Protein AF-A0A537LRK8-F1 (afdb_monomer)

Mean predicted aligned error: 17.46 Å

InterPro domains:
  IPR000194 ATPase, F1/V1/A1 complex, alpha/beta subunit, nucleotide-binding domain [PF00006] (335-432)
  IPR003586 Hint domain C-terminal [SM00305] (295-342)
  IPR004042 Intein DOD homing endonuclease, central region [PS50819] (35-168)
  IPR004860 Homing endonuclease, LAGLIDADG domain [PF14528] (125-201)
  IPR006142 Intein [PR00379] (32-44)
  IPR006142 Intein [PR00379] (127-139)
  IPR006142 Intein [PR00379] (155-170)
  IPR006142 Intein [PR00379] (312-329)
  IPR020003 ATPase, alpha/beta subunit, nucleotide-binding domain, active site [PS00152] (423-432)
  IPR022879 V-type ATP synthase regulatory subunit B/beta [NF003235] (334-539)
  IPR022879 V-type ATP synthase regulatory subunit B/beta [PTHR43389] (335-539)
  IPR027417 P-loop containing nucleoside triphosphate hydrolase [SSF52540] (336-437)
  IPR027434 Homing endonuclease [G3DSA:3.10.28.10] (115-218)
  IPR027434 Homing endonuclease [SSF55608] (117-214)
  IPR030934 Intein C-terminal splicing region [PS50818] (314-337)
  IPR030934 Intein C-terminal splicing region [TIGR01443] (314-337)
  IPR036844 Hint domain superfamily [SSF51294] (287-337)
  IPR055190 ATP synthase A/B type, C-terminal domain [PF22919] (438-536)

Radius of gyration: 32.35 Å; Cα contacts (8 Å, |Δi|>4): 744; chains: 1; bounding box: 83×75×74 Å

Foldseek 3Di:
DDPVVVLVVDQFFDQPPPDTHGPDPQQDLLLLLLLLLQCLAQWDFDDDPVVLFGKIKGKAQDPLLVVSNVVSCCRRPPPFDWDWDADPVRIIMTMTTTPVSSVVSVCCCSNHQRPNLVVDDLLSLLSNNQSNCQGQKDDDLVQQKIKRKDLDPSNLLSSCVSCVVLVFRWDWDWDADPNGIMIITMTGWLVNLLSNCVRRNYPHPVVNVSSVVSHPDDTDQDPFQWADLVLLCLLVVLCVVQVHDCVLQHDNVVNVCSNVSVDIDGLVSSVSSLVSSCVRRNDDPSSVVSVVRSPDSDTDDDDPDDDDDDDPDDDDADQDPPPRWDQDSVRDTDDPFVVQLSVCVVVVHDADDPSTRPCVLVVVLVVQVVFADDPPDPDGHDDDDDDDDVVLDCPPPVNVSCCVRDQWDWDADPVLVVVVAPPRTDVQRTDHNCVVVQDDDPRFYNFVVLLVVLLNVLLVLLVVLVVVCVPPNPVPDDPVNVLSVVLNVCCRVPQRRPDPDDDGSVRNSLVSLLSVLSDDPVSSVSGDPVVCVVRHPPPVVVVVDDPPDDDD

Organism: NCBI:txid2569760

Nearest PDB structures (foldseek):
  9b8p-assembly1_E  TM=9.905E-01  e=1.011E-18  Rattus norvegicus
  3a5c-assembly1_F  TM=9.754E-01  e=2.342E-19  Thermus thermophilus HB8
  9cop-assembly1_B  TM=9.828E-01  e=3.616E-18  Saccharomyces cerevisiae
  6wm2-assembly1_F  TM=9.792E-01  e=2.173E-17  Homo sapiens
  7fde-assembly1_D  TM=9.746E-01  e=4.207E-17  Saccharomyces cerevisiae S288C

Structure (mmCIF, N/CA/C/O backbone):
data_AF-A0A537LRK8-F1
#
_entry.id   AF-A0A537LRK8-F1
#
loop_
_atom_site.group_PDB
_atom_site.id
_atom_site.type_symbol
_atom_site.label_atom_id
_atom_site.label_alt_id
_atom_site.label_comp_id
_atom_site.label_asym_id
_atom_site.label_entity_id
_atom_site.label_seq_id
_atom_site.pdbx_PDB_ins_code
_atom_site.Cartn_x
_atom_site.Cartn_y
_atom_site.Cartn_z
_atom_site.occupancy
_atom_site.B_iso_or_equiv
_atom_site.auth_seq_id
_atom_site.auth_comp_id
_atom_site.auth_asym_id
_atom_site.auth_atom_id
_atom_site.pdbx_PDB_model_num
ATOM 1 N N . MET A 1 1 ? -6.178 4.902 -16.473 1.00 37.84 1 MET A N 1
ATOM 2 C CA . MET A 1 1 ? -6.770 5.549 -17.659 1.00 37.84 1 MET A CA 1
ATOM 3 C C . MET A 1 1 ? -6.777 4.562 -18.809 1.00 37.84 1 MET A C 1
ATOM 5 O O . MET A 1 1 ? -5.732 3.993 -19.107 1.00 37.84 1 MET A O 1
ATOM 9 N N . SER A 1 2 ? -7.936 4.319 -19.412 1.00 31.09 2 SER A N 1
ATOM 10 C CA . SER A 1 2 ? -8.078 3.467 -20.598 1.00 31.09 2 SER A CA 1
ATOM 11 C C . SER A 1 2 ? -7.601 4.193 -21.865 1.00 31.09 2 SER A C 1
ATOM 13 O O . SER A 1 2 ? -7.578 5.424 -21.917 1.00 31.09 2 SER A O 1
ATOM 15 N N . ALA A 1 3 ? -7.264 3.450 -22.925 1.00 36.50 3 ALA A N 1
ATOM 16 C CA . ALA A 1 3 ? -6.953 4.033 -24.237 1.00 36.50 3 ALA A CA 1
ATOM 17 C C . ALA A 1 3 ? -8.101 4.924 -24.771 1.00 36.50 3 ALA A C 1
ATOM 19 O O . ALA A 1 3 ? -7.851 5.926 -25.439 1.00 36.50 3 ALA A O 1
ATOM 20 N N . ALA A 1 4 ? -9.349 4.622 -24.390 1.00 34.19 4 ALA A N 1
ATOM 21 C CA . ALA A 1 4 ? -10.536 5.411 -24.722 1.00 34.19 4 ALA A CA 1
ATOM 22 C C . ALA A 1 4 ? -10.649 6.737 -23.938 1.00 34.19 4 ALA A C 1
ATOM 24 O O . ALA A 1 4 ? -11.331 7.659 -24.384 1.00 34.19 4 ALA A O 1
ATOM 25 N N . GLU A 1 5 ? -9.996 6.856 -22.779 1.00 36.12 5 GLU A N 1
ATOM 26 C CA . GLU A 1 5 ? -9.911 8.108 -22.009 1.00 36.12 5 GLU A CA 1
ATOM 27 C C . GLU A 1 5 ? -8.762 8.992 -22.505 1.00 36.12 5 GLU A C 1
ATOM 29 O O . GLU A 1 5 ? -8.922 10.205 -22.605 1.00 36.12 5 GLU A O 1
ATOM 34 N N . VAL A 1 6 ? -7.634 8.391 -22.905 1.00 39.00 6 VAL A N 1
ATOM 35 C CA . VAL A 1 6 ? -6.517 9.105 -23.554 1.00 39.00 6 VAL A CA 1
ATOM 36 C C . VAL A 1 6 ? -6.944 9.667 -24.917 1.00 39.00 6 VAL A C 1
ATOM 38 O O . VAL A 1 6 ? -6.658 10.824 -25.220 1.00 39.00 6 VAL A O 1
ATOM 41 N N . SER A 1 7 ? -7.704 8.893 -25.700 1.00 35.38 7 SER A N 1
ATOM 42 C CA . SER A 1 7 ? -8.266 9.327 -26.989 1.00 35.38 7 SER A CA 1
ATOM 43 C C . SER A 1 7 ? -9.289 10.470 -26.845 1.00 35.38 7 SER A C 1
ATOM 45 O O . SER A 1 7 ? -9.402 11.306 -27.738 1.00 35.38 7 SER A O 1
ATOM 47 N N . ARG A 1 8 ? -9.973 10.584 -25.694 1.00 34.53 8 ARG A N 1
ATOM 48 C CA . ARG A 1 8 ? -10.855 11.727 -25.383 1.00 34.53 8 ARG A CA 1
ATOM 49 C C . ARG A 1 8 ? -10.104 12.999 -24.969 1.00 34.53 8 ARG A C 1
ATOM 51 O O . ARG A 1 8 ? -10.646 14.085 -25.142 1.00 34.53 8 ARG A O 1
ATOM 58 N N . LEU A 1 9 ? -8.885 12.883 -24.438 1.00 36.81 9 LEU A N 1
ATOM 59 C CA . LEU A 1 9 ? -8.103 14.016 -23.921 1.00 36.81 9 LEU A CA 1
ATOM 60 C C . LEU A 1 9 ? -7.188 14.678 -24.963 1.00 36.81 9 LEU A C 1
ATOM 62 O O . LEU A 1 9 ? -6.842 15.846 -24.802 1.00 36.81 9 LEU A O 1
ATOM 66 N N . VAL A 1 10 ? -6.817 13.985 -26.043 1.00 41.78 10 VAL A N 1
ATOM 67 C CA . VAL A 1 10 ? -6.006 14.560 -27.129 1.00 41.78 10 VAL A CA 1
ATOM 68 C C . VAL A 1 10 ? -6.636 14.199 -28.473 1.00 41.78 10 VAL A C 1
ATOM 70 O O . VAL A 1 10 ? -6.330 13.171 -29.059 1.00 41.78 10 VAL A O 1
ATOM 73 N N . ALA A 1 11 ? -7.524 15.059 -28.981 1.00 37.19 11 ALA A N 1
ATOM 74 C CA . ALA A 1 11 ? -8.218 14.823 -30.251 1.00 37.19 11 ALA A CA 1
ATOM 75 C C . ALA A 1 11 ? -7.286 14.882 -31.480 1.00 37.19 11 ALA A C 1
ATOM 77 O O . ALA A 1 11 ? -7.616 14.318 -32.521 1.00 37.19 11 ALA A O 1
ATOM 78 N N . SER A 1 12 ? -6.125 15.549 -31.387 1.00 45.66 12 SER A N 1
ATOM 79 C CA . SER A 1 12 ? -5.149 15.623 -32.484 1.00 45.66 12 SER A CA 1
ATOM 80 C C . SER A 1 12 ? -3.743 16.058 -32.050 1.00 45.66 12 SER A C 1
ATOM 82 O O . SER A 1 12 ? -3.612 16.855 -31.123 1.00 45.66 12 SER A O 1
ATOM 84 N N . VAL A 1 13 ? -2.709 15.634 -32.784 1.00 46.59 13 VAL A N 1
ATOM 85 C CA . VAL A 1 13 ? -1.326 16.140 -32.710 1.00 46.59 13 VAL A CA 1
ATOM 86 C C . VAL A 1 13 ? -1.099 17.186 -33.811 1.00 46.59 13 VAL A C 1
ATOM 88 O O . VAL A 1 13 ? -1.385 16.950 -34.979 1.00 46.59 13 VAL A O 1
ATOM 91 N N . SER A 1 14 ? -0.600 18.370 -33.453 1.00 41.50 14 SER A N 1
ATOM 92 C CA . SER A 1 14 ? -0.160 19.405 -34.400 1.00 41.50 14 SER A CA 1
ATOM 93 C C . SER A 1 14 ? 1.144 19.004 -35.106 1.00 41.50 14 SER A C 1
ATOM 95 O O . SER A 1 14 ? 2.148 18.745 -34.440 1.00 41.50 14 SER A O 1
ATOM 97 N N . CYS A 1 15 ? 1.144 19.010 -36.444 1.00 44.38 15 CYS A N 1
ATOM 98 C CA . CYS A 1 15 ? 2.296 18.696 -37.300 1.00 44.38 15 CYS A CA 1
ATOM 99 C C . CYS A 1 15 ? 2.840 19.947 -38.010 1.00 44.38 15 CYS A C 1
ATOM 101 O O . CYS A 1 15 ? 3.001 19.989 -39.232 1.00 44.38 15 CYS A O 1
ATOM 103 N N . GLY A 1 16 ? 3.103 21.007 -37.240 1.00 47.47 16 GLY A N 1
ATOM 104 C CA . GLY A 1 16 ? 3.623 22.267 -37.777 1.00 47.47 16 GLY A CA 1
ATOM 105 C C . GLY A 1 16 ? 2.679 22.914 -38.803 1.00 47.47 16 GLY A C 1
ATOM 106 O O . GLY A 1 16 ? 1.459 22.836 -38.677 1.00 47.47 16 GLY A O 1
ATOM 107 N N . LYS A 1 17 ? 3.233 23.560 -39.841 1.00 34.78 17 LYS A N 1
ATOM 108 C CA . LYS A 1 17 ? 2.472 24.356 -40.833 1.00 34.78 17 LYS A CA 1
ATOM 109 C C . LYS A 1 17 ? 1.500 23.550 -41.724 1.00 34.78 17 LYS A C 1
ATOM 111 O O . LYS A 1 17 ? 0.846 24.155 -42.566 1.00 34.78 17 LYS A O 1
ATOM 116 N N . ARG A 1 18 ? 1.410 22.218 -41.591 1.00 36.84 18 ARG A N 1
ATOM 117 C CA . ARG A 1 18 ? 0.655 21.335 -42.509 1.00 36.84 18 ARG A CA 1
ATOM 118 C C . ARG A 1 18 ? -0.577 20.631 -41.908 1.00 36.84 18 ARG A C 1
ATOM 120 O O . ARG A 1 18 ? -1.148 19.777 -42.572 1.00 36.84 18 ARG A O 1
ATOM 127 N N . GLY A 1 19 ? -1.046 21.028 -40.722 1.00 47.22 19 GLY A N 1
ATOM 128 C CA . GLY A 1 19 ? -2.352 20.603 -40.185 1.00 47.22 19 GLY A CA 1
ATOM 129 C C . GLY A 1 19 ? -2.300 19.713 -38.934 1.00 47.22 19 GLY A C 1
ATOM 130 O O . GLY A 1 19 ? -1.230 19.415 -38.400 1.00 47.22 19 GLY A O 1
ATOM 131 N N . ARG A 1 20 ? -3.492 19.353 -38.430 1.00 41.72 20 ARG A N 1
ATOM 132 C CA . ARG A 1 20 ? -3.735 18.550 -37.214 1.00 41.72 20 ARG A CA 1
ATOM 133 C C . ARG A 1 20 ? -3.977 17.078 -37.582 1.00 41.72 20 ARG A C 1
ATOM 135 O O . ARG A 1 20 ? -4.833 16.802 -38.415 1.00 41.72 20 ARG A O 1
ATOM 142 N N . LEU A 1 21 ? -3.267 16.154 -36.936 1.00 47.28 21 LEU A N 1
ATOM 143 C CA . LEU A 1 21 ? -3.388 14.700 -37.108 1.00 47.28 21 LEU A CA 1
ATOM 144 C C . LEU A 1 21 ? -4.314 14.124 -36.020 1.00 47.28 21 LEU A C 1
ATOM 146 O O . LEU A 1 21 ? -3.938 14.196 -34.851 1.00 47.28 21 LEU A O 1
ATOM 150 N N . PRO A 1 22 ? -5.514 13.605 -36.336 1.00 45.78 22 PRO A N 1
ATOM 151 C CA . PRO A 1 22 ? -6.446 13.105 -35.325 1.00 45.78 22 PRO A CA 1
ATOM 152 C C . PRO A 1 22 ? -5.940 11.818 -34.652 1.00 45.78 22 PRO A C 1
ATOM 154 O O . PRO A 1 22 ? -5.521 10.885 -35.335 1.00 45.78 22 PRO A O 1
ATOM 157 N N . ILE A 1 23 ? -6.016 11.738 -33.318 1.00 51.88 23 ILE A N 1
ATOM 158 C CA . ILE A 1 23 ? -5.728 10.499 -32.569 1.00 51.88 23 ILE A CA 1
ATOM 159 C C . ILE A 1 23 ? -6.992 9.624 -32.592 1.00 51.88 23 ILE A C 1
ATOM 161 O O . ILE A 1 23 ? -7.806 9.641 -31.669 1.00 51.88 23 ILE A O 1
ATOM 165 N N . GLY A 1 24 ? -7.200 8.921 -33.708 1.00 47.03 24 GLY A N 1
ATOM 166 C CA . GLY A 1 24 ? -8.329 8.007 -33.914 1.00 47.03 24 GLY A CA 1
ATOM 167 C C . GLY A 1 24 ? -8.083 6.579 -33.407 1.00 47.03 24 GLY A C 1
ATOM 168 O O . GLY A 1 24 ? -7.026 6.259 -32.867 1.00 47.03 24 GLY A O 1
ATOM 169 N N . ALA A 1 25 ? -9.051 5.689 -33.659 1.00 40.94 25 ALA A N 1
ATOM 170 C CA . ALA A 1 25 ? -9.081 4.278 -33.238 1.00 40.94 25 ALA A CA 1
ATOM 171 C C . ALA A 1 25 ? -7.945 3.372 -33.786 1.00 40.94 25 ALA A C 1
ATOM 173 O O . ALA A 1 25 ? -7.924 2.182 -33.489 1.00 40.94 25 ALA A O 1
ATOM 174 N N . GLY A 1 26 ? -7.002 3.921 -34.562 1.00 50.88 26 GLY A N 1
ATOM 175 C CA . GLY A 1 26 ? -5.811 3.237 -35.087 1.00 50.88 26 GLY A CA 1
ATOM 176 C C . GLY A 1 26 ? -4.482 3.701 -34.474 1.00 50.88 26 GLY A C 1
ATOM 177 O O . GLY A 1 26 ? -3.428 3.345 -34.989 1.00 50.88 26 GLY A O 1
ATOM 178 N N . PHE A 1 27 ? -4.504 4.521 -33.417 1.00 69.62 27 PHE A N 1
ATOM 179 C CA . PHE A 1 27 ? -3.285 5.010 -32.769 1.00 69.62 27 PHE A CA 1
ATOM 180 C C . PHE A 1 27 ? -2.604 3.910 -31.942 1.00 69.62 27 PHE A C 1
ATOM 182 O O . PHE A 1 27 ? -3.103 3.501 -30.891 1.00 69.62 27 PHE A O 1
ATOM 189 N N . ASP A 1 28 ? -1.450 3.439 -32.415 1.00 83.12 28 ASP A N 1
ATOM 190 C CA . ASP A 1 28 ? -0.699 2.364 -31.768 1.00 83.12 28 ASP A CA 1
ATOM 191 C C . ASP A 1 28 ? 0.141 2.898 -30.596 1.00 83.12 28 ASP A C 1
ATOM 193 O O . ASP A 1 28 ? 1.284 3.347 -30.738 1.00 83.12 28 ASP A O 1
ATOM 197 N N . LEU A 1 29 ? -0.460 2.848 -29.405 1.00 83.69 29 LEU A N 1
ATOM 198 C CA . LEU A 1 29 ? 0.180 3.265 -28.161 1.00 83.69 29 LEU A CA 1
ATOM 199 C C . LEU A 1 29 ? 1.418 2.425 -27.822 1.00 83.69 29 LEU A C 1
ATOM 201 O O . LEU A 1 29 ? 2.339 2.946 -27.202 1.00 83.69 29 LEU A O 1
ATOM 205 N N . GLU A 1 30 ? 1.491 1.153 -28.216 1.00 89.31 30 GLU A N 1
ATOM 206 C CA . GLU A 1 30 ? 2.676 0.335 -27.940 1.00 89.31 30 GLU A CA 1
ATOM 207 C C . GLU A 1 30 ? 3.865 0.794 -28.770 1.00 89.31 30 GLU A C 1
ATOM 209 O O . GLU A 1 30 ? 4.960 0.954 -28.232 1.00 89.31 30 GLU A O 1
ATOM 214 N N . LYS A 1 31 ? 3.653 1.069 -30.059 1.00 91.56 31 LYS A N 1
ATOM 215 C CA . LYS A 1 31 ? 4.700 1.638 -30.914 1.00 91.56 31 LYS A CA 1
ATOM 216 C C . LYS A 1 31 ? 5.144 3.011 -30.410 1.00 91.56 31 LYS A C 1
ATOM 218 O O . LYS A 1 31 ? 6.345 3.273 -30.370 1.00 91.56 31 LYS A O 1
ATOM 223 N N . LEU A 1 32 ? 4.215 3.852 -29.943 1.00 90.81 32 LEU A N 1
ATOM 224 C CA . LEU A 1 32 ? 4.566 5.126 -29.311 1.00 90.81 32 LEU A CA 1
ATOM 225 C C . LEU A 1 32 ? 5.420 4.929 -28.049 1.00 90.81 32 LEU A C 1
ATOM 227 O O . LEU A 1 32 ? 6.416 5.623 -27.861 1.00 90.81 32 LEU A O 1
ATOM 231 N N . LEU A 1 33 ? 5.044 3.998 -27.171 1.00 92.88 33 LEU A N 1
ATOM 232 C CA . LEU A 1 33 ? 5.806 3.742 -25.950 1.00 92.88 33 LEU A CA 1
ATOM 233 C C . LEU A 1 33 ? 7.174 3.126 -26.260 1.00 92.88 33 LEU A C 1
ATOM 235 O O . LEU A 1 33 ? 8.143 3.472 -25.593 1.00 92.88 33 LEU A O 1
ATOM 239 N N . CYS A 1 34 ? 7.285 2.298 -27.300 1.00 93.94 34 CYS A N 1
ATOM 240 C CA . CYS A 1 34 ? 8.565 1.806 -27.806 1.00 93.94 34 CYS A CA 1
ATOM 241 C C . CYS A 1 34 ? 9.454 2.960 -28.308 1.00 93.94 34 CYS A C 1
ATOM 243 O O . CYS A 1 34 ? 10.623 3.050 -27.933 1.00 93.94 34 CYS A O 1
ATOM 245 N N . LEU A 1 35 ? 8.881 3.905 -29.066 1.00 93.25 35 LEU A N 1
ATOM 246 C CA . LEU A 1 35 ? 9.563 5.126 -29.513 1.00 93.25 35 LEU A CA 1
ATOM 247 C C . LEU A 1 35 ? 10.076 5.953 -28.323 1.00 93.25 35 LEU A C 1
ATOM 249 O O . LEU A 1 35 ? 11.225 6.393 -28.315 1.00 93.25 35 LEU A O 1
ATOM 253 N N . PHE A 1 36 ? 9.248 6.138 -27.292 1.00 93.00 36 PHE A N 1
ATOM 254 C CA . PHE A 1 36 ? 9.661 6.821 -26.066 1.00 93.00 36 PHE A CA 1
ATOM 255 C C . PHE A 1 36 ? 10.661 6.018 -25.229 1.00 93.00 36 PHE A C 1
ATOM 257 O O . PHE A 1 36 ? 11.467 6.624 -24.531 1.00 93.00 36 PHE A O 1
ATOM 264 N N . GLY A 1 37 ? 10.658 4.688 -25.321 1.00 92.69 37 GLY A N 1
ATOM 265 C CA . GLY A 1 37 ? 11.691 3.826 -24.749 1.00 92.69 37 GLY A CA 1
ATOM 266 C C . GLY A 1 37 ? 13.064 4.118 -25.350 1.00 92.69 37 GLY A C 1
ATOM 267 O O . GLY A 1 37 ? 14.004 4.372 -24.602 1.00 92.69 37 GLY A O 1
ATOM 268 N N . LEU A 1 38 ? 13.150 4.178 -26.685 1.00 92.62 38 LEU A N 1
ATOM 269 C CA . LEU A 1 38 ? 14.371 4.564 -27.408 1.00 92.62 38 LEU A CA 1
ATOM 270 C C . LEU A 1 38 ? 14.803 5.999 -27.068 1.00 92.62 38 LEU A C 1
ATOM 272 O O . LEU A 1 38 ? 15.971 6.264 -26.809 1.00 92.62 38 LEU A O 1
ATOM 276 N N . ALA A 1 39 ? 13.862 6.947 -27.026 1.00 90.38 39 ALA A N 1
ATOM 277 C CA . ALA A 1 39 ? 14.178 8.325 -26.648 1.00 90.38 39 ALA A CA 1
ATOM 278 C C . ALA A 1 39 ? 14.579 8.467 -25.163 1.00 90.38 39 ALA A C 1
ATOM 280 O O . ALA A 1 39 ? 15.294 9.397 -24.801 1.00 90.38 39 ALA A O 1
ATOM 281 N N . GLY A 1 40 ? 14.112 7.570 -24.293 1.00 87.44 40 GLY A N 1
ATOM 282 C CA . GLY A 1 40 ? 14.418 7.568 -22.863 1.00 87.44 40 GLY A CA 1
ATOM 283 C C . GLY A 1 40 ? 15.799 7.010 -22.514 1.00 87.44 40 GLY A C 1
ATOM 284 O O . GLY A 1 40 ? 16.285 7.286 -21.415 1.00 87.44 40 GLY A O 1
ATOM 285 N N . SER A 1 41 ? 16.430 6.249 -23.414 1.00 88.25 41 SER A N 1
ATOM 286 C CA . SER A 1 41 ? 17.795 5.737 -23.246 1.00 88.25 41 SER A CA 1
ATOM 287 C C . SER A 1 41 ? 18.839 6.762 -23.710 1.00 88.25 41 SER A C 1
ATOM 289 O O . SER A 1 41 ? 19.438 7.437 -22.875 1.00 88.25 41 SER A O 1
ATOM 291 N N . ASP A 1 42 ? 18.944 6.971 -25.028 1.00 83.69 42 ASP A N 1
ATOM 292 C CA . ASP A 1 42 ? 19.961 7.799 -25.705 1.00 83.69 42 ASP A CA 1
ATOM 293 C C . ASP A 1 42 ? 19.348 9.016 -26.424 1.00 83.69 42 ASP A C 1
ATOM 295 O O . ASP A 1 42 ? 19.849 9.513 -27.442 1.00 83.69 42 ASP A O 1
ATOM 299 N N . GLY A 1 43 ? 18.195 9.474 -25.946 1.00 84.25 43 GLY A N 1
ATOM 300 C CA . GLY A 1 43 ? 17.473 10.592 -26.535 1.00 84.25 43 GLY A CA 1
ATOM 301 C C . GLY A 1 43 ? 17.430 11.842 -25.669 1.00 84.25 43 GLY A C 1
ATOM 302 O O . GLY A 1 43 ? 17.891 11.901 -24.530 1.00 84.25 43 GLY A O 1
ATOM 303 N N . THR A 1 44 ? 16.870 12.900 -26.246 1.00 86.12 44 THR A N 1
ATOM 304 C CA . THR A 1 44 ? 16.653 14.187 -25.585 1.00 86.12 44 THR A CA 1
ATOM 305 C C . THR A 1 44 ? 15.261 14.698 -25.918 1.00 86.12 44 THR A C 1
ATOM 307 O O . THR A 1 44 ? 14.842 14.690 -27.075 1.00 86.12 44 THR A O 1
ATOM 310 N N . VAL A 1 45 ? 14.548 15.171 -24.899 1.00 88.38 45 VAL A N 1
ATOM 311 C CA . VAL A 1 45 ? 13.273 15.878 -25.046 1.00 88.38 45 VAL A CA 1
ATOM 312 C C . VAL A 1 45 ? 13.542 17.350 -24.764 1.00 88.38 45 VAL A C 1
ATOM 314 O O . VAL A 1 45 ? 13.911 17.703 -23.647 1.00 88.38 45 VAL A O 1
ATOM 317 N N . TYR A 1 46 ? 13.387 18.201 -25.775 1.00 88.75 46 TYR A N 1
ATOM 318 C CA . TYR A 1 46 ? 13.700 19.625 -25.692 1.00 88.75 46 TYR A CA 1
ATOM 319 C C . TYR A 1 46 ? 12.452 20.481 -25.898 1.00 88.75 46 TYR A C 1
ATOM 321 O O . TYR A 1 46 ? 11.656 20.245 -26.810 1.00 88.75 46 TYR A O 1
ATOM 329 N N . GLU A 1 47 ? 12.318 21.505 -25.062 1.00 88.19 47 GLU A N 1
ATOM 330 C CA . GLU A 1 47 ? 11.229 22.474 -25.087 1.00 88.19 47 GLU A CA 1
ATOM 331 C C . GLU A 1 47 ? 11.773 23.869 -24.786 1.00 88.19 47 GLU A C 1
ATOM 333 O O . GLU A 1 47 ? 12.350 24.087 -23.722 1.00 88.19 47 GLU A O 1
ATOM 338 N N . ASN A 1 48 ? 11.556 24.811 -25.702 1.00 87.06 48 ASN A N 1
ATOM 339 C CA . ASN A 1 48 ? 11.832 26.227 -25.500 1.00 87.06 48 ASN A CA 1
ATOM 340 C C . ASN A 1 48 ? 10.666 27.064 -26.043 1.00 87.06 48 ASN A C 1
ATOM 342 O O . ASN A 1 48 ? 10.430 27.104 -27.254 1.00 87.06 48 ASN A O 1
ATOM 346 N N . HIS A 1 49 ? 9.947 27.732 -25.135 1.00 83.19 49 HIS A N 1
ATOM 347 C CA . HIS A 1 49 ? 8.779 28.545 -25.477 1.00 83.19 49 HIS A CA 1
ATOM 348 C C . HIS A 1 49 ? 9.127 29.886 -26.122 1.00 83.19 49 HIS A C 1
ATOM 350 O O . HIS A 1 49 ? 8.360 30.350 -26.958 1.00 83.19 49 HIS A O 1
ATOM 356 N N . GLU A 1 50 ? 10.274 30.477 -25.790 1.00 81.38 50 GLU A N 1
ATOM 357 C CA . GLU A 1 50 ? 10.702 31.770 -26.335 1.00 81.38 50 GLU A CA 1
ATOM 358 C C . GLU A 1 50 ? 11.145 31.641 -27.795 1.00 81.38 50 GLU A C 1
ATOM 360 O O . GLU A 1 50 ? 10.840 32.486 -28.630 1.00 81.38 50 GLU A O 1
ATOM 365 N N . GLN A 1 51 ? 11.836 30.546 -28.119 1.00 84.12 51 GLN A N 1
ATOM 366 C CA . GLN A 1 51 ? 12.335 30.277 -29.471 1.00 84.12 51 GLN A CA 1
ATOM 367 C C . GLN A 1 51 ? 11.362 29.438 -30.316 1.00 84.12 51 GLN A C 1
ATOM 369 O O . GLN A 1 51 ? 11.643 29.161 -31.481 1.00 84.12 51 GLN A O 1
ATOM 374 N N . HIS A 1 52 ? 10.232 29.009 -29.742 1.00 82.19 52 HIS A N 1
ATOM 375 C CA . HIS A 1 52 ? 9.271 28.082 -30.354 1.00 82.19 52 HIS A CA 1
ATOM 376 C C . HIS A 1 52 ? 9.911 26.783 -30.885 1.00 82.19 52 HIS A C 1
ATOM 378 O O . HIS A 1 52 ? 9.520 26.250 -31.929 1.00 82.19 52 HIS A O 1
ATOM 384 N N . VAL A 1 53 ? 10.901 26.255 -30.160 1.00 85.94 53 VAL A N 1
ATOM 385 C CA . VAL A 1 53 ? 11.635 25.041 -30.538 1.00 85.94 53 VAL A CA 1
ATOM 386 C C . VAL A 1 53 ? 11.219 23.884 -29.635 1.00 85.94 53 VAL A C 1
ATOM 388 O O . VAL A 1 53 ? 11.489 23.890 -28.436 1.00 85.94 53 VAL A O 1
ATOM 391 N N . TYR A 1 54 ? 10.608 22.859 -30.231 1.00 89.75 54 TYR A N 1
ATOM 392 C CA . TYR A 1 54 ? 10.121 21.672 -29.525 1.00 89.75 54 TYR A CA 1
ATOM 393 C C . TYR A 1 54 ? 10.498 20.426 -30.302 1.00 89.75 54 TYR A C 1
ATOM 395 O O . TYR A 1 54 ? 10.096 20.282 -31.461 1.00 89.75 54 TYR A O 1
ATOM 403 N N . TYR A 1 55 ? 11.260 19.527 -29.686 1.00 9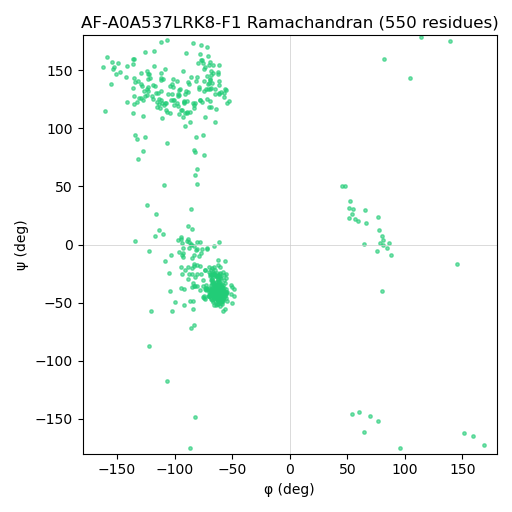1.19 55 TYR A N 1
ATOM 404 C CA . TYR A 1 55 ? 11.611 18.282 -30.345 1.00 91.19 55 TYR A CA 1
ATOM 405 C C . TYR A 1 55 ? 11.881 17.114 -29.406 1.00 91.19 55 TYR A C 1
ATOM 407 O O . TYR A 1 55 ? 12.338 17.276 -28.276 1.00 91.19 55 TYR A O 1
ATOM 415 N N . VAL A 1 56 ? 11.642 15.920 -29.938 1.00 91.81 56 VAL A N 1
ATOM 416 C CA . VAL A 1 56 ? 12.155 14.661 -29.401 1.00 91.81 56 VAL A CA 1
ATOM 417 C C . VAL A 1 56 ? 13.277 14.210 -30.322 1.00 91.81 56 VAL A C 1
ATOM 419 O O . VAL A 1 56 ? 13.116 14.192 -31.543 1.00 91.81 56 VAL A O 1
ATOM 422 N N . MET A 1 57 ? 14.425 13.890 -29.745 1.00 92.62 57 MET A N 1
ATOM 423 C CA . MET A 1 57 ? 15.610 13.449 -30.464 1.00 92.62 57 MET A CA 1
ATOM 424 C C . MET A 1 57 ? 16.055 12.092 -29.942 1.00 92.62 57 MET A C 1
ATOM 426 O O . MET A 1 57 ? 15.998 11.853 -28.741 1.00 92.62 57 MET A O 1
ATOM 430 N N . PHE A 1 58 ? 16.527 11.237 -30.838 1.00 93.94 58 PHE A N 1
ATOM 431 C CA . PHE A 1 58 ? 17.222 9.997 -30.523 1.00 93.94 58 PHE A CA 1
ATOM 432 C C . PHE A 1 58 ? 18.584 10.017 -31.207 1.00 93.94 58 PHE A C 1
ATOM 434 O O . PHE A 1 58 ? 18.683 10.399 -32.376 1.00 93.94 58 PHE A O 1
ATOM 441 N N . SER A 1 59 ? 19.631 9.649 -30.476 1.00 91.25 59 SER A N 1
ATOM 442 C CA . SER A 1 59 ? 20.996 9.647 -30.989 1.00 91.25 59 SER A CA 1
ATOM 443 C C . SER A 1 59 ? 21.622 8.271 -30.834 1.00 91.25 59 SER A C 1
ATOM 445 O O . SER A 1 59 ? 21.568 7.686 -29.762 1.00 91.25 59 SER A O 1
ATOM 447 N N . ASN A 1 60 ? 22.180 7.724 -31.912 1.00 91.56 60 ASN A N 1
ATOM 448 C CA . ASN A 1 60 ? 22.863 6.436 -31.856 1.00 91.56 60 ASN A CA 1
ATOM 449 C C . ASN A 1 60 ? 23.846 6.278 -33.028 1.00 91.56 60 ASN A C 1
ATOM 451 O O . ASN A 1 60 ? 23.768 6.986 -34.038 1.00 91.56 60 ASN A O 1
ATOM 455 N N . THR A 1 61 ? 24.796 5.356 -32.894 1.00 90.94 61 THR A N 1
ATOM 456 C CA . THR A 1 61 ? 25.740 4.989 -33.958 1.00 90.94 61 THR A CA 1
ATOM 457 C C . THR A 1 61 ? 25.264 3.783 -34.765 1.00 90.94 61 THR A C 1
ATOM 459 O O . THR A 1 61 ? 25.716 3.603 -35.894 1.00 90.94 61 THR A O 1
ATOM 462 N N . GLU A 1 62 ? 24.343 2.976 -34.232 1.00 90.19 62 GLU A N 1
ATOM 463 C CA . GLU A 1 62 ? 23.894 1.743 -34.869 1.00 90.19 62 GLU A CA 1
ATOM 464 C C . GLU A 1 62 ? 22.792 1.984 -35.924 1.00 90.19 62 GLU A C 1
ATOM 466 O O . GLU A 1 62 ? 21.693 2.436 -35.582 1.00 90.19 62 GLU A O 1
ATOM 471 N N . PRO A 1 63 ? 23.014 1.615 -37.205 1.00 89.31 63 PRO A N 1
ATOM 472 C CA . PRO A 1 63 ? 22.031 1.825 -38.272 1.00 89.31 63 PRO A CA 1
ATOM 473 C C . PRO A 1 63 ? 20.685 1.132 -38.039 1.00 89.31 63 PRO A C 1
ATOM 475 O O . PRO A 1 63 ? 19.649 1.676 -38.416 1.00 89.31 63 PRO A O 1
ATOM 478 N N . ALA A 1 64 ? 20.683 -0.045 -37.406 1.00 89.38 64 ALA A N 1
ATOM 479 C CA . ALA A 1 64 ? 19.461 -0.797 -37.130 1.00 89.38 64 ALA A CA 1
ATOM 480 C C . ALA A 1 64 ? 18.523 -0.046 -36.169 1.00 89.38 64 ALA A C 1
ATOM 482 O O . ALA A 1 64 ? 17.313 -0.026 -36.388 1.00 89.38 64 ALA A O 1
ATOM 483 N N . LEU A 1 65 ? 19.073 0.619 -35.146 1.00 91.81 65 LEU A N 1
ATOM 484 C CA . LEU A 1 65 ? 18.295 1.404 -34.183 1.00 91.81 65 LEU A CA 1
ATOM 485 C C . LEU A 1 65 ? 17.777 2.708 -34.785 1.00 91.81 65 LEU A C 1
ATOM 487 O O . LEU A 1 65 ? 16.635 3.092 -34.537 1.00 91.81 65 LEU A O 1
ATOM 491 N N . LEU A 1 66 ? 18.586 3.361 -35.621 1.00 92.94 66 LEU A N 1
ATOM 492 C CA . LEU A 1 66 ? 18.174 4.558 -36.356 1.00 92.94 66 LEU A CA 1
ATOM 493 C C . LEU A 1 66 ? 17.009 4.245 -37.310 1.00 92.94 66 LEU A C 1
ATOM 495 O O . LEU A 1 66 ? 16.006 4.958 -37.313 1.00 92.94 66 LEU A O 1
ATOM 499 N N . ALA A 1 67 ? 17.104 3.140 -38.055 1.00 91.56 67 ALA A N 1
ATOM 500 C CA . ALA A 1 67 ? 16.033 2.674 -38.933 1.00 91.56 67 ALA A CA 1
ATOM 501 C C . ALA A 1 67 ? 14.773 2.272 -38.148 1.00 91.56 67 ALA A C 1
ATOM 503 O O . ALA A 1 67 ? 13.662 2.588 -38.569 1.00 91.56 67 ALA A O 1
ATOM 504 N N . ALA A 1 68 ? 14.926 1.617 -36.990 1.00 92.06 68 ALA A N 1
ATOM 505 C CA . ALA A 1 68 ? 13.803 1.270 -36.121 1.00 92.06 68 ALA A CA 1
ATOM 506 C C . ALA A 1 68 ? 13.080 2.518 -35.590 1.00 92.06 68 ALA A C 1
ATOM 508 O O . ALA A 1 68 ? 11.850 2.549 -35.576 1.00 92.06 68 ALA A O 1
ATOM 509 N N . PHE A 1 69 ? 13.824 3.558 -35.202 1.00 93.38 69 PHE A N 1
ATOM 510 C CA . PHE A 1 69 ? 13.249 4.835 -34.786 1.00 93.38 69 PHE A CA 1
ATOM 511 C C . PHE A 1 69 ? 12.465 5.490 -35.931 1.00 93.38 69 PHE A C 1
ATOM 513 O O . PHE A 1 69 ? 11.299 5.827 -35.749 1.00 93.38 69 PHE A O 1
ATOM 520 N N . GLU A 1 70 ? 13.057 5.621 -37.124 1.00 93.25 70 GLU A N 1
ATOM 521 C CA . GLU A 1 70 ? 12.375 6.178 -38.306 1.00 93.25 70 GLU A CA 1
ATOM 522 C C . GLU A 1 70 ? 11.105 5.394 -38.664 1.00 93.25 70 GLU A C 1
ATOM 524 O O . GLU A 1 70 ? 10.060 5.996 -38.921 1.00 93.25 70 GLU A O 1
ATOM 529 N N . TRP A 1 71 ? 11.169 4.062 -38.616 1.00 92.31 71 TRP A N 1
ATOM 530 C CA . TRP A 1 71 ? 10.021 3.193 -38.859 1.00 92.31 71 TRP A CA 1
ATOM 531 C C . TRP A 1 71 ? 8.909 3.405 -37.824 1.00 92.31 71 TRP A C 1
ATOM 533 O O . TRP A 1 71 ? 7.759 3.614 -38.205 1.00 92.31 71 TRP A O 1
ATOM 543 N N . LEU A 1 72 ? 9.234 3.439 -36.525 1.00 91.94 72 LEU A N 1
ATOM 544 C CA . LEU A 1 72 ? 8.253 3.702 -35.465 1.00 91.94 72 LEU A CA 1
ATOM 545 C C . LEU A 1 72 ? 7.578 5.066 -35.638 1.00 91.94 72 LEU A C 1
ATOM 547 O O . LEU A 1 72 ? 6.369 5.178 -35.440 1.00 91.94 72 LEU A O 1
ATOM 551 N N . VAL A 1 73 ? 8.327 6.099 -36.034 1.00 90.25 73 VAL A N 1
ATOM 552 C CA . VAL A 1 73 ? 7.746 7.419 -36.317 1.00 90.25 73 VAL A CA 1
ATOM 553 C C . VAL A 1 73 ? 6.801 7.357 -37.509 1.00 90.25 73 VAL A C 1
ATOM 555 O O . VAL A 1 73 ? 5.701 7.893 -37.416 1.00 90.25 73 VAL A O 1
ATOM 558 N N . GLY A 1 74 ? 7.196 6.694 -38.597 1.00 88.56 74 GLY A N 1
ATOM 559 C CA . GLY A 1 74 ? 6.358 6.539 -39.787 1.00 88.56 74 GLY A CA 1
ATOM 560 C C . GLY A 1 74 ? 5.058 5.781 -39.513 1.00 88.56 74 GLY A C 1
ATOM 561 O O . GLY A 1 74 ? 4.014 6.151 -40.041 1.00 88.56 74 GLY A O 1
ATOM 562 N N . GLU A 1 75 ? 5.109 4.770 -38.647 1.00 88.00 75 GLU A N 1
ATOM 563 C CA . GLU A 1 75 ? 3.947 3.966 -38.259 1.00 88.00 75 GLU A CA 1
ATOM 564 C C . GLU A 1 75 ? 2.995 4.708 -37.316 1.00 88.00 75 GLU A C 1
ATOM 566 O O . GLU A 1 75 ? 1.779 4.642 -37.484 1.00 88.00 75 GLU A O 1
ATOM 571 N N . VAL A 1 76 ? 3.528 5.398 -36.301 1.00 85.06 76 VAL A N 1
ATOM 572 C CA . VAL A 1 76 ? 2.702 6.094 -35.297 1.00 85.06 76 VAL A CA 1
ATOM 573 C C . VAL A 1 76 ? 2.204 7.439 -35.828 1.00 85.06 76 VAL A C 1
ATOM 575 O O . VAL A 1 76 ? 1.081 7.850 -35.531 1.00 85.06 76 VAL A O 1
ATOM 578 N N . PHE A 1 77 ? 3.022 8.125 -36.627 1.00 84.81 77 PHE A N 1
ATOM 579 C CA . PHE A 1 77 ? 2.733 9.442 -37.187 1.00 84.81 77 PHE A CA 1
ATOM 580 C C . PHE A 1 77 ? 3.027 9.484 -38.695 1.00 84.81 77 PHE A C 1
ATOM 582 O O . PHE A 1 77 ? 4.001 10.119 -39.120 1.00 84.81 77 PHE A O 1
ATOM 589 N N . PRO A 1 78 ? 2.173 8.861 -39.530 1.00 81.06 78 PRO A N 1
ATOM 590 C CA . PRO A 1 78 ? 2.340 8.892 -40.977 1.00 81.06 78 PRO A CA 1
ATOM 591 C C . PRO A 1 78 ? 2.475 10.329 -41.502 1.00 81.06 78 PRO A C 1
ATOM 593 O O . PRO A 1 78 ? 1.615 11.180 -41.272 1.00 81.06 78 PRO A O 1
ATOM 596 N N . GLY A 1 79 ? 3.577 10.609 -42.202 1.00 78.50 79 GLY A N 1
ATOM 597 C CA . GLY A 1 79 ? 3.866 11.925 -42.786 1.00 78.50 79 GLY A CA 1
ATOM 598 C C . GLY A 1 79 ? 4.564 12.932 -41.861 1.00 78.50 79 GLY A C 1
ATOM 599 O O . GLY A 1 79 ? 4.839 14.051 -42.301 1.00 78.50 79 GLY A O 1
ATOM 600 N N . LEU A 1 80 ? 4.890 12.569 -40.615 1.00 83.12 80 LEU A N 1
ATOM 601 C CA . LEU A 1 80 ? 5.699 13.414 -39.735 1.00 83.12 80 LEU A CA 1
ATOM 602 C C . LEU A 1 80 ? 7.185 13.344 -40.144 1.00 83.12 80 LEU A C 1
ATOM 604 O O . LEU A 1 80 ? 7.757 12.254 -40.176 1.00 83.12 80 LEU A O 1
ATOM 608 N N . PRO A 1 81 ? 7.841 14.478 -40.459 1.00 86.62 81 PRO A N 1
ATOM 609 C CA . PRO A 1 81 ? 9.224 14.461 -40.916 1.00 86.62 81 PRO A CA 1
ATOM 610 C C . PRO A 1 81 ? 10.192 14.137 -39.773 1.00 86.62 81 PRO A C 1
ATOM 612 O O . PRO A 1 81 ? 10.135 14.739 -38.697 1.00 86.62 81 PRO A O 1
ATOM 615 N N . VAL A 1 82 ? 11.132 13.233 -40.053 1.00 92.56 82 VAL A N 1
ATOM 616 C CA . VAL A 1 82 ? 12.293 12.958 -39.201 1.00 92.56 82 VAL A CA 1
ATOM 617 C C . VAL A 1 82 ? 13.501 13.676 -39.791 1.00 92.56 82 VAL A C 1
ATOM 619 O O . VAL A 1 82 ? 13.892 13.437 -40.932 1.00 92.56 82 VAL A O 1
ATOM 622 N N . HIS A 1 83 ? 14.092 14.583 -39.022 1.00 92.75 83 HIS A N 1
ATOM 623 C CA . HIS A 1 83 ? 15.289 15.312 -39.418 1.00 92.75 83 HIS A CA 1
ATOM 624 C C . HIS A 1 83 ? 16.531 14.534 -38.992 1.00 92.75 83 HIS A C 1
ATOM 626 O O . HIS A 1 83 ? 16.700 14.248 -37.808 1.00 92.75 83 HIS A O 1
ATOM 632 N N . ARG A 1 84 ? 17.411 14.226 -39.945 1.00 93.38 84 ARG A N 1
ATOM 633 C CA . ARG A 1 84 ? 18.671 13.521 -39.700 1.00 93.38 84 ARG A CA 1
ATOM 634 C C . ARG A 1 84 ? 19.839 14.505 -39.702 1.00 93.38 84 ARG A C 1
ATOM 636 O O . ARG A 1 84 ? 19.997 15.272 -40.647 1.00 93.38 84 ARG A O 1
ATOM 643 N N . ALA A 1 85 ? 20.668 14.447 -38.668 1.00 90.81 85 ALA A N 1
ATOM 644 C CA . ALA A 1 85 ? 21.930 15.173 -38.564 1.00 90.81 85 ALA A CA 1
ATOM 645 C C . ALA A 1 85 ? 23.028 14.237 -38.043 1.00 90.81 85 ALA A C 1
ATOM 647 O O . ALA A 1 85 ? 22.731 13.211 -37.436 1.00 90.81 85 ALA A O 1
ATOM 648 N N . ARG A 1 86 ? 24.296 14.578 -38.267 1.00 90.00 86 ARG A N 1
ATOM 649 C CA . ARG A 1 86 ? 25.444 13.839 -37.727 1.00 90.00 86 ARG A CA 1
ATOM 650 C C . ARG A 1 86 ? 26.343 14.815 -36.979 1.00 90.00 86 ARG A C 1
ATOM 652 O O . ARG A 1 86 ? 26.590 15.900 -37.498 1.00 90.00 86 ARG A O 1
ATOM 659 N N . ASN A 1 87 ? 26.761 14.465 -35.766 1.00 86.62 87 ASN A N 1
ATOM 660 C CA . ASN A 1 87 ? 27.692 15.293 -34.998 1.00 86.62 87 ASN A CA 1
ATOM 661 C C . ASN A 1 87 ? 29.154 15.015 -35.402 1.00 86.62 87 ASN A C 1
ATOM 663 O O . ASN A 1 87 ? 29.434 14.095 -36.174 1.00 86.62 87 ASN A O 1
ATOM 667 N N . GLU A 1 88 ? 30.079 15.812 -34.864 1.00 80.31 88 GLU A N 1
ATOM 668 C CA . GLU A 1 88 ? 31.524 15.689 -35.114 1.00 80.31 88 GLU A CA 1
ATOM 669 C C . GLU A 1 88 ? 32.093 14.342 -34.634 1.00 80.31 88 GLU A C 1
ATOM 671 O O . GLU A 1 88 ? 32.978 13.784 -35.278 1.00 80.31 88 GLU A O 1
ATOM 676 N N . ASP A 1 89 ? 31.504 13.754 -33.588 1.00 78.94 89 ASP A N 1
ATOM 677 C CA . ASP A 1 89 ? 31.870 12.432 -33.054 1.00 78.94 89 ASP A CA 1
ATOM 678 C C . ASP A 1 89 ? 31.328 11.253 -33.890 1.00 78.94 89 ASP A C 1
ATOM 680 O O . ASP A 1 89 ? 31.489 10.085 -33.530 1.00 78.94 89 ASP A O 1
ATOM 684 N N . GLY A 1 90 ? 30.647 11.530 -35.007 1.00 83.44 90 GLY A N 1
ATOM 685 C CA . GLY A 1 90 ? 30.123 10.520 -35.923 1.00 83.44 90 GLY A CA 1
ATOM 686 C C . GLY A 1 90 ? 28.800 9.865 -35.503 1.00 83.44 90 GLY A C 1
ATOM 687 O O . GLY A 1 90 ? 28.329 8.987 -36.235 1.00 83.44 90 GLY A O 1
ATOM 688 N N . VAL A 1 91 ? 28.179 10.305 -34.405 1.00 88.62 91 VAL A N 1
ATOM 689 C CA . VAL A 1 91 ? 26.855 9.888 -33.913 1.00 88.62 91 VAL A CA 1
ATOM 690 C C . VAL A 1 91 ? 25.755 10.514 -34.770 1.00 88.62 91 VAL A C 1
ATOM 692 O O . VAL A 1 91 ? 25.759 11.716 -35.051 1.00 88.62 91 VAL A O 1
ATOM 695 N N . THR A 1 92 ? 24.790 9.697 -35.192 1.00 93.00 92 THR A N 1
ATOM 696 C CA . THR A 1 92 ? 23.636 10.179 -35.958 1.00 93.00 92 THR A CA 1
ATOM 697 C C . THR A 1 92 ? 22.514 10.565 -35.004 1.00 93.00 92 THR A C 1
ATOM 699 O O . THR A 1 92 ? 22.165 9.806 -34.104 1.00 93.00 92 THR A O 1
ATOM 702 N N . MET A 1 93 ? 21.938 11.743 -35.218 1.00 92.69 93 MET A N 1
ATOM 703 C CA . MET A 1 93 ? 20.825 12.297 -34.458 1.00 92.69 93 MET A CA 1
ATOM 704 C C . MET A 1 93 ? 19.584 12.346 -35.346 1.00 92.69 93 MET A C 1
ATOM 706 O O . MET A 1 93 ? 19.597 12.956 -36.418 1.00 92.69 93 MET A O 1
ATOM 710 N N . LEU A 1 94 ? 18.509 11.719 -34.884 1.00 94.00 94 LEU A N 1
ATOM 711 C CA . LEU A 1 94 ? 17.192 11.755 -35.503 1.00 94.00 94 LEU A CA 1
ATOM 712 C C . LEU A 1 94 ? 16.275 12.613 -34.647 1.00 94.00 94 LEU A C 1
ATOM 714 O O . LEU A 1 94 ? 16.089 12.341 -33.464 1.00 94.00 94 LEU A O 1
ATOM 718 N N . ARG A 1 95 ? 15.711 13.661 -35.239 1.00 93.06 95 ARG A N 1
ATOM 719 C CA . ARG A 1 95 ? 14.931 14.676 -34.536 1.00 93.06 95 ARG A CA 1
ATOM 720 C C . ARG A 1 95 ? 13.534 14.802 -35.124 1.00 93.06 95 ARG A C 1
ATOM 722 O O . ARG A 1 95 ? 13.370 14.995 -36.326 1.00 93.06 95 ARG A O 1
ATOM 729 N N . ILE A 1 96 ? 12.538 14.799 -34.249 1.00 92.19 96 ILE A N 1
ATOM 730 C CA . ILE A 1 96 ? 11.130 15.007 -34.577 1.00 92.19 96 ILE A CA 1
ATOM 731 C C . ILE A 1 96 ? 10.674 16.321 -33.953 1.00 92.19 96 ILE A C 1
ATOM 733 O O . ILE A 1 96 ? 10.721 16.479 -32.735 1.00 92.19 96 ILE A O 1
ATOM 737 N N . ASN A 1 97 ? 10.199 17.253 -34.776 1.00 89.88 97 ASN A N 1
ATOM 738 C CA . ASN A 1 97 ? 9.690 18.541 -34.309 1.00 89.88 97 ASN A CA 1
ATOM 739 C C . ASN A 1 97 ? 8.183 18.467 -34.046 1.00 89.88 97 ASN A C 1
ATOM 741 O O . ASN A 1 97 ? 7.390 18.497 -34.986 1.00 89.88 97 ASN A O 1
ATOM 745 N N . SER A 1 98 ? 7.778 18.366 -32.780 1.00 84.94 98 SER A N 1
ATOM 746 C CA . SER A 1 98 ? 6.362 18.287 -32.407 1.00 84.94 98 SER A CA 1
ATOM 747 C C . SER A 1 98 ? 6.149 18.655 -30.938 1.00 84.94 98 SER A C 1
ATOM 749 O O . SER A 1 98 ? 6.587 17.941 -30.037 1.00 84.94 98 SER A O 1
ATOM 751 N N . LEU A 1 99 ? 5.441 19.763 -30.699 1.00 81.38 99 LEU A N 1
ATOM 752 C CA . LEU A 1 99 ? 5.058 20.204 -29.354 1.00 81.38 99 LEU A CA 1
ATOM 753 C C . LEU A 1 99 ? 4.201 19.154 -28.614 1.00 81.38 99 LEU A C 1
ATOM 755 O O . LEU A 1 99 ? 4.522 18.849 -27.467 1.00 81.38 99 LEU A O 1
ATOM 759 N N . PRO A 1 100 ? 3.172 18.533 -29.227 1.00 78.56 100 PRO A N 1
ATOM 760 C CA . PRO A 1 100 ? 2.402 17.498 -28.537 1.00 78.56 100 PRO A CA 1
ATOM 761 C C . PRO A 1 100 ? 3.237 16.278 -28.143 1.00 78.56 100 PRO A C 1
ATOM 763 O O . PRO A 1 100 ? 3.050 15.755 -27.049 1.00 78.56 100 PRO A O 1
ATOM 766 N N . LEU A 1 101 ? 4.185 15.843 -28.983 1.00 84.75 101 LEU A N 1
ATOM 767 C CA . LEU A 1 101 ? 5.069 14.725 -28.634 1.00 84.75 101 LEU A CA 1
ATOM 768 C C . LEU A 1 101 ? 5.974 15.050 -27.449 1.00 84.75 101 LEU A C 1
ATOM 770 O O . LEU A 1 101 ? 6.154 14.211 -26.570 1.00 84.75 101 LEU A O 1
ATOM 774 N N . VAL A 1 102 ? 6.510 16.270 -27.410 1.00 85.44 102 VAL A N 1
ATOM 775 C CA . VAL A 1 102 ? 7.298 16.762 -26.277 1.00 85.44 102 VAL A CA 1
ATOM 776 C C . VAL A 1 102 ? 6.451 16.797 -25.008 1.00 85.44 102 VAL A C 1
ATOM 778 O O . VAL A 1 102 ? 6.881 16.265 -23.987 1.00 85.44 102 VAL A O 1
ATOM 781 N N . ALA A 1 103 ? 5.230 17.332 -25.079 1.00 79.38 103 ALA A N 1
ATOM 782 C CA . ALA A 1 103 ? 4.310 17.359 -23.946 1.00 79.38 103 ALA A CA 1
ATOM 783 C C . ALA A 1 103 ? 4.012 15.941 -23.426 1.00 79.38 103 ALA A C 1
ATOM 785 O O . ALA A 1 103 ? 4.141 15.690 -22.231 1.00 79.38 103 ALA A O 1
ATOM 786 N N . MET A 1 104 ? 3.715 14.987 -24.316 1.00 84.06 104 MET A N 1
ATOM 787 C CA . MET A 1 104 ? 3.489 13.584 -23.945 1.00 84.06 104 MET A CA 1
ATOM 788 C C . MET A 1 104 ? 4.727 12.943 -23.305 1.00 84.06 104 MET A C 1
ATOM 790 O O . MET A 1 104 ? 4.617 12.303 -22.259 1.00 84.06 104 MET A O 1
ATOM 794 N N . ALA A 1 105 ? 5.911 13.133 -23.895 1.00 85.31 105 ALA A N 1
ATOM 795 C CA . ALA A 1 105 ? 7.161 12.597 -23.363 1.00 85.31 105 ALA A CA 1
ATOM 796 C C . ALA A 1 105 ? 7.498 13.192 -21.983 1.00 85.31 105 ALA A C 1
ATOM 798 O O . ALA A 1 105 ? 7.986 12.488 -21.097 1.00 85.31 105 ALA A O 1
ATOM 799 N N . LYS A 1 106 ? 7.198 14.475 -21.760 1.00 83.25 106 LYS A N 1
ATOM 800 C CA . LYS A 1 106 ? 7.332 15.108 -20.445 1.00 83.25 106 LYS A CA 1
ATOM 801 C C . LYS A 1 106 ? 6.320 14.567 -19.440 1.00 83.25 106 LYS A C 1
ATOM 803 O O . LYS A 1 106 ? 6.723 14.178 -18.351 1.00 83.25 106 LYS A O 1
ATOM 808 N N . SER A 1 107 ? 5.044 14.444 -19.810 1.00 80.19 107 SER A N 1
ATOM 809 C CA . SER A 1 107 ? 4.011 13.858 -18.942 1.00 80.19 107 SER A CA 1
ATOM 810 C C . SER A 1 107 ? 4.298 12.405 -18.557 1.00 80.19 107 SER A C 1
ATOM 812 O O . SER A 1 107 ? 3.856 11.955 -17.503 1.00 80.19 107 SER A O 1
ATOM 814 N N . LEU A 1 108 ? 5.040 11.673 -19.392 1.00 81.38 108 LEU A N 1
ATOM 815 C CA . LEU A 1 108 ? 5.503 10.315 -19.107 1.00 81.38 108 LEU A CA 1
ATOM 816 C C . LEU A 1 108 ? 6.836 10.258 -18.341 1.00 81.38 108 LEU A C 1
ATOM 818 O O . LEU A 1 108 ? 7.287 9.169 -17.988 1.00 81.38 108 LEU A O 1
ATOM 822 N N . GLY A 1 109 ? 7.468 11.401 -18.063 1.00 84.12 109 GLY A N 1
ATOM 823 C CA . GLY A 1 109 ? 8.745 11.468 -17.352 1.00 84.12 109 GLY A CA 1
ATOM 824 C C . GLY A 1 109 ? 9.909 10.838 -18.124 1.00 84.12 109 GLY A C 1
ATOM 825 O O . GLY A 1 109 ? 10.837 10.327 -17.504 1.00 84.12 109 GLY A O 1
ATOM 826 N N . ILE A 1 110 ? 9.875 10.851 -19.465 1.00 86.06 110 ILE A N 1
ATOM 827 C CA . ILE A 1 110 ? 10.875 10.191 -20.336 1.00 86.06 110 ILE A CA 1
ATOM 828 C C . ILE A 1 110 ? 12.284 10.789 -20.186 1.00 86.06 110 ILE A C 1
ATOM 830 O O . ILE A 1 110 ? 13.284 10.111 -20.388 1.00 86.06 110 ILE A O 1
ATOM 834 N N . HIS A 1 111 ? 12.386 12.053 -19.789 1.00 75.69 111 HIS A N 1
ATOM 835 C CA . HIS A 1 111 ? 13.666 12.709 -19.517 1.00 75.69 111 HIS A CA 1
ATOM 836 C C . HIS A 1 111 ? 14.073 12.629 -18.033 1.00 75.69 111 HIS A C 1
ATOM 838 O O . HIS A 1 111 ? 15.218 12.927 -17.697 1.00 75.69 111 HIS A O 1
ATOM 844 N N . GLU A 1 112 ? 13.178 12.160 -17.161 1.00 81.38 112 GLU A N 1
ATOM 845 C CA . GLU A 1 112 ? 13.352 12.107 -15.709 1.00 81.38 112 GLU A CA 1
ATOM 846 C C . GLU A 1 112 ? 13.600 10.660 -15.241 1.00 81.38 112 GLU A C 1
ATOM 848 O O . GLU A 1 112 ? 14.613 10.050 -15.601 1.00 81.38 112 GLU A O 1
ATOM 853 N N . ASP A 1 113 ? 12.696 10.114 -14.422 1.00 79.06 113 ASP A N 1
ATOM 854 C CA . ASP A 1 113 ? 12.806 8.817 -13.760 1.00 79.06 113 ASP A CA 1
ATOM 855 C C . ASP A 1 113 ? 11.730 7.812 -14.194 1.00 79.06 113 ASP A C 1
ATOM 857 O O . ASP A 1 113 ? 11.627 6.764 -13.568 1.00 79.06 113 ASP A O 1
ATOM 861 N N . PHE A 1 114 ? 10.914 8.122 -15.207 1.00 87.56 114 PHE A N 1
ATOM 862 C CA . PHE A 1 114 ? 9.795 7.303 -15.699 1.00 87.56 114 PHE A CA 1
ATOM 863 C C . PHE A 1 114 ? 8.693 6.986 -14.668 1.00 87.56 114 PHE A C 1
ATOM 865 O O . PHE A 1 114 ? 7.926 6.040 -14.867 1.00 87.56 114 PHE A O 1
ATOM 872 N N . ALA A 1 115 ? 8.561 7.744 -13.570 1.00 79.44 115 ALA A N 1
ATOM 873 C CA . ALA A 1 115 ? 7.508 7.511 -12.574 1.00 79.44 115 ALA A CA 1
ATOM 874 C C . ALA A 1 115 ? 6.092 7.395 -13.171 1.00 79.44 115 ALA A C 1
ATOM 876 O O . ALA A 1 115 ? 5.368 6.474 -12.782 1.00 79.44 115 ALA A O 1
ATOM 877 N N . PRO A 1 116 ? 5.674 8.238 -14.135 1.00 81.69 116 PRO A N 1
ATOM 878 C CA . PRO A 1 116 ? 4.332 8.141 -14.706 1.00 81.69 116 PRO A CA 1
ATOM 879 C C . PRO A 1 116 ? 4.099 6.859 -15.521 1.00 81.69 116 PRO A C 1
ATOM 881 O O . PRO A 1 116 ? 2.965 6.382 -15.588 1.00 81.69 116 PRO A O 1
ATOM 884 N N . VAL A 1 117 ? 5.156 6.245 -16.074 1.00 83.81 117 VAL A N 1
ATOM 885 C CA . VAL A 1 117 ? 5.073 4.964 -16.804 1.00 83.81 117 VAL A CA 1
ATOM 886 C C . VAL A 1 117 ? 4.541 3.847 -15.895 1.00 83.81 117 VAL A C 1
ATOM 888 O O . VAL A 1 117 ? 3.812 2.971 -16.357 1.00 83.81 117 VAL A O 1
ATOM 891 N N . MET A 1 118 ? 4.778 3.927 -14.578 1.00 78.44 118 MET A N 1
ATOM 892 C CA . MET A 1 118 ? 4.232 2.985 -13.587 1.00 78.44 118 MET A CA 1
ATOM 893 C C . MET A 1 118 ? 2.704 2.976 -13.508 1.00 78.44 118 MET A C 1
ATOM 895 O O . MET A 1 118 ? 2.155 2.075 -12.882 1.00 78.44 118 MET A O 1
ATOM 899 N N . ARG A 1 119 ? 2.004 3.950 -14.099 1.00 77.38 119 ARG A N 1
ATOM 900 C CA . ARG A 1 119 ? 0.532 4.013 -14.110 1.00 77.38 119 ARG A CA 1
ATOM 901 C C . ARG A 1 119 ? -0.086 3.431 -15.385 1.00 77.38 119 ARG A C 1
ATOM 903 O O . ARG A 1 119 ? -1.307 3.325 -15.472 1.00 77.38 119 ARG A O 1
ATOM 910 N N . LEU A 1 120 ? 0.732 3.072 -16.377 1.00 81.81 120 LEU A N 1
ATOM 911 C CA . LEU A 1 120 ? 0.271 2.488 -17.640 1.00 81.81 120 LEU A CA 1
ATOM 912 C C . LEU A 1 120 ? -0.081 1.008 -17.467 1.00 81.81 120 LEU A C 1
ATOM 914 O O . LEU A 1 120 ? 0.331 0.395 -16.491 1.00 81.81 120 LEU A O 1
ATOM 918 N N . SER A 1 121 ? -0.817 0.407 -18.403 1.00 83.62 121 SER A N 1
ATOM 919 C CA . SER A 1 121 ? -1.067 -1.045 -18.410 1.00 83.62 121 SER A CA 1
ATOM 920 C C . SER A 1 121 ? 0.216 -1.842 -18.665 1.00 83.62 121 SER A C 1
ATOM 922 O O . SER A 1 121 ? 1.096 -1.354 -19.374 1.00 83.62 121 SER A O 1
ATOM 924 N N . ASP A 1 122 ? 0.281 -3.091 -18.206 1.00 83.75 122 ASP A N 1
ATOM 925 C CA . ASP A 1 122 ? 1.470 -3.952 -18.326 1.00 83.75 122 ASP A CA 1
ATOM 926 C C . ASP A 1 122 ? 1.965 -4.102 -19.771 1.00 83.75 122 ASP A C 1
ATOM 928 O O . ASP A 1 122 ? 3.162 -4.027 -20.032 1.00 83.75 122 ASP A O 1
ATOM 932 N N . ARG A 1 123 ? 1.042 -4.188 -20.738 1.00 87.50 123 ARG A N 1
ATOM 933 C CA . ARG A 1 123 ? 1.358 -4.226 -22.176 1.00 87.50 123 ARG A CA 1
ATOM 934 C C . ARG A 1 123 ? 2.124 -2.983 -22.655 1.00 87.50 123 ARG A C 1
ATOM 936 O O . ARG A 1 123 ? 3.089 -3.096 -23.402 1.00 87.50 123 ARG A O 1
ATOM 943 N N . LEU A 1 124 ? 1.737 -1.799 -22.179 1.00 89.12 124 LEU A N 1
ATOM 944 C CA . LEU A 1 124 ? 2.396 -0.529 -22.514 1.00 89.12 124 LEU A CA 1
ATOM 945 C C . LEU A 1 124 ? 3.731 -0.364 -21.779 1.00 89.12 124 LEU A C 1
ATOM 947 O O . LEU A 1 124 ? 4.686 0.153 -22.354 1.00 89.12 124 LEU A O 1
ATOM 951 N N . VAL A 1 125 ? 3.816 -0.840 -20.532 1.00 89.56 125 VAL A N 1
ATOM 952 C CA . VAL A 1 125 ? 5.080 -0.901 -19.782 1.00 89.56 125 VAL A CA 1
ATOM 953 C C . VAL A 1 125 ? 6.083 -1.804 -20.500 1.00 89.56 125 VAL A C 1
ATOM 955 O O . VAL A 1 125 ? 7.234 -1.413 -20.683 1.00 89.56 125 VAL A O 1
ATOM 958 N N . ALA A 1 126 ? 5.645 -2.977 -20.962 1.00 94.81 126 ALA A N 1
ATOM 959 C CA . ALA A 1 126 ? 6.478 -3.896 -21.726 1.00 94.81 126 ALA A CA 1
ATOM 960 C C . ALA A 1 126 ? 6.963 -3.271 -23.044 1.00 94.81 126 ALA A C 1
ATOM 962 O O . ALA A 1 126 ? 8.137 -3.401 -23.382 1.00 94.81 126 ALA A O 1
ATOM 963 N N . ALA A 1 127 ? 6.101 -2.539 -23.757 1.00 94.00 127 ALA A N 1
ATOM 964 C CA . ALA A 1 127 ? 6.485 -1.833 -24.979 1.00 94.00 127 ALA A CA 1
ATOM 965 C C . ALA A 1 127 ? 7.536 -0.734 -24.726 1.00 94.00 127 ALA A C 1
ATOM 967 O O . ALA A 1 127 ? 8.519 -0.642 -25.461 1.00 94.00 127 ALA A O 1
ATOM 968 N N . PHE A 1 128 ? 7.383 0.044 -23.650 1.00 95.25 128 PHE A N 1
ATOM 969 C CA . PHE A 1 128 ? 8.387 1.025 -23.226 1.00 95.25 128 PHE A CA 1
ATOM 970 C C . PHE A 1 128 ? 9.731 0.367 -22.882 1.00 95.25 128 PHE A C 1
ATOM 972 O O . PHE A 1 128 ? 10.779 0.776 -23.384 1.00 95.25 128 PHE A O 1
ATOM 979 N N . LEU A 1 129 ? 9.700 -0.692 -22.066 1.00 96.00 129 LEU A N 1
ATOM 980 C CA . LEU A 1 129 ? 10.894 -1.441 -21.676 1.00 96.00 129 LEU A CA 1
ATOM 981 C C . LEU A 1 129 ? 11.591 -2.105 -22.868 1.00 96.00 129 LEU A C 1
ATOM 983 O O . LEU A 1 129 ? 12.814 -2.229 -22.830 1.00 96.00 129 LEU A O 1
ATOM 987 N N . ARG A 1 130 ? 10.848 -2.513 -23.906 1.00 96.25 130 ARG A N 1
ATOM 988 C CA . ARG A 1 130 ? 11.394 -3.057 -25.159 1.00 96.25 130 ARG A CA 1
ATOM 989 C C . ARG A 1 130 ? 12.206 -2.007 -25.902 1.00 96.25 130 ARG A C 1
ATOM 991 O O . ARG A 1 130 ? 13.365 -2.260 -26.201 1.00 96.25 130 ARG A O 1
ATOM 998 N N . GLY A 1 131 ? 11.634 -0.822 -26.125 1.00 94.12 131 GLY A N 1
ATOM 999 C CA . GLY A 1 131 ? 12.338 0.278 -26.789 1.00 94.12 131 GLY A CA 1
ATOM 1000 C C . GLY A 1 131 ? 13.600 0.695 -26.034 1.00 94.12 131 GLY A C 1
ATOM 1001 O O . GLY A 1 131 ? 14.665 0.820 -26.628 1.00 94.12 131 GLY A O 1
ATOM 1002 N N . TYR A 1 132 ? 13.514 0.810 -24.706 1.00 94.44 132 TYR A N 1
ATOM 1003 C CA . TYR A 1 132 ? 14.687 1.112 -23.881 1.00 94.44 132 TYR A CA 1
ATOM 1004 C C . TYR A 1 132 ? 15.747 -0.001 -23.982 1.00 94.44 132 TYR A C 1
ATOM 1006 O O . TYR A 1 132 ? 16.938 0.274 -24.123 1.00 94.44 132 TYR A O 1
ATOM 1014 N N . PHE A 1 133 ? 15.331 -1.272 -23.924 1.00 95.31 133 PHE A N 1
ATOM 1015 C CA . PHE A 1 133 ? 16.233 -2.423 -24.033 1.00 95.31 133 PHE A CA 1
ATOM 1016 C C . PHE A 1 133 ? 16.903 -2.522 -25.403 1.00 95.31 133 PHE A C 1
ATOM 1018 O O . PHE A 1 133 ? 18.062 -2.928 -25.505 1.00 95.31 133 PHE A O 1
ATOM 1025 N N . ASP A 1 134 ? 16.197 -2.151 -26.466 1.00 93.38 134 ASP A N 1
ATOM 1026 C CA . ASP A 1 134 ? 16.736 -2.175 -27.819 1.00 93.38 134 ASP A CA 1
ATOM 1027 C C . ASP A 1 134 ? 17.901 -1.195 -27.977 1.00 93.38 134 ASP A C 1
ATOM 1029 O O . ASP A 1 134 ? 18.870 -1.550 -28.640 1.00 93.38 134 ASP A O 1
ATOM 1033 N N . ALA A 1 135 ? 17.899 -0.058 -27.284 1.00 90.50 135 ALA A N 1
ATOM 1034 C CA . ALA A 1 135 ? 19.046 0.847 -27.246 1.00 90.50 135 ALA A CA 1
ATOM 1035 C C . ALA A 1 135 ? 20.096 0.426 -26.196 1.00 90.50 135 ALA A C 1
ATOM 1037 O O . ALA A 1 135 ? 21.142 -0.111 -26.553 1.00 90.50 135 ALA A O 1
ATOM 1038 N N . ASP A 1 136 ? 19.782 0.549 -24.905 1.00 89.19 136 ASP A N 1
ATOM 1039 C CA . ASP A 1 136 ? 20.755 0.416 -23.801 1.00 89.19 136 ASP A CA 1
ATOM 1040 C C . ASP A 1 136 ? 20.867 -0.998 -23.214 1.00 89.19 136 ASP A C 1
ATOM 1042 O O . ASP A 1 136 ? 21.690 -1.279 -22.336 1.00 89.19 136 ASP A O 1
ATOM 1046 N N . GLY A 1 137 ? 19.996 -1.906 -23.644 1.00 90.94 137 GLY A N 1
ATOM 1047 C CA . GLY A 1 137 ? 19.961 -3.270 -23.137 1.00 90.94 137 GLY A CA 1
ATOM 1048 C C . GLY A 1 137 ? 21.104 -4.134 -23.662 1.00 90.94 137 GLY A C 1
ATOM 1049 O O . GLY A 1 137 ? 21.585 -3.959 -24.778 1.00 90.94 137 GLY A O 1
ATOM 1050 N N . SER A 1 138 ?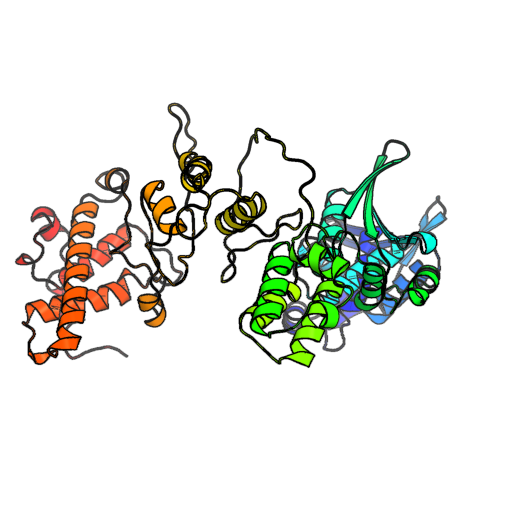 21.524 -5.127 -22.885 1.00 92.12 138 SER A N 1
ATOM 1051 C CA . SER A 1 138 ? 22.531 -6.110 -23.301 1.00 92.12 138 SER A CA 1
ATOM 1052 C C . SER A 1 138 ? 22.116 -7.529 -22.934 1.00 92.12 138 SER A C 1
ATOM 1054 O O . SER A 1 138 ? 21.550 -7.760 -21.866 1.00 92.12 138 SER A O 1
ATOM 1056 N N . VAL A 1 139 ? 22.433 -8.490 -23.809 1.00 92.75 139 VAL A N 1
ATOM 1057 C CA . VAL A 1 139 ? 22.172 -9.926 -23.609 1.00 92.75 139 VAL A CA 1
ATOM 1058 C C . VAL A 1 139 ? 23.497 -10.681 -23.512 1.00 92.75 139 VAL A C 1
ATOM 1060 O O . VAL A 1 139 ? 24.260 -10.735 -24.482 1.00 92.75 139 VAL A O 1
ATOM 1063 N N . HIS A 1 140 ? 23.736 -11.313 -22.363 1.00 90.19 140 HIS A N 1
ATOM 1064 C CA . HIS A 1 140 ? 24.818 -12.270 -22.133 1.00 90.19 140 HIS A CA 1
ATOM 1065 C C . HIS A 1 140 ? 24.234 -13.687 -22.065 1.00 90.19 140 HIS A C 1
ATOM 1067 O O . HIS A 1 140 ? 23.911 -14.188 -20.986 1.00 90.19 140 HIS A O 1
ATOM 1073 N N . ALA A 1 141 ? 24.097 -14.328 -23.229 1.00 81.69 141 ALA A N 1
ATOM 1074 C CA . ALA A 1 141 ? 23.469 -15.645 -23.359 1.00 81.69 141 ALA A CA 1
ATOM 1075 C C . ALA A 1 141 ? 24.202 -16.735 -22.556 1.00 81.69 141 ALA A C 1
ATOM 1077 O O . ALA A 1 141 ? 23.561 -17.506 -21.852 1.00 81.69 141 ALA A O 1
ATOM 1078 N N . GLU A 1 142 ? 25.539 -16.741 -22.563 1.00 82.62 142 GLU A N 1
ATOM 1079 C CA . GLU A 1 142 ? 26.358 -17.722 -21.826 1.00 82.62 142 GLU A CA 1
ATOM 1080 C C . GLU A 1 142 ? 26.096 -17.704 -20.314 1.00 82.62 142 GLU A C 1
ATOM 1082 O O . GLU A 1 142 ? 26.082 -18.741 -19.655 1.00 82.62 142 GLU A O 1
ATOM 1087 N N . LYS A 1 143 ? 25.849 -16.511 -19.762 1.00 83.31 143 LYS A N 1
ATOM 1088 C CA . LYS A 1 143 ? 25.549 -16.304 -18.339 1.00 83.31 143 LYS A CA 1
ATOM 1089 C C . LYS A 1 143 ? 24.049 -16.304 -18.053 1.00 83.31 143 LYS A C 1
ATOM 1091 O O . LYS A 1 143 ? 23.657 -16.086 -16.911 1.00 83.31 143 LYS A O 1
ATOM 1096 N N . ASN A 1 144 ? 23.206 -16.512 -19.068 1.00 87.38 144 ASN A N 1
ATOM 1097 C CA . ASN A 1 144 ? 21.753 -16.377 -18.984 1.00 87.38 144 ASN A CA 1
ATOM 1098 C C . ASN A 1 144 ? 21.344 -15.093 -18.250 1.00 87.38 144 ASN A C 1
ATOM 1100 O O . ASN A 1 144 ? 20.599 -15.132 -17.270 1.00 87.38 144 ASN A O 1
ATOM 1104 N N . THR A 1 145 ? 21.916 -13.965 -18.671 1.00 89.56 145 THR A N 1
ATOM 1105 C CA . THR A 1 145 ? 21.711 -12.676 -18.009 1.00 89.56 145 THR A CA 1
ATOM 1106 C C . THR A 1 145 ? 21.425 -11.574 -19.017 1.00 89.56 145 THR A C 1
ATOM 1108 O O . THR A 1 145 ? 22.084 -11.494 -20.057 1.00 89.56 145 THR A O 1
ATOM 1111 N N . ILE A 1 146 ? 20.490 -10.690 -18.680 1.00 93.44 146 ILE A N 1
ATOM 1112 C CA . ILE A 1 146 ? 20.266 -9.432 -19.394 1.00 93.44 146 ILE A CA 1
ATOM 1113 C C . ILE A 1 146 ? 20.504 -8.233 -18.479 1.00 93.44 146 ILE A C 1
ATOM 1115 O O . ILE A 1 146 ? 20.356 -8.326 -17.257 1.00 93.44 146 ILE A O 1
ATOM 1119 N N . PHE A 1 147 ? 20.866 -7.111 -19.090 1.00 93.25 147 PHE A N 1
ATOM 1120 C CA . PHE A 1 147 ? 21.212 -5.875 -18.400 1.00 93.25 147 PHE A CA 1
ATOM 1121 C C . PHE A 1 147 ? 20.479 -4.704 -19.038 1.00 93.25 147 PHE A C 1
ATOM 1123 O O . PHE A 1 147 ? 20.407 -4.632 -20.261 1.00 93.25 147 PHE A O 1
ATOM 1130 N N . TYR A 1 148 ? 20.004 -3.780 -18.210 1.00 93.81 148 TYR A N 1
ATOM 1131 C CA . TYR A 1 148 ? 19.757 -2.396 -18.596 1.00 93.81 148 TYR A CA 1
ATOM 1132 C C . TYR A 1 148 ? 20.819 -1.533 -17.924 1.00 93.81 148 TYR A C 1
ATOM 1134 O O . TYR A 1 148 ? 20.923 -1.547 -16.695 1.00 93.81 148 TYR A O 1
ATOM 1142 N N . THR A 1 149 ? 21.598 -0.789 -18.699 1.00 91.06 149 THR A N 1
ATOM 1143 C CA . THR A 1 149 ? 22.673 0.050 -18.164 1.00 91.06 149 THR A CA 1
ATOM 1144 C C . THR A 1 149 ? 22.245 1.515 -18.161 1.00 91.06 149 THR A C 1
ATOM 1146 O O . THR A 1 149 ? 21.645 1.998 -19.110 1.00 91.06 149 THR A O 1
ATOM 1149 N N . THR A 1 150 ? 22.527 2.241 -17.077 1.00 90.12 150 THR A N 1
ATOM 1150 C CA . THR A 1 150 ? 22.279 3.687 -17.006 1.00 90.12 150 THR A CA 1
ATOM 1151 C C . THR A 1 150 ? 23.224 4.370 -16.020 1.00 90.12 150 THR A C 1
ATOM 1153 O O . THR A 1 150 ? 23.659 3.787 -15.027 1.00 90.12 150 THR A O 1
ATOM 1156 N N . VAL A 1 151 ? 23.536 5.642 -16.262 1.00 88.00 151 VAL A N 1
ATOM 1157 C CA . VAL A 1 151 ? 24.309 6.481 -15.327 1.00 88.00 151 VAL A CA 1
ATOM 1158 C C . VAL A 1 151 ? 23.431 7.100 -14.232 1.00 88.00 151 VAL A C 1
ATOM 1160 O O . VAL A 1 151 ? 23.932 7.533 -13.195 1.00 88.00 151 VAL A O 1
ATOM 1163 N N . ALA A 1 152 ? 22.109 7.115 -14.424 1.00 87.62 152 ALA A N 1
ATOM 1164 C CA . ALA A 1 152 ? 21.169 7.734 -13.500 1.00 87.62 152 ALA A CA 1
ATOM 1165 C C . ALA A 1 152 ? 20.606 6.712 -12.500 1.00 87.62 152 ALA A C 1
ATOM 1167 O O . ALA A 1 152 ? 19.840 5.813 -12.855 1.00 87.62 152 ALA A O 1
ATOM 1168 N N . ARG A 1 153 ? 20.908 6.897 -11.207 1.00 87.56 153 ARG A N 1
ATOM 1169 C CA . ARG A 1 153 ? 20.414 6.017 -10.130 1.00 87.56 153 ARG A CA 1
ATOM 1170 C C . ARG A 1 153 ? 18.884 5.940 -10.089 1.00 87.56 153 ARG A C 1
ATOM 1172 O O . ARG A 1 153 ? 18.341 4.862 -9.870 1.00 87.56 153 ARG A O 1
ATOM 1179 N N . ALA A 1 154 ? 18.197 7.065 -10.294 1.00 86.62 154 ALA A N 1
ATOM 1180 C CA . ALA A 1 154 ? 16.734 7.127 -10.287 1.00 86.62 154 ALA A CA 1
ATOM 1181 C C . ALA A 1 154 ? 16.119 6.275 -11.414 1.00 86.6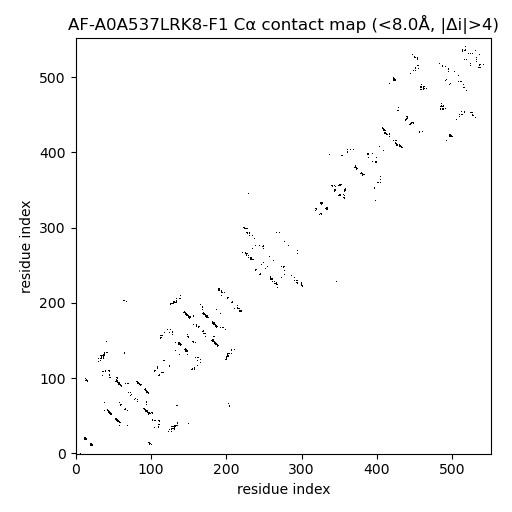2 154 ALA A C 1
ATOM 1183 O O . ALA A 1 154 ? 15.223 5.472 -11.153 1.00 86.62 154 ALA A O 1
ATOM 1184 N N . ARG A 1 155 ? 16.678 6.346 -12.632 1.00 90.00 155 ARG A N 1
ATOM 1185 C CA . ARG A 1 155 ? 16.255 5.509 -13.767 1.00 90.00 155 ARG A CA 1
ATOM 1186 C C . ARG A 1 155 ? 16.501 4.028 -13.505 1.00 90.00 155 ARG A C 1
ATOM 1188 O O . ARG A 1 155 ? 15.597 3.228 -13.708 1.00 90.00 155 ARG A O 1
ATOM 1195 N N . ALA A 1 156 ? 17.669 3.659 -12.971 1.00 90.38 156 ALA A N 1
ATOM 1196 C CA . ALA A 1 156 ? 17.959 2.266 -12.614 1.00 90.38 156 ALA A CA 1
ATOM 1197 C C . ALA A 1 156 ? 16.943 1.709 -11.602 1.00 90.38 156 ALA A C 1
ATOM 1199 O O . ALA A 1 156 ? 16.439 0.594 -11.754 1.00 90.38 156 ALA A O 1
ATOM 1200 N N . LYS A 1 157 ? 16.598 2.506 -10.581 1.00 88.50 157 LYS A N 1
ATOM 1201 C CA . LYS A 1 157 ? 15.566 2.155 -9.597 1.00 88.50 157 LYS A CA 1
ATOM 1202 C C . LYS A 1 157 ? 14.200 1.960 -10.254 1.00 88.50 157 LYS A C 1
ATOM 1204 O O . LYS A 1 157 ? 13.527 0.974 -9.949 1.00 88.50 157 LYS A O 1
ATOM 1209 N N . ARG A 1 158 ? 13.800 2.850 -11.168 1.00 90.56 158 ARG A N 1
ATOM 1210 C CA . ARG A 1 158 ? 12.509 2.733 -11.853 1.00 90.56 158 ARG A CA 1
ATOM 1211 C C . ARG A 1 158 ? 12.456 1.553 -12.811 1.00 90.56 158 ARG A C 1
ATOM 1213 O O . ARG A 1 158 ? 11.482 0.812 -12.783 1.00 90.56 158 ARG A O 1
ATOM 1220 N N . LEU A 1 159 ? 13.504 1.327 -13.598 1.00 92.31 159 LEU A N 1
ATOM 1221 C CA . LEU A 1 159 ? 13.608 0.165 -14.483 1.00 92.31 159 LEU A CA 1
ATOM 1222 C C . LEU A 1 159 ? 13.473 -1.139 -13.687 1.00 92.31 159 LEU A C 1
ATOM 1224 O O . LEU A 1 159 ? 12.710 -2.016 -14.085 1.00 92.31 159 LEU A O 1
ATOM 1228 N N . ARG A 1 160 ? 14.106 -1.236 -12.506 1.00 91.00 160 ARG A N 1
ATOM 1229 C CA . ARG A 1 160 ? 13.902 -2.372 -11.589 1.00 91.00 160 ARG A CA 1
ATOM 1230 C C . ARG A 1 160 ? 12.429 -2.540 -11.202 1.00 91.00 160 ARG A C 1
ATOM 1232 O O . ARG A 1 160 ? 11.939 -3.665 -11.192 1.00 91.00 160 ARG A O 1
ATOM 1239 N N . GLN A 1 161 ? 11.732 -1.457 -10.857 1.00 87.19 161 GLN A N 1
ATOM 1240 C CA . GLN A 1 161 ? 10.315 -1.507 -10.473 1.00 87.19 161 GLN A CA 1
ATOM 1241 C C . GLN A 1 161 ? 9.407 -1.910 -11.638 1.00 87.19 161 GLN A C 1
ATOM 1243 O O . GLN A 1 161 ? 8.527 -2.742 -11.447 1.00 87.19 161 GLN A O 1
ATOM 1248 N N . LEU A 1 162 ? 9.643 -1.365 -12.834 1.00 91.00 162 LEU A N 1
ATOM 1249 C CA . LEU A 1 162 ? 8.889 -1.700 -14.042 1.00 91.00 162 LEU A CA 1
ATOM 1250 C C . LEU A 1 162 ? 9.070 -3.178 -14.416 1.00 91.00 162 LEU A C 1
ATOM 1252 O O . LEU A 1 162 ? 8.087 -3.857 -14.690 1.00 91.00 162 LEU A O 1
ATOM 1256 N N . LEU A 1 163 ? 10.300 -3.701 -14.355 1.00 91.62 163 LEU A N 1
ATOM 1257 C CA . LEU A 1 163 ? 10.575 -5.123 -14.597 1.00 91.62 163 LEU A CA 1
ATOM 1258 C C . LEU A 1 163 ? 9.884 -6.016 -13.558 1.00 91.62 163 LEU A C 1
ATOM 1260 O O . LEU A 1 163 ? 9.201 -6.969 -13.924 1.00 91.62 163 LEU A O 1
ATOM 1264 N N . ARG A 1 164 ? 9.993 -5.675 -12.267 1.00 86.62 164 ARG A N 1
ATOM 1265 C CA . ARG A 1 164 ? 9.342 -6.432 -11.184 1.00 86.62 164 ARG A CA 1
ATOM 1266 C C . ARG A 1 164 ? 7.824 -6.412 -11.269 1.00 86.62 164 ARG A C 1
ATOM 1268 O O . ARG A 1 164 ? 7.198 -7.417 -10.959 1.00 86.62 164 ARG A O 1
ATOM 1275 N N . ARG A 1 165 ? 7.241 -5.303 -11.726 1.00 84.56 165 ARG A N 1
ATOM 1276 C CA . ARG A 1 165 ? 5.804 -5.204 -11.989 1.00 84.56 165 ARG A CA 1
ATOM 1277 C C . ARG A 1 165 ? 5.343 -6.208 -13.050 1.00 84.56 165 ARG A C 1
ATOM 1279 O O . ARG A 1 165 ? 4.238 -6.714 -12.947 1.00 84.56 165 ARG A O 1
ATOM 1286 N N . LEU A 1 166 ? 6.195 -6.526 -14.024 1.00 86.38 166 LEU A N 1
ATOM 1287 C CA . LEU A 1 166 ? 5.938 -7.559 -15.032 1.00 86.38 166 LEU A CA 1
ATOM 1288 C C . LEU A 1 166 ? 6.320 -8.976 -14.561 1.00 86.38 166 LEU A C 1
ATOM 1290 O O . LEU A 1 166 ? 6.430 -9.880 -15.381 1.00 86.38 166 LEU A O 1
ATOM 1294 N N . GLY A 1 167 ? 6.577 -9.176 -13.263 1.00 80.56 167 GLY A N 1
ATOM 1295 C CA . GLY A 1 167 ? 6.960 -10.475 -12.699 1.00 80.56 167 GLY A CA 1
ATOM 1296 C C . GLY A 1 167 ? 8.433 -10.854 -12.892 1.00 80.56 167 GLY A C 1
ATOM 1297 O O . GLY A 1 167 ? 8.826 -11.970 -12.553 1.00 80.56 167 GLY A O 1
ATOM 1298 N N . LEU A 1 168 ? 9.271 -9.946 -13.405 1.00 86.75 168 LEU A N 1
ATOM 1299 C CA . LEU A 1 168 ? 10.692 -10.208 -13.641 1.00 86.75 168 LEU A CA 1
ATOM 1300 C C . LEU A 1 168 ? 11.539 -9.795 -12.435 1.00 86.75 168 LEU A C 1
ATOM 1302 O O . LEU A 1 168 ? 11.580 -8.631 -12.027 1.00 86.75 168 LEU A O 1
ATOM 1306 N N . VAL A 1 169 ? 12.279 -10.747 -11.874 1.00 83.19 169 VAL A N 1
ATOM 1307 C CA . VAL A 1 169 ? 13.149 -10.516 -10.721 1.00 83.19 169 VAL A CA 1
ATOM 1308 C C . VAL A 1 169 ? 14.410 -9.778 -11.161 1.00 83.19 169 VAL A C 1
ATOM 1310 O O . VAL A 1 169 ? 15.398 -10.375 -11.585 1.00 83.19 169 VAL A O 1
ATOM 1313 N N . ALA A 1 170 ? 14.366 -8.453 -11.032 1.00 87.62 170 ALA A N 1
ATOM 1314 C CA . ALA A 1 170 ? 15.477 -7.563 -11.339 1.00 87.62 170 ALA A CA 1
ATOM 1315 C C . ALA A 1 170 ? 16.231 -7.097 -10.080 1.00 87.62 170 ALA A C 1
ATOM 1317 O O . ALA A 1 170 ? 15.623 -6.784 -9.050 1.00 87.62 170 ALA A O 1
ATOM 1318 N N . ALA A 1 171 ? 17.556 -6.975 -10.188 1.00 85.19 171 ALA A N 1
ATOM 1319 C CA . ALA A 1 171 ? 18.439 -6.412 -9.165 1.00 85.19 171 ALA A CA 1
ATOM 1320 C C . ALA A 1 171 ? 19.238 -5.227 -9.724 1.00 85.19 171 ALA A C 1
ATOM 1322 O O . ALA A 1 171 ? 19.615 -5.235 -10.887 1.00 85.19 171 ALA A O 1
ATOM 1323 N N . VAL A 1 172 ? 19.532 -4.216 -8.902 1.00 87.88 172 VAL A N 1
ATOM 1324 C CA . VAL A 1 172 ? 20.409 -3.099 -9.301 1.00 87.88 172 VAL A CA 1
ATOM 1325 C C . VAL A 1 172 ? 21.807 -3.374 -8.764 1.00 87.88 172 VAL A C 1
ATOM 1327 O O . VAL A 1 172 ? 21.987 -3.511 -7.556 1.00 87.88 172 VAL A O 1
ATOM 1330 N N . ARG A 1 173 ? 22.794 -3.430 -9.654 1.00 88.56 173 ARG A N 1
ATOM 1331 C CA . ARG A 1 173 ? 24.223 -3.457 -9.331 1.00 88.56 173 ARG A CA 1
ATOM 1332 C C . ARG A 1 173 ? 24.832 -2.112 -9.706 1.00 88.56 173 ARG A C 1
ATOM 1334 O O . ARG A 1 173 ? 24.337 -1.440 -10.604 1.00 88.56 173 ARG A O 1
ATOM 1341 N N . SER A 1 174 ? 25.886 -1.695 -9.015 1.00 88.00 174 SER A N 1
ATOM 1342 C CA . SER A 1 174 ? 26.644 -0.504 -9.399 1.00 88.00 174 SER A CA 1
ATOM 1343 C C . SER A 1 174 ? 28.109 -0.855 -9.607 1.00 88.00 174 SER A C 1
ATOM 1345 O O . SER A 1 174 ? 28.651 -1.739 -8.945 1.00 88.00 174 SER A O 1
ATOM 1347 N N . ARG A 1 175 ? 28.745 -0.169 -10.554 1.00 89.31 175 ARG A N 1
ATOM 1348 C CA . ARG A 1 175 ? 30.178 -0.275 -10.833 1.00 89.31 175 ARG A CA 1
ATOM 1349 C C . ARG A 1 175 ? 30.745 1.093 -11.174 1.00 89.31 175 ARG A C 1
ATOM 1351 O O . ARG A 1 175 ? 30.020 1.977 -11.626 1.00 89.31 175 ARG A O 1
ATOM 1358 N N . VAL A 1 176 ? 32.036 1.283 -10.931 1.00 88.75 176 VAL A N 1
ATOM 1359 C CA . VAL A 1 176 ? 32.745 2.517 -11.290 1.00 88.75 176 VAL A CA 1
ATOM 1360 C C . VAL A 1 176 ? 33.540 2.253 -12.561 1.00 88.75 176 VAL A C 1
ATOM 1362 O O . VAL A 1 176 ? 34.325 1.311 -12.615 1.00 88.75 176 VAL A O 1
ATOM 1365 N N . VAL A 1 177 ? 33.315 3.063 -13.591 1.00 87.12 177 VAL A N 1
ATOM 1366 C CA . VAL A 1 177 ? 34.007 2.983 -14.881 1.00 87.12 177 VAL A CA 1
ATOM 1367 C C . VAL A 1 177 ? 34.455 4.388 -15.250 1.00 87.12 177 VAL A C 1
ATOM 1369 O O . VAL A 1 177 ? 33.619 5.284 -15.332 1.00 87.12 177 VAL A O 1
ATOM 1372 N N . ARG A 1 178 ? 35.763 4.586 -15.475 1.00 82.12 178 ARG A N 1
ATOM 1373 C CA . ARG A 1 178 ? 36.343 5.901 -15.823 1.00 82.12 178 ARG A CA 1
ATOM 1374 C C . ARG A 1 178 ? 35.841 7.015 -14.884 1.00 82.12 178 ARG A C 1
ATOM 1376 O O . ARG A 1 178 ? 35.295 8.012 -15.340 1.00 82.12 178 ARG A O 1
ATOM 1383 N N . GLU A 1 179 ? 35.927 6.764 -13.573 1.00 82.50 179 GLU A N 1
ATOM 1384 C CA . GLU A 1 179 ? 35.488 7.666 -12.484 1.00 82.50 179 GLU A CA 1
ATOM 1385 C C . GLU A 1 179 ? 33.980 7.969 -12.418 1.00 82.50 179 GLU A C 1
ATOM 1387 O O . GLU A 1 179 ? 33.518 8.654 -11.507 1.00 82.50 179 GLU A O 1
ATOM 1392 N N . ARG A 1 180 ? 33.167 7.403 -13.316 1.00 84.56 180 ARG A N 1
ATOM 1393 C CA . ARG A 1 180 ? 31.709 7.549 -13.303 1.00 84.56 180 ARG A CA 1
ATOM 1394 C C . ARG A 1 180 ? 31.049 6.304 -12.733 1.00 84.56 180 ARG A C 1
ATO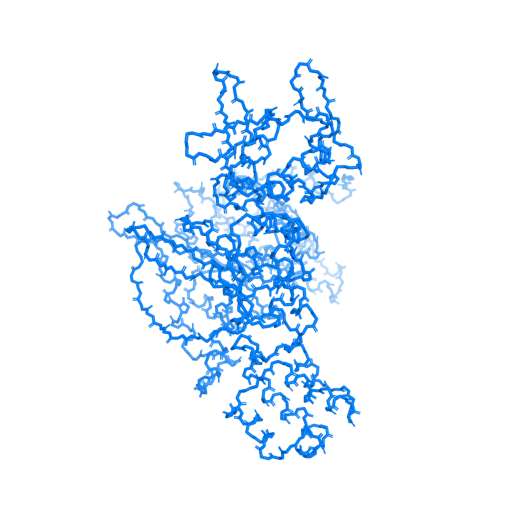M 1396 O O . ARG A 1 180 ? 31.434 5.173 -13.036 1.00 84.56 180 ARG A O 1
ATOM 1403 N N . ARG A 1 181 ? 30.028 6.503 -11.898 1.00 89.31 181 ARG A N 1
ATOM 1404 C CA . ARG A 1 181 ? 29.221 5.403 -11.365 1.00 89.31 181 ARG A CA 1
ATOM 1405 C C . ARG A 1 181 ? 28.129 5.035 -12.360 1.00 89.31 181 ARG A C 1
ATOM 1407 O O . ARG A 1 181 ? 27.304 5.869 -12.715 1.00 89.31 181 ARG A O 1
ATOM 1414 N N . ILE A 1 182 ? 28.138 3.778 -12.776 1.00 91.75 182 ILE A N 1
ATOM 1415 C CA . ILE A 1 182 ? 27.159 3.185 -13.679 1.00 91.75 182 ILE A CA 1
ATOM 1416 C C . ILE A 1 182 ? 26.315 2.200 -12.876 1.00 91.75 182 ILE A C 1
ATOM 1418 O O . ILE A 1 182 ? 26.827 1.510 -11.988 1.00 91.75 182 ILE A O 1
ATOM 1422 N N . TYR A 1 183 ? 25.026 2.152 -13.180 1.00 91.81 183 TYR A N 1
ATOM 1423 C CA . TYR A 1 183 ? 24.060 1.256 -12.570 1.00 91.81 183 TYR A CA 1
ATOM 1424 C C . TYR A 1 183 ? 23.558 0.271 -13.620 1.00 91.81 183 TYR A C 1
ATOM 1426 O O . TYR A 1 183 ? 23.053 0.671 -14.666 1.00 91.81 183 TYR A O 1
ATOM 1434 N N . ASP A 1 184 ? 23.678 -1.012 -13.310 1.00 92.69 184 ASP A N 1
ATOM 1435 C CA . ASP A 1 184 ? 23.215 -2.106 -14.149 1.00 92.69 184 ASP A CA 1
ATOM 1436 C C . ASP A 1 184 ? 21.996 -2.752 -13.484 1.00 92.69 184 ASP A C 1
ATOM 1438 O O . ASP A 1 184 ? 22.077 -3.248 -12.357 1.00 92.69 184 ASP A O 1
ATOM 1442 N N . VAL A 1 185 ? 20.853 -2.743 -14.166 1.00 93.44 185 VAL A N 1
ATOM 1443 C CA . VAL A 1 185 ? 19.655 -3.477 -13.751 1.00 93.44 185 VAL A CA 1
ATOM 1444 C C . VAL A 1 185 ? 19.701 -4.851 -14.396 1.00 93.44 185 VAL A C 1
ATOM 1446 O O . VAL A 1 185 ? 19.636 -4.975 -15.615 1.00 93.44 185 VAL A O 1
ATOM 1449 N N . VAL A 1 186 ? 19.849 -5.877 -13.570 1.00 92.31 186 VAL A N 1
ATOM 1450 C CA . VAL A 1 186 ? 20.202 -7.231 -13.984 1.00 92.31 186 VAL A CA 1
ATOM 1451 C C . VAL A 1 186 ? 19.026 -8.172 -13.772 1.00 92.31 186 VAL A C 1
ATOM 1453 O O . VAL A 1 186 ? 18.457 -8.199 -12.680 1.00 92.31 186 VAL A O 1
ATOM 1456 N N . VAL A 1 187 ? 18.709 -8.973 -14.790 1.00 90.69 187 VAL A N 1
ATOM 1457 C CA . VAL A 1 187 ? 17.784 -10.112 -14.695 1.00 90.69 187 VAL A CA 1
ATOM 1458 C C . VAL A 1 187 ? 18.556 -11.382 -15.048 1.00 90.69 187 VAL A C 1
ATOM 1460 O O . VAL A 1 187 ? 19.182 -11.458 -16.105 1.00 90.69 187 VAL A O 1
ATOM 1463 N N . GLU A 1 188 ? 18.532 -12.362 -14.144 1.00 87.94 188 GLU A N 1
ATOM 1464 C CA . GLU A 1 188 ? 19.339 -13.586 -14.213 1.00 87.94 188 GLU A CA 1
ATOM 1465 C C . GLU A 1 188 ? 18.462 -14.840 -14.233 1.00 87.94 188 GLU A C 1
ATOM 1467 O O . GLU A 1 188 ? 17.470 -14.946 -13.507 1.00 87.94 188 GLU A O 1
ATOM 1472 N N . GLY A 1 189 ? 18.896 -15.836 -15.004 1.00 83.31 189 GLY A N 1
ATOM 1473 C CA . GLY A 1 189 ? 18.322 -17.176 -15.010 1.00 83.31 189 GLY A CA 1
ATOM 1474 C C . GLY A 1 189 ? 17.444 -17.454 -16.226 1.00 83.31 189 GLY A C 1
ATOM 1475 O O . GLY A 1 189 ? 16.687 -16.610 -16.694 1.00 83.31 189 GLY A O 1
ATOM 1476 N N . VAL A 1 190 ? 17.521 -18.690 -16.716 1.00 83.88 190 VAL A N 1
ATOM 1477 C CA . VAL A 1 190 ? 16.853 -19.140 -17.950 1.00 83.88 190 VAL A CA 1
ATOM 1478 C C . VAL A 1 190 ? 15.339 -18.905 -17.909 1.00 83.88 190 VAL A C 1
ATOM 1480 O O . VAL A 1 190 ? 14.789 -18.373 -18.866 1.00 83.88 190 VAL A O 1
ATOM 1483 N N . ALA A 1 191 ? 14.675 -19.215 -16.789 1.00 81.12 191 ALA A N 1
ATOM 1484 C CA . ALA A 1 191 ? 13.233 -18.998 -16.643 1.00 81.12 191 ALA A CA 1
ATOM 1485 C C . ALA A 1 191 ? 12.852 -17.508 -16.746 1.00 81.12 191 ALA A C 1
ATOM 1487 O O . ALA A 1 191 ? 11.897 -17.156 -17.431 1.00 81.12 191 ALA A O 1
ATOM 1488 N N . GLN A 1 192 ? 13.637 -16.627 -16.117 1.00 86.12 192 GLN A N 1
ATOM 1489 C CA . GLN A 1 192 ? 13.410 -15.180 -16.153 1.00 86.12 192 GLN A CA 1
ATOM 1490 C C . GLN A 1 192 ? 13.672 -14.601 -17.548 1.00 86.12 192 GLN A C 1
ATOM 1492 O O . GLN A 1 192 ? 12.931 -13.739 -18.005 1.00 86.12 192 GLN A O 1
ATOM 1497 N N . LEU A 1 193 ? 14.692 -15.097 -18.254 1.00 89.38 193 LEU A N 1
ATOM 1498 C CA . LEU A 1 193 ? 14.988 -14.684 -19.628 1.00 89.38 193 LEU A CA 1
ATOM 1499 C C . LEU A 1 193 ? 13.943 -15.187 -20.631 1.00 89.38 193 LEU A C 1
ATOM 1501 O O . LEU A 1 193 ? 13.590 -14.455 -21.553 1.00 89.38 193 LEU A O 1
ATOM 1505 N N . SER A 1 194 ? 13.428 -16.405 -20.447 1.00 87.38 194 SER A N 1
ATOM 1506 C CA . SER A 1 194 ? 12.313 -16.925 -21.244 1.00 87.38 194 SER A CA 1
ATOM 1507 C C . SER A 1 194 ? 11.069 -16.051 -21.063 1.00 87.38 194 SER A C 1
ATOM 1509 O O . SER A 1 194 ? 10.430 -15.666 -22.042 1.00 87.38 194 SER A O 1
ATOM 1511 N N . GLU A 1 195 ? 10.766 -15.671 -19.820 1.00 88.00 195 GLU A N 1
ATOM 1512 C CA . GLU A 1 195 ? 9.636 -14.795 -19.516 1.00 88.00 195 GLU A CA 1
ATOM 1513 C C . GLU A 1 195 ? 9.840 -13.372 -20.054 1.00 88.00 195 GLU A C 1
ATOM 1515 O O . GLU A 1 195 ? 8.936 -12.799 -20.661 1.00 88.00 195 GLU A O 1
ATOM 1520 N N . PHE A 1 196 ? 11.057 -12.832 -19.945 1.00 92.94 196 PHE A N 1
ATOM 1521 C CA . PHE A 1 196 ? 11.432 -11.561 -20.561 1.00 92.94 196 PHE A CA 1
ATOM 1522 C C . PHE A 1 196 ? 11.229 -11.589 -22.079 1.00 92.94 196 PHE A C 1
ATOM 1524 O O . PHE A 1 196 ? 10.639 -10.667 -22.639 1.00 92.94 196 PHE A O 1
ATOM 1531 N N . SER A 1 197 ? 11.686 -12.651 -22.748 1.00 91.44 197 SER A N 1
ATOM 1532 C CA . SER A 1 197 ? 11.530 -12.833 -24.195 1.00 91.44 197 SER A CA 1
ATOM 1533 C C . SER A 1 197 ? 10.055 -12.886 -24.606 1.00 91.44 197 SER A C 1
ATOM 1535 O O . SER A 1 197 ? 9.687 -12.326 -25.637 1.00 91.44 197 SER A O 1
ATOM 1537 N N . ARG A 1 198 ? 9.200 -13.500 -23.778 1.00 89.62 198 ARG A N 1
ATOM 1538 C CA . ARG A 1 198 ? 7.755 -13.608 -24.011 1.00 89.62 198 ARG A CA 1
ATOM 1539 C C . ARG A 1 198 ? 7.008 -12.289 -23.795 1.00 89.62 198 ARG A C 1
ATOM 1541 O O . ARG A 1 198 ? 6.149 -11.952 -24.605 1.00 89.62 198 ARG A O 1
ATOM 1548 N N . LEU A 1 199 ? 7.285 -11.586 -22.696 1.00 91.00 199 LEU A N 1
ATOM 1549 C CA . LEU A 1 199 ? 6.549 -10.386 -22.281 1.00 91.00 199 LEU A CA 1
ATOM 1550 C C . LEU A 1 199 ? 7.060 -9.115 -22.962 1.00 91.00 199 LEU A C 1
ATOM 1552 O O . LEU A 1 199 ? 6.275 -8.313 -23.466 1.00 91.00 199 LEU A O 1
ATOM 1556 N N . ILE A 1 200 ? 8.379 -8.922 -22.949 1.00 94.56 200 ILE A N 1
ATOM 1557 C CA . ILE A 1 200 ? 9.036 -7.699 -23.412 1.00 94.56 200 ILE A CA 1
ATOM 1558 C C . ILE A 1 200 ? 9.626 -7.943 -24.795 1.00 94.56 200 ILE A C 1
ATOM 1560 O O . ILE A 1 200 ? 9.246 -7.252 -25.735 1.00 94.56 200 ILE A O 1
ATOM 1564 N N . GLY A 1 201 ? 10.493 -8.944 -24.946 1.00 91.81 201 GLY A N 1
ATOM 1565 C CA . GLY A 1 201 ? 11.173 -9.236 -26.207 1.00 91.81 201 GLY A CA 1
ATOM 1566 C C . GLY A 1 201 ? 12.114 -8.113 -26.663 1.00 91.81 201 GLY A C 1
ATOM 1567 O O . GLY A 1 201 ? 12.545 -7.275 -25.875 1.00 91.81 201 GLY A O 1
ATOM 1568 N N . THR A 1 202 ? 12.463 -8.114 -27.950 1.00 92.94 202 THR A N 1
ATOM 1569 C CA . THR A 1 202 ? 13.384 -7.139 -28.557 1.00 92.94 202 THR A CA 1
ATOM 1570 C C . THR A 1 202 ? 13.120 -7.010 -30.059 1.00 92.94 202 THR A C 1
ATOM 1572 O O . THR A 1 202 ? 12.879 -8.008 -30.753 1.00 92.94 202 THR A O 1
ATOM 1575 N N . ALA A 1 203 ? 13.140 -5.781 -30.582 1.00 88.94 203 ALA A N 1
ATOM 1576 C CA . ALA A 1 203 ? 13.088 -5.550 -32.024 1.00 88.94 203 ALA A CA 1
ATOM 1577 C C . ALA A 1 203 ? 14.483 -5.638 -32.667 1.00 88.94 203 ALA A C 1
ATOM 1579 O O . ALA A 1 203 ? 14.583 -5.900 -33.865 1.00 88.94 203 ALA A O 1
ATOM 1580 N N . HIS A 1 204 ? 15.546 -5.486 -31.875 1.00 91.25 204 HIS A N 1
ATOM 1581 C CA . HIS A 1 204 ? 16.926 -5.496 -32.339 1.00 91.25 204 HIS A CA 1
ATOM 1582 C C . HIS A 1 204 ? 17.369 -6.898 -32.819 1.00 91.25 204 HIS A C 1
ATOM 1584 O O . HIS A 1 204 ? 17.364 -7.840 -32.022 1.00 91.25 204 HIS A O 1
ATOM 1590 N N . PRO A 1 205 ? 17.853 -7.054 -34.072 1.00 88.38 205 PRO A N 1
ATOM 1591 C CA . PRO A 1 205 ? 18.199 -8.360 -34.651 1.00 88.38 205 PRO A CA 1
ATOM 1592 C C . PRO A 1 205 ? 19.219 -9.163 -33.830 1.00 88.38 205 PRO A C 1
ATOM 1594 O O . PRO A 1 205 ? 18.910 -10.249 -33.354 1.00 88.38 205 PRO A O 1
ATOM 1597 N N . ALA A 1 206 ? 20.394 -8.590 -33.541 1.00 89.19 206 ALA A N 1
ATOM 1598 C CA . ALA A 1 206 ? 21.436 -9.296 -32.788 1.00 89.19 206 ALA A CA 1
ATOM 1599 C C . ALA A 1 206 ? 21.020 -9.689 -31.355 1.00 89.19 206 ALA A C 1
ATOM 1601 O O . ALA A 1 206 ? 21.449 -10.723 -30.840 1.00 89.19 206 ALA A O 1
ATOM 1602 N N . LYS A 1 207 ? 20.191 -8.875 -30.685 1.00 91.88 207 LYS A N 1
ATOM 1603 C CA . LYS A 1 207 ? 19.658 -9.197 -29.350 1.00 91.88 207 LYS A CA 1
ATOM 1604 C C . LYS A 1 207 ? 18.601 -10.300 -29.443 1.00 91.88 207 LYS A C 1
ATOM 1606 O O . LYS A 1 207 ? 18.585 -11.186 -28.588 1.00 91.88 207 LYS A O 1
ATOM 1611 N N . ARG A 1 208 ? 17.773 -10.286 -30.494 1.00 90.94 208 ARG A N 1
ATOM 1612 C CA . ARG A 1 208 ? 16.781 -11.328 -30.789 1.00 90.94 208 ARG A CA 1
ATOM 1613 C C . ARG A 1 208 ? 17.447 -12.680 -30.999 1.00 90.94 208 ARG A C 1
ATOM 1615 O O . ARG A 1 208 ? 17.067 -13.631 -30.326 1.00 90.94 208 ARG A O 1
ATOM 1622 N N . ASP A 1 209 ? 18.489 -12.743 -31.823 1.00 89.94 209 ASP A N 1
ATOM 1623 C CA . ASP A 1 209 ? 19.212 -13.989 -32.113 1.00 89.94 209 ASP A CA 1
ATOM 1624 C C . ASP A 1 209 ? 19.819 -14.625 -30.851 1.00 89.94 209 ASP A C 1
ATOM 1626 O O . ASP A 1 209 ? 19.942 -15.844 -30.750 1.00 89.94 209 ASP A O 1
ATOM 1630 N N . ARG A 1 210 ? 20.159 -13.806 -29.846 1.00 89.75 210 ARG A N 1
ATOM 1631 C CA . ARG A 1 210 ? 20.655 -14.274 -28.541 1.00 89.75 210 ARG A CA 1
ATOM 1632 C C . ARG A 1 210 ? 19.546 -14.685 -27.568 1.00 89.75 210 ARG A C 1
ATOM 1634 O O . ARG A 1 210 ? 19.810 -15.500 -26.687 1.00 89.75 210 ARG A O 1
ATOM 1641 N N . LEU A 1 211 ? 18.342 -14.115 -27.679 1.00 87.50 211 LEU A N 1
ATOM 1642 C CA . LEU A 1 211 ? 17.216 -14.380 -26.771 1.00 87.50 211 LEU A CA 1
ATOM 1643 C C . LEU A 1 211 ? 16.299 -15.511 -27.249 1.00 87.50 211 LEU A C 1
ATOM 1645 O O . LEU A 1 211 ? 15.855 -16.303 -26.420 1.00 87.50 211 LEU A O 1
ATOM 1649 N N . GLU A 1 212 ? 16.039 -15.620 -28.553 1.00 86.06 212 GLU A N 1
ATOM 1650 C CA . GLU A 1 212 ? 15.150 -16.644 -29.123 1.00 86.06 212 GLU A CA 1
ATOM 1651 C C . GLU A 1 212 ? 15.541 -18.077 -28.735 1.00 86.06 212 GLU A C 1
ATOM 1653 O O . GLU A 1 212 ? 14.655 -18.832 -28.338 1.00 86.06 212 GLU A O 1
ATOM 1658 N N . PRO A 1 213 ? 16.832 -18.476 -28.707 1.00 86.25 213 PRO A N 1
ATOM 1659 C CA . PRO A 1 213 ? 17.198 -19.824 -28.280 1.00 86.25 213 PRO A CA 1
ATOM 1660 C C . PRO A 1 213 ? 16.785 -20.151 -26.842 1.00 86.25 213 PRO A C 1
ATOM 1662 O O . PRO A 1 213 ? 16.636 -21.326 -26.516 1.00 86.25 213 PRO A O 1
ATOM 1665 N N . ILE A 1 214 ? 16.646 -19.142 -25.975 1.00 82.19 214 ILE A N 1
ATOM 1666 C CA . ILE A 1 214 ? 16.316 -19.278 -24.547 1.00 82.19 214 ILE A CA 1
ATOM 1667 C C . ILE A 1 214 ? 14.793 -19.300 -24.333 1.00 82.19 214 ILE A C 1
ATOM 1669 O O . ILE A 1 214 ? 14.314 -19.788 -23.307 1.00 82.19 214 ILE A O 1
ATOM 1673 N N . ARG A 1 215 ? 14.018 -18.817 -25.307 1.00 81.06 215 ARG A N 1
ATOM 1674 C CA . ARG A 1 215 ? 12.560 -18.748 -25.241 1.00 81.06 215 ARG A CA 1
ATOM 1675 C C . ARG A 1 215 ? 11.949 -20.144 -25.096 1.00 81.06 215 ARG A C 1
ATOM 1677 O O . ARG A 1 215 ? 12.270 -21.063 -25.842 1.00 81.06 215 ARG A O 1
ATOM 1684 N N . GLY A 1 216 ? 11.065 -20.305 -24.114 1.00 72.06 216 GLY A N 1
ATOM 1685 C CA . GLY A 1 216 ? 10.396 -21.576 -23.825 1.00 72.06 216 GLY A CA 1
ATOM 1686 C C . GLY A 1 216 ? 11.253 -22.593 -23.065 1.00 72.06 216 GLY A C 1
ATOM 1687 O O . GLY A 1 216 ? 10.768 -23.685 -22.776 1.00 72.06 216 GLY A O 1
ATOM 1688 N N . ARG A 1 217 ? 12.503 -22.265 -22.704 1.00 77.50 217 ARG A N 1
ATOM 1689 C CA . ARG A 1 217 ? 13.325 -23.141 -21.860 1.00 77.50 217 ARG A CA 1
ATOM 1690 C C . ARG A 1 217 ? 12.923 -23.023 -20.391 1.00 77.50 217 ARG A C 1
ATOM 1692 O O . ARG A 1 217 ? 12.853 -21.928 -19.835 1.00 77.50 217 ARG A O 1
ATOM 1699 N N . SER A 1 218 ? 12.773 -24.167 -19.731 1.00 65.38 218 SER A N 1
ATOM 1700 C CA . SER A 1 218 ? 12.700 -24.269 -18.273 1.00 65.38 218 SER A CA 1
ATOM 1701 C C . SER A 1 218 ? 14.115 -24.265 -17.680 1.00 65.38 218 SER A C 1
ATOM 1703 O O . SER A 1 218 ? 14.956 -25.094 -18.032 1.00 65.38 218 SER A O 1
ATOM 1705 N N . GLY A 1 219 ? 14.401 -23.303 -16.804 1.00 60.84 219 GLY A N 1
ATOM 1706 C CA . GLY A 1 219 ? 15.676 -23.196 -16.091 1.00 60.84 219 GLY A CA 1
ATOM 1707 C C . GLY A 1 219 ? 15.693 -23.938 -14.761 1.00 60.84 219 GLY A C 1
ATOM 1708 O O . GLY A 1 219 ? 14.645 -24.227 -14.200 1.00 60.84 219 GLY A O 1
ATOM 1709 N N . HIS A 1 220 ? 16.886 -24.155 -14.197 1.00 57.09 220 HIS A N 1
ATOM 1710 C CA . HIS A 1 220 ? 16.995 -24.534 -12.785 1.00 57.09 220 HIS A CA 1
ATOM 1711 C C . HIS A 1 220 ? 16.427 -23.418 -11.898 1.00 57.09 220 HIS A C 1
ATOM 1713 O O . HIS A 1 220 ? 16.650 -22.231 -12.158 1.00 57.09 220 HIS A O 1
ATOM 1719 N N . ALA A 1 221 ? 15.724 -23.810 -10.835 1.00 58.44 221 ALA A N 1
ATOM 1720 C CA . ALA A 1 221 ? 15.148 -22.889 -9.868 1.00 58.44 221 ALA A CA 1
ATOM 1721 C C . ALA A 1 221 ? 16.220 -21.949 -9.290 1.00 58.44 221 ALA A C 1
ATOM 1723 O O . ALA A 1 221 ? 17.210 -22.387 -8.700 1.00 58.44 221 ALA A O 1
ATOM 1724 N N . THR A 1 222 ? 16.020 -20.642 -9.456 1.00 63.47 222 THR A N 1
ATOM 1725 C CA . THR A 1 222 ? 16.888 -19.624 -8.855 1.00 63.47 222 THR A CA 1
ATOM 1726 C C . THR A 1 222 ? 16.651 -19.555 -7.343 1.00 63.47 222 THR A C 1
ATOM 1728 O O . THR A 1 222 ? 15.676 -20.099 -6.819 1.00 63.47 222 THR A O 1
ATOM 1731 N N . ARG A 1 223 ? 17.506 -18.831 -6.606 1.00 63.06 223 ARG A N 1
ATOM 1732 C CA . ARG A 1 223 ? 17.294 -18.594 -5.163 1.00 63.06 223 ARG A CA 1
ATOM 1733 C C . ARG A 1 223 ? 15.932 -17.961 -4.837 1.00 63.06 223 ARG A C 1
ATOM 1735 O O . ARG A 1 223 ? 15.433 -18.157 -3.737 1.00 63.06 223 ARG A O 1
ATOM 1742 N N . TYR A 1 224 ? 15.358 -17.252 -5.806 1.00 64.19 224 TYR A N 1
ATOM 1743 C CA . TYR A 1 224 ? 14.077 -16.556 -5.734 1.00 64.19 224 TYR A CA 1
ATOM 1744 C C . TYR A 1 224 ? 12.870 -17.479 -5.940 1.00 64.19 224 TYR A C 1
ATOM 1746 O O . TYR A 1 224 ? 11.763 -17.139 -5.544 1.00 64.19 224 TYR A O 1
ATOM 1754 N N . ALA A 1 225 ? 13.081 -18.668 -6.507 1.00 69.31 225 ALA A N 1
ATOM 1755 C CA . ALA A 1 225 ? 12.033 -19.652 -6.764 1.00 69.31 225 ALA A CA 1
ATOM 1756 C C . ALA A 1 225 ? 11.791 -20.601 -5.574 1.00 69.31 225 ALA A C 1
ATOM 1758 O O . ALA A 1 225 ? 11.218 -21.673 -5.753 1.00 69.31 225 ALA A O 1
ATOM 1759 N N . ARG A 1 226 ? 12.268 -20.268 -4.366 1.00 79.81 226 ARG A N 1
ATOM 1760 C CA . ARG A 1 226 ? 12.109 -21.109 -3.166 1.00 79.81 226 ARG A CA 1
ATOM 1761 C C . ARG A 1 226 ? 10.655 -21.116 -2.694 1.00 79.81 226 ARG A C 1
ATOM 1763 O O . ARG A 1 226 ? 10.033 -20.065 -2.621 1.00 79.81 226 ARG A O 1
ATOM 1770 N N . ALA A 1 227 ? 10.149 -22.284 -2.304 1.00 82.31 227 ALA A N 1
ATOM 1771 C CA . ALA A 1 227 ? 8.853 -22.383 -1.637 1.00 82.31 227 ALA A CA 1
ATOM 1772 C C . ALA A 1 227 ? 8.917 -21.761 -0.223 1.00 82.31 227 ALA A C 1
ATOM 1774 O O . ALA A 1 227 ? 9.982 -21.804 0.414 1.00 82.31 227 ALA A O 1
ATOM 1775 N N . PRO A 1 228 ? 7.821 -21.191 0.317 1.00 82.62 228 PRO A N 1
ATOM 1776 C CA . PRO A 1 228 ? 7.809 -20.724 1.705 1.00 82.62 228 PRO A CA 1
ATOM 1777 C C . PRO A 1 228 ? 8.052 -21.852 2.697 1.00 82.62 228 PRO A C 1
ATOM 1779 O O . PRO A 1 228 ? 7.761 -23.011 2.407 1.00 82.62 228 PRO A O 1
ATOM 1782 N N . LEU A 1 229 ? 8.582 -21.505 3.875 1.00 81.38 229 LEU A N 1
ATOM 1783 C CA . LEU A 1 229 ? 8.918 -22.482 4.924 1.00 81.38 229 LEU A CA 1
ATOM 1784 C C . LEU A 1 229 ? 7.700 -23.321 5.330 1.00 81.38 229 LEU A C 1
ATOM 1786 O O . LEU A 1 229 ? 7.805 -24.541 5.418 1.00 81.38 229 LEU A O 1
ATOM 1790 N N . ALA A 1 230 ? 6.535 -22.679 5.465 1.00 83.44 230 ALA A N 1
ATOM 1791 C CA . ALA A 1 230 ? 5.282 -23.336 5.830 1.00 83.44 230 ALA A CA 1
ATOM 1792 C C . ALA A 1 230 ? 4.878 -24.468 4.865 1.00 83.44 230 ALA A C 1
ATOM 1794 O O . ALA A 1 230 ? 4.233 -25.429 5.282 1.00 83.44 230 ALA A O 1
ATOM 1795 N N . SER A 1 231 ? 5.311 -24.409 3.598 1.00 88.12 231 SER A N 1
ATOM 1796 C CA . SER A 1 231 ? 4.988 -25.425 2.585 1.00 88.12 231 SER A CA 1
ATOM 1797 C C . SER A 1 231 ? 5.437 -26.827 2.993 1.00 88.12 231 SER A C 1
ATOM 1799 O O . SER A 1 231 ? 4.760 -27.795 2.675 1.00 88.12 231 SER A O 1
ATOM 1801 N N . SER A 1 232 ? 6.572 -26.948 3.690 1.00 90.00 232 SER A N 1
ATOM 1802 C CA . SER A 1 232 ? 7.120 -28.236 4.129 1.00 90.00 232 SER A CA 1
ATOM 1803 C C . SER A 1 232 ? 6.222 -28.924 5.158 1.00 90.00 232 SER A C 1
ATOM 1805 O O . SER A 1 232 ? 5.915 -30.109 5.020 1.00 90.00 232 SER A O 1
ATOM 1807 N N . ALA A 1 233 ? 5.756 -28.166 6.154 1.00 88.06 233 ALA A N 1
ATOM 1808 C CA . ALA A 1 233 ? 4.843 -28.667 7.175 1.00 88.06 233 ALA A CA 1
ATOM 1809 C C . ALA A 1 233 ? 3.469 -28.996 6.572 1.00 88.06 233 ALA A C 1
ATOM 1811 O O . ALA A 1 233 ? 2.935 -30.075 6.817 1.00 88.06 233 ALA A O 1
ATOM 1812 N N . LEU A 1 234 ? 2.939 -28.114 5.716 1.00 90.50 234 LEU A N 1
ATOM 1813 C CA . LEU A 1 234 ? 1.675 -28.341 5.010 1.00 90.50 234 LEU A CA 1
ATOM 1814 C C . LEU A 1 234 ? 1.737 -29.574 4.102 1.00 90.50 234 LEU A C 1
ATOM 1816 O O . LEU A 1 234 ? 0.795 -30.362 4.091 1.00 90.50 234 LEU A O 1
ATOM 1820 N N . LEU A 1 235 ? 2.849 -29.784 3.388 1.00 92.56 235 LEU A N 1
ATOM 1821 C CA . LEU A 1 235 ? 3.056 -30.977 2.566 1.00 92.56 235 LEU A CA 1
ATOM 1822 C C . LEU A 1 235 ? 2.993 -32.250 3.414 1.00 92.56 235 LEU A C 1
ATOM 1824 O O . LEU A 1 235 ? 2.290 -33.194 3.053 1.00 92.56 235 LEU A O 1
ATOM 1828 N N . ARG A 1 236 ? 3.702 -32.262 4.551 1.00 92.19 236 ARG A N 1
ATOM 1829 C CA . ARG A 1 236 ? 3.706 -33.392 5.483 1.00 92.19 236 ARG A CA 1
ATOM 1830 C C . ARG A 1 236 ? 2.294 -33.687 5.980 1.00 92.19 236 ARG A C 1
ATOM 1832 O O . ARG A 1 236 ? 1.843 -34.828 5.886 1.00 92.19 236 ARG A O 1
ATOM 1839 N N . THR A 1 237 ? 1.594 -32.671 6.478 1.00 91.81 237 THR A N 1
ATOM 1840 C CA . THR A 1 237 ? 0.231 -32.812 7.005 1.00 91.81 237 THR A CA 1
ATOM 1841 C C . THR A 1 237 ? -0.729 -33.301 5.923 1.00 91.81 237 THR A C 1
ATOM 1843 O O . THR A 1 237 ? -1.402 -34.306 6.135 1.00 91.81 237 THR A O 1
ATOM 1846 N N . ALA A 1 238 ? -0.709 -32.700 4.729 1.00 92.19 238 ALA A N 1
ATOM 1847 C CA . ALA A 1 238 ? -1.548 -33.120 3.607 1.00 92.19 238 ALA A CA 1
ATOM 1848 C C . ALA A 1 238 ? -1.279 -34.577 3.190 1.00 92.19 238 ALA A C 1
ATOM 1850 O O . ALA A 1 238 ? -2.213 -35.325 2.908 1.00 92.19 238 ALA A O 1
ATOM 1851 N N . ARG A 1 239 ? -0.011 -35.017 3.190 1.00 93.19 239 ARG A N 1
ATOM 1852 C CA . ARG A 1 239 ? 0.345 -36.412 2.893 1.00 93.19 239 ARG A CA 1
ATOM 1853 C C . ARG A 1 239 ? -0.201 -37.377 3.949 1.00 93.19 239 ARG A C 1
ATOM 1855 O O . ARG A 1 239 ? -0.689 -38.449 3.594 1.00 93.19 239 ARG A O 1
ATOM 1862 N N . HIS A 1 240 ? -0.087 -37.025 5.230 1.00 91.12 240 HIS A N 1
ATOM 1863 C CA . HIS A 1 240 ? -0.574 -37.856 6.332 1.00 91.12 240 HIS A CA 1
ATOM 1864 C C . HIS A 1 240 ? -2.104 -37.933 6.378 1.00 91.12 240 HIS A C 1
ATOM 1866 O O . HIS A 1 240 ? -2.631 -39.029 6.544 1.00 91.12 240 HIS A O 1
ATOM 1872 N N . GLU A 1 241 ? -2.807 -36.817 6.168 1.00 90.25 241 GLU A N 1
ATOM 1873 C CA . GLU A 1 241 ? -4.274 -36.778 6.034 1.00 90.25 241 GLU A CA 1
ATOM 1874 C C . GLU A 1 241 ? -4.761 -37.656 4.876 1.00 90.25 241 GLU A C 1
ATOM 1876 O O . GLU A 1 241 ? -5.768 -38.347 4.994 1.00 90.25 241 GLU A O 1
ATOM 1881 N N . ALA A 1 242 ? -4.004 -37.681 3.779 1.00 88.75 242 ALA A N 1
ATOM 1882 C CA . ALA A 1 242 ? -4.263 -38.533 2.625 1.00 88.75 242 ALA A CA 1
ATOM 1883 C C . ALA A 1 242 ? -3.872 -40.013 2.834 1.00 88.75 242 ALA A C 1
ATOM 1885 O O . ALA A 1 242 ? -4.059 -40.828 1.932 1.00 88.75 242 ALA A O 1
ATOM 1886 N N . GLY A 1 243 ? -3.280 -40.377 3.980 1.00 89.38 243 GLY A N 1
ATOM 1887 C CA . GLY A 1 243 ? -2.827 -41.742 4.266 1.00 89.38 243 GLY A CA 1
ATOM 1888 C C . GLY A 1 243 ? -1.676 -42.231 3.373 1.00 89.38 243 GLY A C 1
ATOM 1889 O O . GLY A 1 243 ? -1.446 -43.434 3.260 1.00 89.38 243 GLY A O 1
ATOM 1890 N N . LEU A 1 244 ? -0.943 -41.325 2.716 1.00 89.25 244 LEU A N 1
ATOM 1891 C CA . LEU A 1 244 ? 0.064 -41.683 1.716 1.00 89.25 244 LEU A CA 1
ATOM 1892 C C . LEU A 1 244 ? 1.439 -41.924 2.347 1.00 89.25 244 LEU A C 1
ATOM 1894 O O . LEU A 1 244 ? 1.913 -41.173 3.205 1.00 89.25 244 LEU A O 1
ATOM 1898 N N . THR A 1 245 ? 2.146 -42.943 1.859 1.00 88.19 245 THR A N 1
ATOM 1899 C CA . THR A 1 245 ? 3.545 -43.177 2.244 1.00 88.19 245 THR A CA 1
ATOM 1900 C C . THR A 1 245 ? 4.491 -42.252 1.478 1.00 88.19 245 THR A C 1
ATOM 1902 O O . THR A 1 245 ? 4.201 -41.814 0.365 1.00 88.19 245 THR A O 1
ATOM 1905 N N . ALA A 1 246 ? 5.675 -41.990 2.039 1.00 84.25 246 ALA A N 1
ATOM 1906 C CA . ALA A 1 246 ? 6.667 -41.118 1.407 1.00 84.25 246 ALA A CA 1
ATOM 1907 C C . ALA A 1 246 ? 7.075 -41.570 -0.011 1.00 84.25 246 ALA A C 1
ATOM 1909 O O . ALA A 1 246 ? 7.364 -40.736 -0.866 1.00 84.25 246 ALA A O 1
ATOM 1910 N N . ARG A 1 247 ? 7.047 -42.885 -0.281 1.00 84.12 247 ARG A N 1
ATOM 1911 C CA . ARG A 1 247 ? 7.408 -43.464 -1.587 1.00 84.12 247 ARG A CA 1
ATOM 1912 C C . ARG A 1 247 ? 6.504 -43.005 -2.728 1.00 84.12 247 ARG A C 1
ATOM 1914 O O . ARG A 1 247 ? 6.962 -42.967 -3.863 1.00 84.12 247 ARG A O 1
ATOM 1921 N N . VAL A 1 248 ? 5.258 -42.632 -2.429 1.00 82.81 248 VAL A N 1
ATOM 1922 C CA . VAL A 1 248 ? 4.305 -42.115 -3.425 1.00 82.81 248 VAL A CA 1
ATOM 1923 C C . VAL A 1 248 ? 4.784 -40.774 -3.988 1.00 82.81 248 VAL A C 1
ATOM 1925 O O . VAL A 1 248 ? 4.602 -40.481 -5.166 1.00 82.81 248 VAL A O 1
ATOM 1928 N N . LEU A 1 249 ? 5.445 -39.963 -3.159 1.00 82.88 249 LEU A N 1
ATOM 1929 C CA . LEU A 1 249 ? 5.926 -38.642 -3.549 1.00 82.88 249 LEU A CA 1
ATOM 1930 C C . LEU A 1 249 ? 7.370 -38.663 -4.049 1.00 82.88 249 LEU A C 1
ATOM 1932 O O . LEU A 1 249 ? 7.739 -37.789 -4.828 1.00 82.88 249 LEU A O 1
ATOM 1936 N N . GLY A 1 250 ? 8.192 -39.627 -3.637 1.00 84.31 250 GLY A N 1
ATOM 1937 C CA . GLY A 1 250 ? 9.575 -39.756 -4.089 1.00 84.31 250 GLY A CA 1
ATOM 1938 C C . GLY A 1 250 ? 10.442 -40.580 -3.135 1.00 84.31 250 GLY A C 1
ATOM 1939 O O . GLY A 1 250 ? 9.925 -41.285 -2.267 1.00 84.31 250 GLY A O 1
ATOM 1940 N N . PRO A 1 251 ? 11.778 -40.507 -3.264 1.00 86.75 251 PRO A N 1
ATOM 1941 C CA . PRO A 1 251 ? 12.684 -41.199 -2.356 1.00 86.75 251 PRO A CA 1
ATOM 1942 C C . PRO A 1 251 ? 12.440 -40.774 -0.904 1.00 86.75 251 PRO A C 1
ATOM 1944 O O . PRO A 1 251 ? 12.482 -39.583 -0.589 1.00 86.75 251 PRO A O 1
ATOM 1947 N N . SER A 1 252 ? 12.225 -41.745 -0.010 1.00 84.06 252 SER A N 1
ATOM 1948 C CA . SER A 1 252 ? 11.826 -41.489 1.381 1.00 84.06 252 SER A CA 1
ATOM 1949 C C . SER A 1 252 ? 12.807 -40.588 2.137 1.00 84.06 252 SER A C 1
ATOM 1951 O O . SER A 1 252 ? 12.374 -39.715 2.881 1.00 84.06 252 SER A O 1
ATOM 1953 N N . SER A 1 253 ? 14.114 -40.734 1.895 1.00 83.38 253 SER A N 1
ATOM 1954 C CA . SER A 1 253 ? 15.146 -39.869 2.483 1.00 83.38 253 SER A CA 1
ATOM 1955 C C . SER A 1 253 ? 15.021 -38.417 2.020 1.00 83.38 253 SER A C 1
ATOM 1957 O O . SER A 1 253 ? 15.128 -37.493 2.821 1.00 83.38 253 SER A O 1
ATOM 1959 N N . THR A 1 254 ? 14.746 -38.203 0.731 1.00 84.12 254 THR A N 1
ATOM 1960 C CA . THR A 1 254 ? 14.583 -36.861 0.162 1.00 84.12 254 THR A CA 1
ATOM 1961 C C . THR A 1 254 ? 13.322 -36.207 0.694 1.00 84.12 254 THR A C 1
ATOM 1963 O O . THR A 1 254 ? 13.391 -35.070 1.148 1.00 84.12 254 THR A O 1
ATOM 1966 N N . LEU A 1 255 ? 12.197 -36.925 0.692 1.00 88.94 255 LEU A N 1
ATOM 1967 C CA . LEU A 1 255 ? 10.940 -36.374 1.183 1.00 88.94 255 LEU A CA 1
ATOM 1968 C C . LEU A 1 255 ? 11.013 -36.054 2.678 1.00 88.94 255 LEU A C 1
ATOM 1970 O O . LEU A 1 255 ? 10.590 -34.977 3.075 1.00 88.94 255 LEU A O 1
ATOM 1974 N N . SER A 1 256 ? 11.623 -36.928 3.483 1.00 86.44 256 SER A N 1
ATOM 1975 C CA . SER A 1 256 ? 11.796 -36.685 4.917 1.00 86.44 256 SER A CA 1
ATOM 1976 C C . SER A 1 256 ? 12.556 -35.388 5.194 1.00 86.44 256 SER A C 1
ATOM 1978 O O . SER A 1 256 ? 12.144 -34.636 6.069 1.00 86.44 256 SER A O 1
ATOM 1980 N N . MET A 1 257 ? 13.629 -35.104 4.445 1.00 86.12 257 MET A N 1
ATOM 1981 C CA . MET A 1 257 ? 14.385 -33.852 4.589 1.00 86.12 257 MET A CA 1
ATOM 1982 C C . MET A 1 257 ? 13.592 -32.620 4.133 1.00 86.12 257 MET A C 1
ATOM 1984 O O . MET A 1 257 ? 13.821 -31.519 4.630 1.00 86.12 257 MET A O 1
ATOM 1988 N N . VAL A 1 258 ? 12.696 -32.778 3.154 1.00 88.75 258 VAL A N 1
ATOM 1989 C CA . VAL A 1 258 ? 11.835 -31.687 2.675 1.00 88.75 258 VAL A CA 1
ATOM 1990 C C . VAL A 1 258 ? 10.732 -31.397 3.689 1.00 88.75 258 VAL A C 1
ATOM 1992 O O . VAL A 1 258 ? 10.515 -30.237 4.025 1.00 88.75 258 VAL A O 1
ATOM 1995 N N . GLU A 1 259 ? 10.074 -32.430 4.212 1.00 88.69 259 GLU A N 1
ATOM 1996 C CA . GLU A 1 259 ? 8.996 -32.333 5.204 1.00 88.69 259 GLU A CA 1
ATOM 1997 C C . GLU A 1 259 ? 9.475 -31.823 6.566 1.00 88.69 259 GLU A C 1
ATOM 1999 O O . GLU A 1 259 ? 8.729 -31.128 7.251 1.00 88.69 259 GLU A O 1
ATOM 2004 N N . SER A 1 260 ? 10.719 -32.125 6.950 1.00 84.81 260 SER A N 1
ATOM 2005 C CA . SER A 1 260 ? 11.350 -31.566 8.151 1.00 84.81 260 SER A CA 1
ATOM 2006 C C . SER A 1 260 ? 11.840 -30.127 7.970 1.00 84.81 260 SER A C 1
ATOM 2008 O O . SER A 1 260 ? 12.326 -29.530 8.923 1.00 84.81 260 SER A O 1
ATOM 2010 N N . GLY A 1 261 ? 11.791 -29.574 6.753 1.00 82.19 261 GLY A N 1
ATOM 2011 C CA . GLY A 1 261 ? 12.322 -28.243 6.443 1.00 82.19 261 GLY A CA 1
ATOM 2012 C C . GLY A 1 261 ? 13.852 -28.170 6.335 1.00 82.19 261 GLY A C 1
ATOM 2013 O O . GLY A 1 261 ? 14.377 -27.145 5.900 1.00 82.19 261 GLY A O 1
ATOM 2014 N N . THR A 1 262 ? 14.575 -29.256 6.638 1.00 84.69 262 THR A N 1
ATOM 2015 C CA . THR A 1 262 ? 16.046 -29.338 6.544 1.00 84.69 262 THR A CA 1
ATOM 2016 C C . THR A 1 262 ? 16.537 -29.078 5.117 1.00 84.69 262 THR A C 1
ATOM 2018 O O . THR A 1 262 ? 17.575 -28.451 4.907 1.00 84.69 262 THR A O 1
ATOM 2021 N N . ARG A 1 263 ? 15.777 -29.528 4.112 1.00 84.25 263 ARG A N 1
ATOM 2022 C CA . ARG A 1 263 ? 16.043 -29.275 2.695 1.00 84.25 263 ARG A CA 1
ATOM 2023 C C . ARG A 1 263 ? 14.986 -28.344 2.109 1.00 84.25 263 ARG A C 1
ATOM 2025 O O . ARG A 1 263 ? 13.863 -28.750 1.829 1.00 84.25 263 ARG A O 1
ATOM 2032 N N . ARG A 1 264 ? 15.394 -27.105 1.827 1.00 82.75 264 ARG A N 1
ATOM 2033 C CA . ARG A 1 264 ? 14.588 -26.123 1.085 1.00 82.75 264 ARG A CA 1
ATOM 2034 C C . ARG A 1 264 ? 14.428 -26.554 -0.374 1.00 82.75 264 ARG A C 1
ATOM 2036 O O . ARG A 1 264 ? 15.408 -26.911 -1.029 1.00 82.75 264 ARG A O 1
ATOM 2043 N N . THR A 1 265 ? 13.210 -26.467 -0.896 1.00 84.75 265 THR A N 1
ATOM 2044 C CA . THR A 1 265 ? 12.882 -26.789 -2.292 1.00 84.75 265 THR A CA 1
ATOM 2045 C C . THR A 1 265 ? 12.343 -25.574 -3.036 1.00 84.75 265 THR A C 1
ATOM 2047 O O . THR A 1 265 ? 12.034 -24.534 -2.445 1.00 84.75 265 THR A O 1
ATOM 2050 N N . SER A 1 266 ? 12.274 -25.692 -4.361 1.00 83.25 266 SER A N 1
ATOM 2051 C CA . SER A 1 266 ? 11.615 -24.693 -5.194 1.00 83.25 266 SER A CA 1
ATOM 2052 C C . SER A 1 266 ? 10.090 -24.826 -5.128 1.00 83.25 266 SER A C 1
ATOM 2054 O O . SER A 1 266 ? 9.577 -25.900 -4.805 1.00 83.25 266 SER A O 1
ATOM 2056 N N . VAL A 1 267 ? 9.369 -23.756 -5.471 1.00 80.81 267 VAL A N 1
ATOM 2057 C CA . VAL A 1 267 ? 7.907 -23.768 -5.654 1.00 80.81 267 VAL A CA 1
ATOM 2058 C C . VAL A 1 267 ? 7.507 -24.840 -6.669 1.00 80.81 267 VAL A C 1
ATOM 2060 O O . VAL A 1 267 ? 6.568 -25.584 -6.425 1.00 80.81 267 VAL A O 1
ATOM 2063 N N . GLU A 1 268 ? 8.252 -24.987 -7.764 1.00 80.88 268 GLU A N 1
ATOM 2064 C CA . GLU A 1 268 ? 7.985 -25.970 -8.823 1.00 80.88 268 GLU A CA 1
ATOM 2065 C C . GLU A 1 268 ? 8.140 -27.419 -8.334 1.00 80.88 268 GLU A C 1
ATOM 2067 O O . GLU A 1 268 ? 7.276 -28.272 -8.552 1.00 80.88 268 GLU A O 1
ATOM 2072 N N . THR A 1 269 ? 9.206 -27.698 -7.582 1.00 85.69 269 THR A N 1
ATOM 2073 C CA . THR A 1 269 ? 9.389 -29.006 -6.940 1.00 85.69 269 THR A CA 1
ATOM 2074 C C . THR A 1 269 ? 8.278 -29.273 -5.921 1.00 85.69 269 THR A C 1
ATOM 2076 O O . THR A 1 269 ? 7.765 -30.386 -5.851 1.00 85.69 269 THR A O 1
ATOM 2079 N N . MET A 1 270 ? 7.873 -28.257 -5.152 1.00 88.88 270 MET A N 1
ATOM 2080 C CA . MET A 1 270 ? 6.789 -28.391 -4.179 1.00 88.88 270 MET A CA 1
ATOM 2081 C C . MET A 1 270 ? 5.430 -28.622 -4.855 1.00 88.88 270 MET A C 1
ATOM 2083 O O . MET A 1 270 ? 4.661 -29.459 -4.389 1.00 88.88 270 MET A O 1
ATOM 2087 N N . ARG A 1 271 ? 5.173 -27.972 -5.998 1.00 88.69 271 ARG A N 1
ATOM 2088 C CA . ARG A 1 271 ? 4.005 -28.235 -6.853 1.00 88.69 271 ARG A CA 1
ATOM 2089 C C . ARG A 1 271 ? 3.990 -29.669 -7.355 1.00 88.69 271 ARG A C 1
ATOM 2091 O O . ARG A 1 271 ? 2.967 -30.326 -7.262 1.00 88.69 271 ARG A O 1
ATOM 2098 N N . THR A 1 272 ? 5.141 -30.200 -7.764 1.00 89.62 272 THR A N 1
ATOM 2099 C CA . THR A 1 272 ? 5.239 -31.608 -8.183 1.00 89.62 272 THR A CA 1
ATOM 2100 C C . THR A 1 272 ? 4.803 -32.564 -7.066 1.00 89.62 272 THR A C 1
ATOM 2102 O O . THR A 1 272 ? 4.120 -33.554 -7.323 1.00 89.6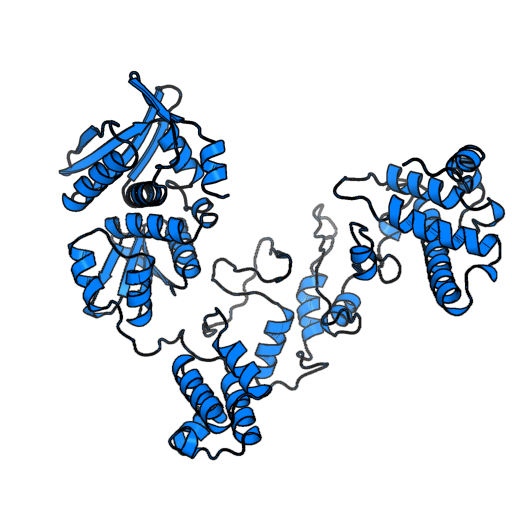2 272 THR A O 1
ATOM 2105 N N . PHE A 1 273 ? 5.173 -32.282 -5.812 1.00 91.56 273 PHE A N 1
ATOM 2106 C CA . PHE A 1 273 ? 4.721 -33.075 -4.667 1.00 91.56 273 PHE A CA 1
ATOM 2107 C C . PHE A 1 273 ? 3.231 -32.885 -4.372 1.00 91.56 273 PHE A C 1
ATOM 2109 O O . PHE A 1 273 ? 2.525 -33.871 -4.165 1.00 91.56 273 PHE A O 1
ATOM 2116 N N . HIS A 1 274 ? 2.755 -31.641 -4.393 1.00 92.44 274 HIS A N 1
ATOM 2117 C CA . HIS A 1 274 ? 1.342 -31.304 -4.255 1.00 92.44 274 HIS A CA 1
ATOM 2118 C C . HIS A 1 274 ? 0.481 -32.048 -5.291 1.00 92.44 274 HIS A C 1
ATOM 2120 O O . HIS A 1 274 ? -0.491 -32.704 -4.923 1.00 92.44 274 HIS A O 1
ATOM 2126 N N . ASP A 1 275 ? 0.871 -32.028 -6.565 1.00 90.75 275 ASP A N 1
ATOM 2127 C CA . ASP A 1 275 ? 0.120 -32.642 -7.661 1.00 90.75 275 ASP A CA 1
ATOM 2128 C C . ASP A 1 275 ? 0.089 -34.169 -7.547 1.00 90.75 275 ASP A C 1
ATOM 2130 O O . ASP A 1 275 ? -0.929 -34.789 -7.847 1.00 90.75 275 ASP A O 1
ATOM 2134 N N . ARG A 1 276 ? 1.160 -34.787 -7.028 1.00 92.50 276 ARG A N 1
ATOM 2135 C CA . ARG A 1 276 ? 1.177 -36.225 -6.707 1.00 92.50 276 ARG A CA 1
ATOM 2136 C C . ARG A 1 276 ? 0.192 -36.580 -5.593 1.00 92.50 276 ARG A C 1
ATOM 2138 O O . ARG A 1 276 ? -0.494 -37.591 -5.712 1.00 92.50 276 ARG A O 1
ATOM 2145 N N . ILE A 1 277 ? 0.089 -35.762 -4.540 1.00 91.88 277 ILE A N 1
ATOM 2146 C CA . ILE A 1 277 ? -0.931 -35.961 -3.494 1.00 91.88 277 ILE A CA 1
ATOM 2147 C C . ILE A 1 277 ? -2.328 -35.774 -4.096 1.00 91.88 277 ILE A C 1
ATOM 2149 O O . ILE A 1 277 ? -3.193 -36.624 -3.892 1.00 91.88 277 ILE A O 1
ATOM 2153 N N . ARG A 1 278 ? -2.530 -34.708 -4.883 1.00 92.19 278 ARG A N 1
ATOM 2154 C CA . ARG A 1 278 ? -3.811 -34.398 -5.533 1.00 92.19 278 ARG A CA 1
ATOM 2155 C C . ARG A 1 278 ? -4.284 -35.538 -6.432 1.00 92.19 278 ARG A C 1
ATOM 2157 O O . ARG A 1 278 ? -5.455 -35.898 -6.396 1.00 92.19 278 ARG A O 1
ATOM 2164 N N . ALA A 1 279 ? -3.372 -36.124 -7.205 1.00 91.12 279 ALA A N 1
ATOM 2165 C CA . ALA A 1 279 ? -3.662 -37.254 -8.080 1.00 91.12 279 ALA A CA 1
ATOM 2166 C C . ALA A 1 279 ? -3.982 -38.544 -7.304 1.00 91.12 279 ALA A C 1
ATOM 2168 O O . ALA A 1 279 ? -4.807 -39.331 -7.756 1.00 91.12 279 ALA A O 1
ATOM 2169 N N . ALA A 1 280 ? -3.344 -38.767 -6.151 1.00 88.88 280 ALA A N 1
ATOM 2170 C CA . ALA A 1 280 ? -3.516 -39.993 -5.373 1.00 88.88 280 ALA A CA 1
ATOM 2171 C C . ALA A 1 280 ? -4.736 -39.971 -4.435 1.00 88.88 280 ALA A C 1
ATOM 2173 O O . ALA A 1 280 ? -5.332 -41.019 -4.201 1.00 88.88 280 ALA A O 1
ATOM 2174 N N . ALA A 1 281 ? -5.093 -38.809 -3.882 1.00 85.75 281 ALA A N 1
ATOM 2175 C CA . ALA A 1 281 ? -6.088 -38.698 -2.810 1.00 85.75 281 ALA A CA 1
ATOM 2176 C C . ALA A 1 281 ? -7.128 -37.579 -3.011 1.00 85.75 281 ALA A C 1
ATOM 2178 O O . ALA A 1 281 ? -7.979 -37.367 -2.149 1.00 85.75 281 ALA A O 1
ATOM 2179 N N . GLY A 1 282 ? -7.092 -36.862 -4.138 1.00 84.50 282 GLY A N 1
ATOM 2180 C CA . GLY A 1 282 ? -8.018 -35.768 -4.427 1.00 84.50 282 GLY A CA 1
ATOM 2181 C C . GLY A 1 282 ? -7.685 -34.476 -3.674 1.00 84.50 282 GLY A C 1
ATOM 2182 O O . GLY A 1 282 ? -6.529 -34.175 -3.384 1.00 84.50 282 GLY A O 1
ATOM 2183 N N . SER A 1 283 ? -8.701 -33.656 -3.404 1.00 80.00 283 SER A N 1
ATOM 2184 C CA . SER A 1 283 ? -8.548 -32.369 -2.716 1.00 80.00 283 SER A CA 1
ATOM 2185 C C . SER A 1 283 ? -8.826 -32.483 -1.217 1.00 80.00 283 SER A C 1
ATOM 2187 O O . SER A 1 283 ? -9.870 -32.995 -0.824 1.00 80.00 283 SER A O 1
ATOM 2189 N N . GLY A 1 284 ? -7.949 -31.911 -0.392 1.00 85.56 284 GLY A N 1
ATOM 2190 C CA . GLY A 1 284 ? -8.153 -31.733 1.049 1.00 85.56 284 GLY A CA 1
ATOM 2191 C C . GLY A 1 284 ? -7.967 -30.275 1.469 1.00 85.56 284 GLY A C 1
ATOM 2192 O O . GLY A 1 284 ? -7.403 -29.481 0.715 1.00 85.56 284 GLY A O 1
ATOM 2193 N N . LYS A 1 285 ? -8.412 -29.915 2.680 1.00 87.25 285 LYS A N 1
ATOM 2194 C CA . LYS A 1 285 ? -8.291 -28.544 3.213 1.00 87.25 285 LYS A CA 1
ATOM 2195 C C . LYS A 1 285 ? -6.827 -28.086 3.273 1.00 87.25 285 LYS A C 1
ATOM 2197 O O . LYS A 1 285 ? -6.502 -27.027 2.746 1.00 87.25 285 LYS A O 1
ATOM 2202 N N . THR A 1 286 ? -5.951 -28.918 3.832 1.00 87.56 286 THR A N 1
ATOM 2203 C CA . THR A 1 286 ? -4.511 -28.645 3.960 1.00 87.56 286 THR A CA 1
ATOM 2204 C C . THR A 1 286 ? -3.811 -28.599 2.602 1.00 87.56 286 THR A C 1
ATOM 2206 O O . THR A 1 286 ? -2.960 -27.746 2.357 1.00 87.56 286 THR A O 1
ATOM 2209 N N . LEU A 1 287 ? -4.210 -29.475 1.674 1.00 90.06 287 LEU A N 1
ATOM 2210 C CA . LEU A 1 287 ? -3.685 -29.469 0.310 1.00 90.06 287 LEU A CA 1
ATOM 2211 C C . LEU A 1 287 ? -4.097 -28.197 -0.449 1.00 90.06 287 LEU A C 1
ATOM 2213 O O . LEU A 1 287 ? -3.275 -27.609 -1.140 1.00 90.06 287 LEU A O 1
ATOM 2217 N N . ALA A 1 288 ? -5.337 -27.730 -0.273 1.00 87.31 288 ALA A N 1
ATOM 2218 C CA . ALA A 1 288 ? -5.810 -26.475 -0.856 1.00 87.31 288 ALA A CA 1
ATOM 2219 C C . ALA A 1 288 ? -5.101 -25.248 -0.259 1.00 87.31 288 ALA A C 1
ATOM 2221 O O . ALA A 1 288 ? -4.891 -24.257 -0.954 1.00 87.31 288 ALA A O 1
ATOM 2222 N N . GLU A 1 289 ? -4.721 -25.297 1.018 1.00 86.12 289 GLU A N 1
ATOM 2223 C CA . GLU A 1 289 ? -3.901 -24.261 1.649 1.00 86.12 289 GLU A CA 1
ATOM 2224 C C . GLU A 1 289 ? -2.477 -24.241 1.080 1.00 86.12 289 GLU A C 1
ATOM 2226 O O . GLU A 1 289 ? -1.976 -23.172 0.727 1.00 86.12 289 GLU A O 1
ATOM 2231 N N . LEU A 1 290 ? -1.868 -25.418 0.888 1.00 89.44 290 LEU A N 1
ATOM 2232 C CA . LEU A 1 290 ? -0.591 -25.553 0.187 1.00 89.44 290 LEU A CA 1
ATOM 2233 C C . LEU A 1 290 ? -0.677 -25.014 -1.252 1.00 89.44 290 LEU A C 1
ATOM 2235 O O . LEU A 1 290 ? 0.202 -24.262 -1.661 1.00 89.44 290 LEU A O 1
ATOM 2239 N N . ASP A 1 291 ? -1.736 -25.338 -2.000 1.00 89.31 291 ASP A N 1
ATOM 2240 C CA . ASP A 1 291 ? -1.965 -24.829 -3.364 1.00 89.31 291 ASP A CA 1
ATOM 2241 C C . ASP A 1 291 ? -2.035 -23.296 -3.388 1.00 89.31 291 ASP A C 1
ATOM 2243 O O . ASP A 1 291 ? -1.385 -22.637 -4.203 1.00 89.31 291 ASP A O 1
ATOM 2247 N N . ARG A 1 292 ? -2.782 -22.715 -2.440 1.00 85.06 292 ARG A N 1
ATOM 2248 C CA . ARG A 1 292 ? -2.946 -21.262 -2.301 1.00 85.06 292 ARG A CA 1
ATOM 2249 C C . ARG A 1 292 ? -1.612 -20.581 -2.026 1.00 85.06 292 ARG A C 1
ATOM 2251 O O . ARG A 1 292 ? -1.310 -19.547 -2.613 1.00 85.06 292 ARG A O 1
ATOM 2258 N N . LEU A 1 293 ? -0.810 -21.190 -1.160 1.00 82.75 293 LEU A N 1
ATOM 2259 C CA . LEU A 1 293 ? 0.511 -20.707 -0.810 1.00 82.75 293 LEU A CA 1
ATOM 2260 C C . LEU A 1 293 ? 1.447 -20.795 -2.024 1.00 82.75 293 LEU A C 1
ATOM 2262 O O . LEU A 1 293 ? 2.036 -19.789 -2.394 1.00 82.75 293 LEU A O 1
ATOM 2266 N N . LEU A 1 294 ? 1.519 -21.927 -2.728 1.00 83.31 294 LEU A N 1
ATOM 2267 C CA . LEU A 1 294 ? 2.370 -22.096 -3.919 1.00 83.31 294 LEU A CA 1
ATOM 2268 C C . LEU A 1 294 ? 1.935 -21.257 -5.131 1.00 83.31 294 LEU A C 1
ATOM 2270 O O . LEU A 1 294 ? 2.736 -21.046 -6.046 1.00 83.31 294 LEU A O 1
ATOM 2274 N N . SER A 1 295 ? 0.679 -20.812 -5.160 1.00 80.12 295 SER A N 1
ATOM 2275 C CA . SER A 1 295 ? 0.085 -20.011 -6.239 1.00 80.12 295 SER A CA 1
ATOM 2276 C C . SER A 1 295 ? 0.078 -18.513 -5.986 1.00 80.12 295 SER A C 1
ATOM 2278 O O . SER A 1 295 ? -0.428 -17.772 -6.821 1.00 80.12 295 SER A O 1
ATOM 2280 N N . GLY A 1 296 ? 0.659 -18.050 -4.879 1.00 68.81 296 GLY A N 1
ATOM 2281 C CA . GLY A 1 296 ? 0.789 -16.618 -4.647 1.00 68.81 296 GLY A CA 1
ATOM 2282 C C . GLY A 1 296 ? 1.792 -15.952 -5.594 1.00 68.81 296 GLY A C 1
ATOM 2283 O O . GLY A 1 296 ? 2.850 -16.499 -5.902 1.00 68.81 296 GLY A O 1
ATOM 2284 N N . GLU A 1 297 ? 1.467 -14.732 -6.016 1.00 66.50 297 GLU A N 1
ATOM 2285 C CA . GLU A 1 297 ? 2.328 -13.862 -6.824 1.00 66.50 297 GLU A CA 1
ATOM 2286 C C . GLU A 1 297 ? 3.363 -13.149 -5.939 1.00 66.50 297 GLU A C 1
ATOM 2288 O O . GLU A 1 297 ? 3.336 -11.934 -5.748 1.00 66.50 297 GLU A O 1
ATOM 2293 N N . TYR A 1 298 ? 4.265 -13.919 -5.332 1.00 67.56 298 TYR A N 1
ATOM 2294 C CA . TYR A 1 298 ? 5.329 -13.385 -4.486 1.00 67.56 298 TYR A CA 1
ATOM 2295 C C . TYR A 1 298 ? 6.668 -14.061 -4.777 1.00 67.56 298 TYR A C 1
ATOM 2297 O O . TYR A 1 298 ? 6.754 -15.164 -5.316 1.00 67.56 298 TYR A O 1
ATOM 2305 N N . VAL A 1 299 ? 7.741 -13.381 -4.384 1.00 65.88 299 VAL A N 1
ATOM 2306 C CA . VAL A 1 299 ? 9.110 -13.887 -4.452 1.00 65.88 299 VAL A CA 1
ATOM 2307 C C . VAL A 1 299 ? 9.694 -13.835 -3.053 1.00 65.88 299 VAL A C 1
ATOM 2309 O O . VAL A 1 299 ? 9.540 -12.837 -2.353 1.00 65.88 299 VAL A O 1
ATOM 2312 N N . LEU A 1 300 ? 10.380 -14.902 -2.649 1.00 68.94 300 LEU A N 1
ATOM 2313 C CA . LEU A 1 300 ? 11.086 -14.926 -1.374 1.00 68.94 300 LEU A CA 1
ATOM 2314 C C . LEU A 1 300 ? 12.528 -14.465 -1.575 1.00 68.94 300 LEU A C 1
ATOM 2316 O O . LEU A 1 300 ? 13.274 -15.057 -2.358 1.00 68.94 300 LEU A O 1
ATOM 2320 N N . ASP A 1 301 ? 12.917 -13.433 -0.834 1.00 67.00 301 ASP A N 1
ATOM 2321 C CA . ASP A 1 301 ? 14.289 -12.931 -0.770 1.00 67.00 301 ASP A CA 1
ATOM 2322 C C . ASP A 1 301 ? 14.815 -13.145 0.660 1.00 67.00 301 ASP A C 1
ATOM 2324 O O . ASP A 1 301 ? 14.150 -12.722 1.611 1.00 67.00 301 ASP A O 1
ATOM 2328 N N . PRO A 1 302 ? 15.936 -13.861 0.870 1.00 65.00 302 PRO A N 1
ATOM 2329 C CA . PRO A 1 302 ? 16.471 -14.058 2.211 1.00 65.00 302 PRO A CA 1
ATOM 2330 C C . PRO A 1 302 ? 16.986 -12.743 2.804 1.00 65.00 302 PRO A C 1
ATOM 2332 O O . PRO A 1 302 ? 17.680 -11.975 2.139 1.00 65.00 302 PRO A O 1
ATOM 2335 N N . ILE A 1 303 ? 16.720 -12.532 4.092 1.00 66.62 303 ILE A N 1
ATOM 2336 C CA . ILE A 1 303 ? 17.369 -11.472 4.867 1.00 66.62 303 ILE A CA 1
ATOM 2337 C C . ILE A 1 303 ? 18.846 -11.857 5.032 1.00 66.62 303 ILE A C 1
ATOM 2339 O O . ILE A 1 303 ? 19.151 -12.912 5.587 1.00 66.62 303 ILE A O 1
ATOM 2343 N N . VAL A 1 304 ? 19.753 -11.030 4.506 1.00 71.75 304 VAL A N 1
ATOM 2344 C CA . VAL A 1 304 ? 21.211 -11.272 4.540 1.00 71.75 304 VAL A CA 1
ATOM 2345 C C . VAL A 1 304 ? 21.870 -10.574 5.729 1.00 71.75 304 VAL A C 1
ATOM 2347 O O . VAL A 1 304 ? 22.781 -11.127 6.337 1.00 71.75 304 VAL A O 1
ATOM 2350 N N . SER A 1 305 ? 21.402 -9.376 6.069 1.00 66.06 305 SER A N 1
ATOM 2351 C CA . SER A 1 305 ? 21.860 -8.593 7.214 1.00 66.06 305 SER A CA 1
ATOM 2352 C C . SER A 1 305 ? 20.713 -7.740 7.755 1.00 66.06 305 SER A C 1
ATOM 2354 O O . SER A 1 305 ? 19.747 -7.456 7.042 1.00 66.06 305 SER A O 1
ATOM 2356 N N . ILE A 1 306 ? 20.817 -7.365 9.028 1.00 65.44 306 ILE A N 1
ATOM 2357 C CA . ILE A 1 306 ? 19.925 -6.423 9.706 1.00 65.44 306 ILE A CA 1
ATOM 2358 C C . ILE A 1 306 ? 20.837 -5.391 10.367 1.00 65.44 306 ILE A C 1
ATOM 2360 O O . ILE A 1 306 ? 21.757 -5.768 11.091 1.00 65.44 306 ILE A O 1
ATOM 2364 N N . GLU A 1 307 ? 20.607 -4.114 10.080 1.00 62.69 307 GLU A N 1
ATOM 2365 C CA . GLU A 1 307 ? 21.388 -2.990 10.600 1.00 62.69 307 GLU A CA 1
ATOM 2366 C C . GLU A 1 307 ? 20.427 -1.961 11.201 1.00 62.69 307 GLU A C 1
ATOM 2368 O O . GLU A 1 307 ? 19.391 -1.655 10.606 1.00 62.69 307 GLU A O 1
ATOM 2373 N N . GLU A 1 308 ? 20.767 -1.429 12.373 1.00 69.12 308 GLU A N 1
ATOM 2374 C CA . GLU A 1 308 ? 20.044 -0.312 12.979 1.00 69.12 308 GLU A CA 1
ATOM 2375 C C . GLU A 1 308 ? 20.632 1.008 12.477 1.00 69.12 308 GLU A C 1
ATOM 2377 O O . GLU A 1 308 ? 21.848 1.206 12.487 1.00 69.12 308 GLU A O 1
ATOM 2382 N N . GLN A 1 309 ? 19.769 1.919 12.026 1.00 61.94 309 GLN A N 1
ATOM 2383 C CA . GLN A 1 309 ? 20.180 3.226 11.525 1.00 61.94 309 GLN A CA 1
ATOM 2384 C C . GLN A 1 309 ? 19.337 4.326 12.169 1.00 61.94 309 GLN A C 1
ATOM 2386 O O . GLN A 1 309 ? 18.108 4.313 12.079 1.00 61.94 309 GLN A O 1
ATOM 2391 N N . GLU A 1 310 ? 19.999 5.312 12.773 1.00 66.81 310 GLU A N 1
ATOM 2392 C CA . GLU A 1 310 ? 19.338 6.547 13.186 1.00 66.81 310 GLU A CA 1
ATOM 2393 C C . GLU A 1 310 ? 18.959 7.354 11.941 1.00 66.81 310 GLU A C 1
ATOM 2395 O O . GLU A 1 310 ? 19.808 7.727 11.128 1.00 66.81 310 GLU A O 1
ATOM 2400 N N . LEU A 1 311 ? 17.659 7.581 11.766 1.00 59.88 311 LEU A N 1
ATOM 2401 C CA . LEU A 1 311 ? 17.116 8.262 10.599 1.00 59.88 311 LEU A CA 1
ATOM 2402 C C . LEU A 1 311 ? 16.733 9.692 10.982 1.00 59.88 311 LEU A C 1
ATOM 2404 O O . LEU A 1 311 ? 15.787 9.900 11.743 1.00 59.88 311 LEU A O 1
ATOM 2408 N N . ASP A 1 312 ? 17.448 10.673 10.432 1.00 54.78 312 ASP A N 1
ATOM 2409 C CA . ASP A 1 312 ? 17.101 12.090 10.565 1.00 54.78 312 ASP A CA 1
ATOM 2410 C C . ASP A 1 312 ? 16.045 12.442 9.500 1.00 54.78 312 ASP A C 1
ATOM 2412 O O . ASP A 1 312 ? 16.351 12.858 8.380 1.00 54.78 312 ASP A O 1
ATOM 2416 N N . GLY A 1 313 ? 14.780 12.122 9.792 1.00 65.81 313 GLY A N 1
ATOM 2417 C CA . GLY A 1 313 ? 13.669 12.290 8.854 1.00 65.81 313 GLY A CA 1
ATOM 2418 C C . GLY A 1 313 ? 12.364 11.623 9.294 1.00 65.81 313 GLY A C 1
ATOM 2419 O O . GLY A 1 313 ? 12.233 11.126 10.412 1.00 65.81 313 GLY A O 1
ATOM 2420 N N . PHE A 1 314 ? 11.377 11.617 8.395 1.00 57.12 314 PHE A N 1
ATOM 2421 C CA . PHE A 1 314 ? 10.068 11.005 8.628 1.00 57.12 314 PHE A CA 1
ATOM 2422 C C . PHE A 1 314 ? 9.992 9.602 8.020 1.00 57.12 314 PHE A C 1
ATOM 2424 O O . PHE A 1 314 ? 10.459 9.368 6.905 1.00 57.12 314 PHE A O 1
ATOM 2431 N N . VAL A 1 315 ? 9.349 8.685 8.742 1.00 54.16 315 VAL A N 1
ATOM 2432 C CA . VAL A 1 315 ? 8.908 7.390 8.212 1.00 54.16 315 VAL A CA 1
ATOM 2433 C C . VAL A 1 315 ? 7.452 7.543 7.786 1.00 54.16 315 VAL A C 1
ATOM 2435 O O . VAL A 1 315 ? 6.650 8.119 8.521 1.00 54.16 315 VAL A O 1
ATOM 2438 N N . TYR A 1 316 ? 7.124 7.052 6.595 1.00 54.28 316 TYR A N 1
ATOM 2439 C CA . TYR A 1 316 ? 5.783 7.128 6.022 1.00 54.28 316 TYR A CA 1
ATOM 2440 C C . TYR A 1 316 ? 5.167 5.735 5.947 1.00 54.28 316 TYR A C 1
ATOM 2442 O O . TYR A 1 316 ? 5.875 4.758 5.702 1.00 54.28 316 TYR A O 1
ATOM 2450 N N . ASP A 1 317 ? 3.851 5.674 6.107 1.00 59.06 317 ASP A N 1
ATOM 2451 C CA . ASP A 1 317 ? 3.048 4.469 5.930 1.00 59.06 317 ASP A CA 1
ATOM 2452 C C . ASP A 1 317 ? 1.868 4.774 4.996 1.00 59.06 317 ASP A C 1
ATOM 2454 O O . ASP A 1 317 ? 1.372 5.905 4.962 1.00 59.06 317 ASP A O 1
ATOM 2458 N N . PHE A 1 318 ? 1.444 3.784 4.211 1.00 51.59 318 PHE A N 1
ATOM 2459 C CA . PHE A 1 318 ? 0.378 3.927 3.222 1.00 51.59 318 PHE A CA 1
ATOM 2460 C C . PHE A 1 318 ? -0.678 2.846 3.419 1.00 51.59 318 PHE A C 1
ATOM 2462 O O . PHE A 1 318 ? -0.403 1.653 3.323 1.00 51.59 318 PHE A O 1
ATOM 2469 N N . THR A 1 319 ? -1.930 3.263 3.600 1.00 50.38 319 THR A N 1
ATOM 2470 C CA . THR A 1 319 ? -3.061 2.333 3.603 1.00 50.38 319 THR A CA 1
ATOM 2471 C C . THR A 1 319 ? -3.594 2.164 2.184 1.00 50.38 319 THR A C 1
ATOM 2473 O O . THR A 1 319 ? -4.140 3.099 1.602 1.00 50.38 319 THR A O 1
ATOM 2476 N N . VAL A 1 320 ? -3.438 0.962 1.629 1.00 49.97 320 VAL A N 1
ATOM 2477 C CA . VAL A 1 320 ? -4.062 0.556 0.361 1.00 49.97 320 VAL A CA 1
ATOM 2478 C C . VAL A 1 320 ? -5.398 -0.109 0.675 1.00 49.97 320 VAL A C 1
ATOM 2480 O O . VAL A 1 320 ? -5.436 -1.076 1.435 1.00 49.97 320 VAL A O 1
ATOM 2483 N N . GLU A 1 321 ? -6.488 0.409 0.112 1.00 42.31 321 GLU A N 1
ATOM 2484 C CA . GLU A 1 321 ? -7.838 -0.115 0.339 1.00 42.31 321 GLU A CA 1
ATOM 2485 C C . GLU A 1 321 ? -7.931 -1.614 -0.006 1.00 42.31 321 GLU A C 1
ATOM 2487 O O . GLU A 1 321 ? -7.423 -2.073 -1.031 1.00 42.31 321 GLU A O 1
ATOM 2492 N N . GLY A 1 322 ? -8.543 -2.394 0.889 1.00 52.38 322 GLY A N 1
ATOM 2493 C CA . GLY A 1 322 ? -8.772 -3.833 0.738 1.00 52.38 322 GLY A CA 1
ATOM 2494 C C . GLY A 1 322 ? -7.570 -4.727 1.059 1.00 52.38 322 GLY A C 1
ATOM 2495 O O . GLY A 1 322 ? -7.752 -5.777 1.671 1.00 52.38 322 GLY A O 1
ATOM 2496 N N . THR A 1 323 ? -6.345 -4.346 0.678 1.00 47.09 323 THR A N 1
ATOM 2497 C CA . THR A 1 323 ? -5.158 -5.211 0.850 1.00 47.09 323 THR A CA 1
ATOM 2498 C C . THR A 1 323 ? -4.236 -4.788 1.984 1.00 47.09 323 THR A C 1
ATOM 2500 O O . THR A 1 323 ? -3.511 -5.641 2.496 1.00 47.09 323 THR A O 1
ATOM 2503 N N . HIS A 1 324 ? -4.244 -3.505 2.367 1.00 51.00 324 HIS A N 1
ATOM 2504 C CA . HIS A 1 324 ? -3.393 -2.910 3.412 1.00 51.00 324 HIS A CA 1
ATOM 2505 C C . HIS A 1 324 ? -1.898 -3.208 3.241 1.00 51.00 324 HIS A C 1
ATOM 2507 O O . HIS A 1 324 ? -1.122 -3.190 4.191 1.00 51.00 324 HIS A O 1
ATOM 2513 N N . LYS A 1 325 ? -1.504 -3.516 2.007 1.00 54.31 325 LYS A N 1
ATOM 2514 C CA . LYS A 1 325 ? -0.174 -3.951 1.613 1.00 54.31 325 LYS A CA 1
ATOM 2515 C C . LYS A 1 325 ? 0.291 -3.019 0.516 1.00 54.31 325 LYS A C 1
ATOM 2517 O O . LYS A 1 325 ? -0.400 -2.842 -0.486 1.00 54.31 325 LYS A O 1
ATOM 2522 N N . PHE A 1 326 ? 1.476 -2.456 0.680 1.00 55.53 326 PHE A N 1
ATOM 2523 C CA . PHE A 1 326 ? 2.129 -1.672 -0.356 1.00 55.53 326 PHE A CA 1
ATOM 2524 C C . PHE A 1 326 ? 3.511 -2.244 -0.645 1.00 55.53 326 PHE A C 1
ATOM 2526 O O . PHE A 1 326 ? 4.168 -2.830 0.216 1.00 55.53 326 PHE A O 1
ATOM 2533 N N . LEU A 1 327 ? 3.930 -2.084 -1.896 1.00 58.03 327 LEU A N 1
ATOM 2534 C CA . LEU A 1 327 ? 5.275 -2.398 -2.347 1.00 58.03 327 LEU A CA 1
ATOM 2535 C C . LEU A 1 327 ? 6.139 -1.153 -2.172 1.00 58.03 327 LEU A C 1
ATOM 2537 O O . LEU A 1 327 ? 5.932 -0.144 -2.849 1.00 58.03 327 LEU A O 1
ATOM 2541 N N . ILE A 1 328 ? 7.123 -1.228 -1.281 1.00 63.06 328 ILE A N 1
ATOM 2542 C CA . ILE A 1 328 ? 8.149 -0.185 -1.169 1.00 63.06 328 ILE A CA 1
ATOM 2543 C C . ILE A 1 328 ? 9.188 -0.309 -2.284 1.00 63.06 328 ILE A C 1
ATOM 2545 O O . ILE A 1 328 ? 9.220 -1.284 -3.034 1.00 63.06 328 ILE A O 1
ATOM 2549 N N . GLU A 1 329 ? 10.084 0.675 -2.393 1.00 57.44 329 GLU A N 1
ATOM 2550 C CA . GLU A 1 329 ? 11.089 0.748 -3.460 1.00 57.44 329 GLU A CA 1
ATOM 2551 C C . GLU A 1 329 ? 11.903 -0.551 -3.630 1.00 57.44 329 GLU A C 1
ATOM 2553 O O . GLU A 1 329 ? 12.263 -0.915 -4.753 1.00 57.44 329 GLU A O 1
ATOM 2558 N N . SER A 1 330 ? 12.175 -1.255 -2.527 1.00 58.66 330 SER A N 1
ATOM 2559 C CA . SER A 1 330 ? 12.908 -2.525 -2.467 1.00 58.66 330 SER A CA 1
ATOM 2560 C C . SER A 1 330 ? 12.074 -3.762 -2.826 1.00 58.66 330 SER A C 1
ATOM 2562 O O . SER A 1 330 ? 12.644 -4.845 -2.934 1.00 58.66 330 SER A O 1
ATOM 2564 N N . GLY A 1 331 ? 10.768 -3.621 -3.080 1.00 51.09 331 GLY A N 1
ATOM 2565 C CA . GLY A 1 331 ? 9.850 -4.697 -3.467 1.00 51.09 331 GLY A CA 1
ATOM 2566 C C . GLY A 1 331 ? 9.408 -5.619 -2.330 1.00 51.09 331 GLY A C 1
ATOM 2567 O O . GLY A 1 331 ? 9.046 -6.758 -2.599 1.00 51.09 331 GLY A O 1
ATOM 2568 N N . LEU A 1 332 ? 9.454 -5.147 -1.084 1.00 52.91 332 LEU A N 1
ATOM 2569 C CA . LEU A 1 332 ? 8.906 -5.854 0.075 1.00 52.91 332 LEU A CA 1
ATOM 2570 C C . LEU A 1 332 ? 7.424 -5.507 0.254 1.00 52.91 332 LEU A C 1
ATOM 2572 O O . LEU A 1 332 ? 7.044 -4.343 0.118 1.00 52.91 332 LEU A O 1
ATOM 2576 N N . VAL A 1 333 ? 6.617 -6.522 0.566 1.00 49.19 333 VAL A N 1
ATOM 2577 C CA . VAL A 1 333 ? 5.224 -6.374 1.002 1.00 49.19 333 VAL A CA 1
ATOM 2578 C C . VAL A 1 333 ? 5.237 -6.174 2.512 1.00 49.19 333 VAL A C 1
ATOM 2580 O O . VAL A 1 333 ? 5.622 -7.079 3.248 1.00 49.19 333 VAL A O 1
ATOM 2583 N N . VAL A 1 334 ? 4.837 -4.994 2.976 1.00 47.56 334 VAL A N 1
ATOM 2584 C CA . VAL A 1 334 ? 4.823 -4.673 4.407 1.00 47.56 334 VAL A CA 1
ATOM 2585 C C . VAL A 1 334 ? 3.433 -4.973 4.978 1.00 47.56 334 VAL A C 1
ATOM 2587 O O . VAL A 1 334 ? 2.448 -4.366 4.572 1.00 47.56 334 VAL A O 1
ATOM 2590 N N . SER A 1 335 ? 3.349 -5.934 5.902 1.00 54.50 335 SER A N 1
ATOM 2591 C CA . SER A 1 335 ? 2.221 -6.120 6.827 1.00 54.50 335 SER A CA 1
ATOM 2592 C C . SER A 1 335 ? 2.824 -6.364 8.209 1.00 54.50 335 SER A C 1
ATOM 2594 O O . SER A 1 335 ? 3.249 -7.479 8.508 1.00 54.50 335 SER A O 1
ATOM 2596 N N . ASN A 1 336 ? 2.963 -5.299 9.007 1.00 57.88 336 ASN A N 1
ATOM 2597 C CA . ASN A 1 336 ? 3.853 -5.295 10.177 1.00 57.88 336 ASN A CA 1
ATOM 2598 C C . ASN A 1 336 ? 3.565 -6.433 11.173 1.00 57.88 336 ASN A C 1
ATOM 2600 O O . ASN A 1 336 ? 4.497 -7.094 11.612 1.00 57.88 336 ASN A O 1
ATOM 2604 N N . CYS A 1 337 ? 2.302 -6.734 11.486 1.00 63.12 337 CYS A N 1
ATOM 2605 C CA . CYS A 1 337 ? 1.982 -7.729 12.519 1.00 63.12 337 CYS A CA 1
ATOM 2606 C C . CYS A 1 337 ? 2.021 -9.185 12.018 1.00 63.12 337 CYS A C 1
ATOM 2608 O O . CYS A 1 337 ? 2.439 -10.078 12.754 1.00 63.12 337 CYS A O 1
ATOM 2610 N N . GLU A 1 338 ? 1.614 -9.444 10.771 1.00 67.06 338 GLU A N 1
ATOM 2611 C CA . GLU A 1 338 ? 1.683 -10.793 10.186 1.00 67.06 338 GLU A CA 1
ATOM 2612 C C . GLU A 1 338 ? 3.129 -11.198 9.898 1.00 67.06 338 GLU A C 1
ATOM 2614 O O . GLU A 1 338 ? 3.516 -12.330 10.175 1.00 67.06 338 GLU A O 1
ATOM 2619 N N . ALA A 1 339 ? 3.954 -10.256 9.431 1.00 66.06 339 ALA A N 1
ATOM 2620 C CA . ALA A 1 339 ? 5.377 -10.492 9.227 1.00 66.06 339 ALA A CA 1
ATOM 2621 C C . ALA A 1 339 ? 6.085 -10.835 10.546 1.00 66.06 339 ALA A C 1
ATOM 2623 O O . ALA A 1 339 ? 6.862 -11.787 10.589 1.00 66.06 339 ALA A O 1
ATOM 2624 N N . LEU A 1 340 ? 5.776 -10.124 11.638 1.00 67.44 340 LEU A N 1
ATOM 2625 C CA . LEU A 1 340 ? 6.293 -10.456 12.971 1.00 67.44 340 LEU A CA 1
ATOM 2626 C C . LEU A 1 340 ? 5.889 -11.872 13.396 1.00 67.44 340 LEU A C 1
ATOM 2628 O O . LEU A 1 340 ? 6.721 -12.627 13.896 1.00 67.44 340 LEU A O 1
ATOM 2632 N N . ARG A 1 341 ? 4.636 -12.268 13.138 1.00 75.31 341 ARG A N 1
ATOM 2633 C CA . ARG A 1 341 ? 4.158 -13.629 13.408 1.00 75.31 341 ARG A CA 1
ATOM 2634 C C . ARG A 1 341 ? 4.919 -14.684 12.610 1.00 75.31 341 ARG A C 1
ATOM 2636 O O . ARG A 1 341 ? 5.346 -15.687 13.175 1.00 75.31 341 ARG A O 1
ATOM 2643 N N . GLU A 1 342 ? 5.093 -14.466 11.310 1.00 69.88 342 GLU A N 1
ATOM 2644 C CA . GLU A 1 342 ? 5.817 -15.389 10.433 1.00 69.88 342 GLU A CA 1
ATOM 2645 C C . GLU A 1 342 ? 7.296 -15.511 10.817 1.00 69.88 342 GLU A C 1
ATOM 2647 O O . GLU A 1 342 ? 7.839 -16.615 10.804 1.00 69.88 342 GLU A O 1
ATOM 2652 N N . ILE A 1 343 ? 7.940 -14.405 11.203 1.00 67.62 343 ILE A N 1
ATOM 2653 C CA . ILE A 1 343 ? 9.337 -14.391 11.655 1.00 67.62 343 ILE A CA 1
ATOM 2654 C C . ILE A 1 343 ? 9.484 -15.131 12.986 1.00 67.62 343 ILE A C 1
ATOM 2656 O O . ILE A 1 343 ? 10.367 -15.982 13.096 1.00 67.62 343 ILE A O 1
ATOM 2660 N N . GLY A 1 344 ? 8.619 -14.856 13.967 1.00 70.56 344 GLY A N 1
ATOM 2661 C CA . GLY A 1 344 ? 8.640 -15.552 15.255 1.00 70.56 344 GLY A CA 1
ATOM 2662 C C . GLY A 1 344 ? 8.430 -17.059 15.088 1.00 70.56 344 GLY A C 1
ATOM 2663 O O . GLY A 1 344 ? 9.204 -17.860 15.609 1.00 70.56 344 GLY A O 1
ATOM 2664 N N . ALA A 1 345 ? 7.462 -17.456 14.255 1.00 68.12 345 ALA A N 1
ATOM 2665 C CA . ALA A 1 345 ? 7.229 -18.861 13.925 1.00 68.12 345 ALA A CA 1
ATOM 2666 C C . ALA A 1 345 ? 8.428 -19.506 13.206 1.00 68.12 345 ALA A C 1
ATOM 2668 O O . ALA A 1 345 ? 8.802 -20.633 13.520 1.00 68.12 345 ALA A O 1
ATOM 2669 N N . ALA A 1 346 ? 9.061 -18.798 12.265 1.00 68.38 346 ALA A N 1
ATOM 2670 C CA . ALA A 1 346 ? 10.241 -19.288 11.550 1.00 68.38 346 ALA A CA 1
ATOM 2671 C C . ALA A 1 346 ? 11.475 -19.451 12.452 1.00 68.38 346 ALA A C 1
ATOM 2673 O O . ALA A 1 346 ? 12.356 -20.248 12.136 1.00 68.38 346 ALA A O 1
ATOM 2674 N N . ARG A 1 347 ? 11.544 -18.697 13.552 1.00 71.00 347 ARG A N 1
ATOM 2675 C CA . ARG A 1 347 ? 12.590 -18.796 14.578 1.00 71.00 347 ARG A CA 1
ATOM 2676 C C . ARG A 1 347 ? 12.288 -19.829 15.662 1.00 71.00 347 ARG A C 1
ATOM 2678 O O . ARG A 1 347 ? 13.079 -19.955 16.589 1.00 71.00 347 ARG A O 1
ATOM 2685 N N . GLU A 1 348 ? 11.167 -20.542 15.549 1.00 79.38 348 GLU A N 1
ATOM 2686 C CA . GLU A 1 348 ? 10.681 -21.471 16.575 1.00 79.38 348 GLU A CA 1
ATOM 2687 C C . GLU A 1 348 ? 10.537 -20.796 17.954 1.00 79.38 348 GLU A C 1
ATOM 2689 O O . GLU A 1 348 ? 10.687 -21.427 19.000 1.00 79.38 348 GLU A O 1
ATOM 2694 N N . GLU A 1 349 ? 10.237 -19.492 17.966 1.00 81.88 349 GLU A N 1
ATOM 2695 C CA . GLU A 1 349 ? 9.946 -18.762 19.196 1.00 81.88 349 GLU A CA 1
ATOM 2696 C C . GLU A 1 349 ? 8.620 -19.255 19.784 1.00 81.88 349 GLU A C 1
ATOM 2698 O O . GLU A 1 349 ? 7.683 -19.599 19.058 1.00 81.88 349 GLU A O 1
ATOM 2703 N N . ILE A 1 350 ? 8.521 -19.273 21.116 1.00 83.38 350 ILE A N 1
ATOM 2704 C CA . ILE A 1 350 ? 7.280 -19.657 21.792 1.00 83.38 350 ILE A CA 1
ATOM 2705 C C . ILE A 1 350 ? 6.204 -18.622 21.423 1.00 83.38 350 ILE A C 1
ATOM 2707 O O . ILE A 1 350 ? 6.351 -17.445 21.773 1.00 83.38 350 ILE A O 1
ATOM 2711 N N . PRO A 1 351 ? 5.125 -19.025 20.727 1.00 81.06 351 PRO A N 1
ATOM 2712 C CA . PRO A 1 351 ? 4.099 -18.088 20.315 1.00 81.06 351 PRO A CA 1
ATOM 2713 C C . PRO A 1 351 ? 3.323 -17.583 21.531 1.00 81.06 351 PRO A C 1
ATOM 2715 O O . PRO A 1 351 ? 2.995 -18.335 22.450 1.00 81.06 351 PRO A O 1
ATOM 2718 N N . GLY A 1 352 ? 2.986 -16.299 21.507 1.00 83.44 352 GLY A N 1
ATOM 2719 C CA . GLY A 1 352 ? 2.047 -15.686 22.432 1.00 83.44 352 GLY A CA 1
ATOM 2720 C C . GLY A 1 352 ? 0.592 -15.898 22.000 1.00 83.44 352 GLY A C 1
ATOM 2721 O O . GLY A 1 352 ? 0.204 -16.903 21.395 1.00 83.44 352 GLY A O 1
ATOM 2722 N N . ARG A 1 353 ? -0.262 -14.921 22.319 1.00 81.19 353 ARG A N 1
ATOM 2723 C CA . ARG A 1 353 ? -1.710 -15.000 22.077 1.00 81.19 353 ARG A CA 1
ATOM 2724 C C . ARG A 1 353 ? -2.016 -15.057 20.573 1.00 81.19 353 ARG A C 1
ATOM 2726 O O . ARG A 1 353 ? -1.539 -14.229 19.804 1.00 81.19 353 ARG A O 1
ATOM 2733 N N . ARG A 1 354 ? -2.839 -16.032 20.159 1.00 77.62 354 ARG A N 1
ATOM 2734 C CA . ARG A 1 354 ? -3.213 -16.308 18.749 1.00 77.62 354 ARG A CA 1
ATOM 2735 C C . ARG A 1 354 ? -2.016 -16.434 17.786 1.00 77.62 354 ARG A C 1
ATOM 2737 O O . ARG A 1 354 ? -2.129 -16.095 16.612 1.00 77.62 354 ARG A O 1
ATOM 2744 N N . GLY A 1 355 ? -0.876 -16.925 18.272 1.00 80.88 355 GLY A N 1
ATOM 2745 C CA . GLY A 1 355 ? 0.297 -17.186 17.437 1.00 80.88 355 GLY A CA 1
ATOM 2746 C C . GLY A 1 355 ? 1.250 -16.003 17.267 1.00 80.88 355 GLY A C 1
ATOM 2747 O O . GLY A 1 355 ? 2.336 -16.214 16.744 1.00 80.88 355 GLY A O 1
ATOM 2748 N N . TYR A 1 356 ? 0.886 -14.791 17.703 1.00 84.12 356 TYR A N 1
ATOM 2749 C CA . TYR A 1 356 ? 1.753 -13.609 17.599 1.00 84.12 356 TYR A CA 1
ATOM 2750 C C . TYR A 1 356 ? 2.910 -13.651 18.606 1.00 84.12 356 TYR A C 1
ATOM 2752 O O . TYR A 1 356 ? 2.747 -14.239 19.678 1.00 84.12 356 TYR A O 1
ATOM 2760 N N . PRO A 1 357 ? 4.059 -13.014 18.316 1.00 81.56 357 PRO A N 1
ATOM 2761 C CA . PRO A 1 357 ? 5.186 -12.992 19.242 1.00 81.56 357 PRO A CA 1
ATOM 2762 C C . PRO A 1 357 ? 4.834 -12.302 20.565 1.00 81.56 357 PRO A C 1
ATOM 2764 O O . PRO A 1 357 ? 4.072 -11.334 20.594 1.00 81.56 357 PRO A O 1
ATOM 2767 N N . GLY A 1 358 ? 5.425 -12.767 21.670 1.00 83.88 358 GLY A N 1
ATOM 2768 C CA . GLY A 1 358 ? 5.190 -12.188 23.000 1.00 83.88 358 GLY A CA 1
ATOM 2769 C C . GLY A 1 358 ? 5.645 -10.727 23.136 1.00 83.88 358 GLY A C 1
ATOM 2770 O O . GLY A 1 358 ? 5.089 -9.986 23.941 1.00 83.88 358 GLY A O 1
ATOM 2771 N N . TYR A 1 359 ? 6.606 -10.296 22.316 1.00 83.38 359 TYR A N 1
ATOM 2772 C CA . TYR A 1 359 ? 7.138 -8.928 22.288 1.00 83.38 359 TYR A CA 1
ATOM 2773 C C . TYR A 1 359 ? 6.371 -7.977 21.355 1.00 83.38 359 TYR A C 1
ATOM 2775 O O . TYR A 1 359 ? 6.748 -6.815 21.238 1.00 83.38 359 TYR A O 1
ATOM 2783 N N . MET A 1 360 ? 5.266 -8.417 20.735 1.00 82.12 360 MET A N 1
ATOM 2784 C CA . MET A 1 360 ? 4.492 -7.582 19.804 1.00 82.12 360 MET A CA 1
ATOM 2785 C C . MET A 1 360 ? 4.020 -6.262 20.437 1.00 82.12 360 MET A C 1
ATOM 2787 O O . MET A 1 360 ? 3.971 -5.243 19.755 1.00 82.12 360 MET A O 1
ATOM 2791 N N . TYR A 1 361 ? 3.713 -6.252 21.739 1.00 85.62 361 TYR A N 1
ATOM 2792 C CA . TYR A 1 361 ? 3.388 -5.017 22.460 1.00 85.62 361 TYR A CA 1
ATOM 2793 C C . TYR A 1 361 ? 4.550 -4.019 22.419 1.00 85.62 361 TYR A C 1
ATOM 2795 O O . TYR A 1 361 ? 4.361 -2.862 22.057 1.00 85.62 361 TYR A O 1
ATOM 2803 N N . THR A 1 362 ? 5.754 -4.471 22.771 1.00 80.94 362 THR A N 1
ATOM 2804 C CA . THR A 1 362 ? 6.953 -3.631 22.826 1.00 80.94 362 THR A CA 1
ATOM 2805 C C . THR A 1 362 ? 7.324 -3.106 21.441 1.00 80.94 362 THR A C 1
ATOM 2807 O O . THR A 1 362 ? 7.638 -1.924 21.308 1.00 80.94 362 THR A O 1
ATOM 2810 N N . ASP A 1 363 ? 7.205 -3.940 20.407 1.00 76.44 363 ASP A N 1
ATOM 2811 C CA . ASP A 1 363 ? 7.457 -3.532 19.023 1.00 76.44 363 ASP A CA 1
ATOM 2812 C C . ASP A 1 363 ? 6.481 -2.444 18.571 1.00 76.44 363 ASP A C 1
ATOM 2814 O O . ASP A 1 363 ? 6.901 -1.405 18.061 1.00 76.44 363 ASP A O 1
ATOM 2818 N N . LEU A 1 364 ? 5.179 -2.631 18.808 1.00 77.69 364 LEU A N 1
ATOM 2819 C CA . LEU A 1 364 ? 4.174 -1.617 18.484 1.00 77.69 364 LEU A CA 1
ATOM 2820 C C . LEU A 1 364 ? 4.381 -0.332 19.300 1.00 77.69 364 LEU A C 1
ATOM 2822 O O . LEU A 1 364 ? 4.292 0.764 18.746 1.00 77.69 364 LEU A O 1
ATOM 2826 N N . ALA A 1 365 ? 4.724 -0.448 20.585 1.00 78.81 365 ALA A N 1
ATOM 2827 C CA . ALA A 1 365 ? 4.995 0.699 21.448 1.00 78.81 365 ALA A CA 1
ATOM 2828 C C . ALA A 1 365 ? 6.189 1.518 20.947 1.00 78.81 365 ALA A C 1
ATOM 2830 O O . ALA A 1 365 ? 6.109 2.743 20.898 1.00 78.81 365 ALA A O 1
ATOM 2831 N N . SER A 1 366 ? 7.250 0.856 20.472 1.00 71.94 366 SER A N 1
ATOM 2832 C CA . SER A 1 366 ? 8.424 1.525 19.894 1.00 71.94 366 SER A CA 1
ATOM 2833 C C . SER A 1 366 ? 8.085 2.432 18.699 1.00 71.94 366 SER A C 1
ATOM 2835 O O . SER A 1 366 ? 8.809 3.388 18.411 1.00 71.94 366 SER A O 1
ATOM 2837 N N . ILE A 1 367 ? 6.966 2.163 18.019 1.00 74.06 367 ILE A N 1
ATOM 2838 C CA . ILE A 1 367 ? 6.462 2.949 16.892 1.00 74.06 367 ILE A CA 1
ATOM 2839 C C . ILE A 1 367 ? 5.492 4.031 17.383 1.00 74.06 367 ILE A C 1
ATOM 2841 O O . ILE A 1 367 ? 5.659 5.210 17.045 1.00 74.06 367 ILE A O 1
ATOM 2845 N N . TYR A 1 368 ? 4.482 3.641 18.165 1.00 77.38 368 TYR A N 1
ATOM 2846 C CA . TYR A 1 368 ? 3.366 4.512 18.542 1.00 77.38 368 TYR A CA 1
ATOM 2847 C C . TYR A 1 368 ? 3.749 5.597 19.559 1.00 77.38 368 TYR A C 1
ATOM 2849 O O . TYR A 1 368 ? 3.301 6.737 19.429 1.00 77.38 368 TYR A O 1
ATOM 2857 N N . GLU A 1 369 ? 4.658 5.309 20.494 1.00 77.25 369 GLU A N 1
ATOM 2858 C CA . GLU A 1 369 ? 5.113 6.265 21.525 1.00 77.25 369 GLU A CA 1
ATOM 2859 C C . GLU A 1 369 ? 6.005 7.391 20.972 1.00 77.25 369 GLU A C 1
ATOM 2861 O O . GLU A 1 369 ? 6.410 8.310 21.682 1.00 77.25 369 GLU A O 1
ATOM 2866 N N . ARG A 1 370 ? 6.318 7.365 19.671 1.00 75.50 370 ARG A N 1
ATOM 2867 C CA . ARG A 1 370 ? 7.076 8.435 19.002 1.00 75.50 370 ARG A CA 1
ATOM 2868 C C . ARG A 1 370 ? 6.209 9.655 18.671 1.00 75.50 370 ARG A C 1
ATOM 2870 O O . ARG A 1 370 ? 6.743 10.682 18.243 1.00 75.50 370 ARG A O 1
ATOM 2877 N N . ALA A 1 371 ? 4.887 9.553 18.816 1.00 69.06 371 ALA A N 1
ATOM 2878 C CA . ALA A 1 371 ? 3.969 10.674 18.653 1.00 69.06 371 ALA A CA 1
ATOM 2879 C C . ALA A 1 371 ? 4.049 11.625 19.858 1.00 69.06 371 ALA A C 1
ATOM 2881 O O . ALA A 1 371 ? 4.124 11.194 21.002 1.00 69.06 371 ALA A O 1
ATOM 2882 N N . GLY A 1 372 ? 3.994 12.937 19.625 1.00 74.06 372 GLY A N 1
ATOM 2883 C CA . GLY A 1 372 ? 3.963 13.904 20.717 1.00 74.06 372 GLY A CA 1
ATOM 2884 C C . GLY A 1 372 ? 4.569 15.265 20.401 1.00 74.06 372 GLY A C 1
ATOM 2885 O O . GLY A 1 372 ? 4.731 15.683 19.250 1.00 74.06 372 GLY A O 1
ATOM 2886 N N . ARG A 1 373 ? 4.873 15.997 21.476 1.00 76.38 373 ARG A N 1
ATOM 2887 C CA . ARG A 1 373 ? 5.443 17.348 21.443 1.00 76.38 373 ARG A CA 1
ATOM 2888 C C . ARG A 1 373 ? 6.666 17.410 22.344 1.00 76.38 373 ARG A C 1
ATOM 2890 O O . ARG A 1 373 ? 6.620 16.939 23.475 1.00 76.38 373 ARG A O 1
ATOM 2897 N N . ILE A 1 374 ? 7.722 18.070 21.880 1.00 76.38 374 ILE A N 1
ATOM 2898 C CA . ILE A 1 374 ? 8.940 18.272 22.672 1.00 76.38 374 ILE A CA 1
ATOM 2899 C C . ILE A 1 374 ? 8.885 19.647 23.339 1.00 76.38 374 ILE A C 1
ATOM 2901 O O . ILE A 1 374 ? 8.661 20.668 22.682 1.00 76.38 374 ILE A O 1
ATOM 2905 N N . LYS A 1 375 ? 9.109 19.693 24.657 1.00 82.56 375 LYS A N 1
ATOM 2906 C CA . LYS A 1 375 ? 9.142 20.946 25.423 1.00 82.56 375 LYS A CA 1
ATOM 2907 C C . LYS A 1 375 ? 10.197 21.895 24.840 1.00 82.56 375 LYS A C 1
ATOM 2909 O O . LYS A 1 375 ? 11.334 21.506 24.602 1.00 82.56 375 LYS A O 1
ATOM 2914 N N . GLY A 1 376 ? 9.813 23.148 24.598 1.00 78.62 376 GLY A N 1
ATOM 2915 C CA . GLY A 1 376 ? 10.694 24.157 23.996 1.00 78.62 376 GLY A CA 1
ATOM 2916 C C . GLY A 1 376 ? 10.817 24.085 22.467 1.00 78.62 376 GLY A C 1
ATOM 2917 O O . GLY A 1 376 ? 11.486 24.931 21.878 1.00 78.62 376 GLY A O 1
ATOM 2918 N N . LYS A 1 377 ? 10.151 23.133 21.798 1.00 70.31 377 LYS A N 1
ATOM 2919 C CA . LYS A 1 377 ? 10.065 23.061 20.333 1.00 70.31 377 LYS A CA 1
ATOM 2920 C C . LYS A 1 377 ? 8.633 23.345 19.870 1.00 70.31 377 LYS A C 1
ATOM 2922 O O . LYS A 1 377 ? 7.663 22.972 20.526 1.00 70.31 377 LYS A O 1
ATOM 2927 N N . LYS A 1 378 ? 8.500 24.034 18.731 1.00 59.84 378 LYS A N 1
ATOM 2928 C CA . LYS A 1 378 ? 7.190 24.360 18.132 1.00 59.84 378 LYS A CA 1
ATOM 2929 C C . LYS A 1 378 ? 6.590 23.196 17.335 1.00 59.84 378 LYS A C 1
ATOM 2931 O O . LYS A 1 378 ? 5.375 23.144 17.191 1.00 59.84 378 LYS A O 1
ATOM 2936 N N . GLY A 1 379 ? 7.431 22.295 16.824 1.00 61.03 379 GLY A N 1
ATOM 2937 C CA . GLY A 1 379 ? 7.006 21.141 16.033 1.00 61.03 379 GLY A CA 1
ATOM 2938 C C . GLY A 1 379 ? 6.283 20.079 16.862 1.00 61.03 379 GLY A C 1
ATOM 2939 O O . GLY A 1 379 ? 6.489 19.964 18.073 1.00 61.03 379 GLY A O 1
ATOM 2940 N N . THR A 1 380 ? 5.437 19.305 16.190 1.00 68.00 380 THR A N 1
ATOM 2941 C CA . THR A 1 380 ? 4.626 18.240 16.786 1.00 68.00 380 THR A CA 1
ATOM 2942 C C . THR A 1 380 ? 4.544 17.060 15.827 1.00 68.00 380 THR A C 1
ATOM 2944 O O . THR A 1 380 ? 4.427 17.276 14.621 1.00 68.00 380 THR A O 1
ATOM 2947 N N . ILE A 1 381 ? 4.531 15.838 16.351 1.00 56.34 381 ILE A N 1
ATOM 2948 C CA . ILE A 1 381 ? 4.240 14.624 15.584 1.00 56.34 381 ILE A CA 1
ATOM 2949 C C . ILE A 1 381 ? 2.888 14.100 16.060 1.00 56.34 381 ILE A C 1
ATOM 2951 O O . ILE A 1 381 ? 2.708 13.846 17.246 1.00 56.34 381 ILE A O 1
ATOM 2955 N N . THR A 1 382 ? 1.932 13.964 15.145 1.00 57.31 382 THR A N 1
ATOM 2956 C CA . THR A 1 382 ? 0.628 13.339 15.413 1.00 57.31 382 THR A CA 1
ATOM 2957 C C . THR A 1 382 ? 0.524 12.092 14.554 1.00 57.31 382 THR A C 1
ATOM 2959 O O . THR A 1 382 ? 0.807 12.156 13.360 1.00 57.31 382 THR A O 1
ATOM 2962 N N . GLN A 1 383 ? 0.149 10.967 15.156 1.00 67.88 383 GLN A N 1
ATOM 2963 C CA . GLN A 1 383 ? -0.012 9.699 14.453 1.00 67.88 383 GLN A CA 1
ATOM 2964 C C . GLN A 1 383 ? -1.487 9.299 14.415 1.00 67.88 383 GLN A C 1
ATOM 2966 O O . GLN A 1 383 ? -2.205 9.468 15.397 1.00 67.88 383 GLN A O 1
ATOM 2971 N N . PHE A 1 384 ? -1.904 8.731 13.284 1.00 73.31 384 PHE A N 1
ATOM 2972 C CA . PHE A 1 384 ? -3.197 8.073 13.107 1.00 73.31 384 PHE A CA 1
ATOM 2973 C C . PHE A 1 384 ? -2.954 6.666 12.550 1.00 73.31 384 PHE A C 1
ATOM 2975 O O . PHE A 1 384 ? -3.023 6.475 11.335 1.00 73.31 384 PHE A O 1
ATOM 2982 N N . PRO A 1 385 ? -2.599 5.688 13.404 1.00 72.69 385 PRO A N 1
ATOM 2983 C CA . PRO A 1 385 ? -2.428 4.310 12.966 1.00 72.69 385 PRO A CA 1
ATOM 2984 C C . PRO A 1 385 ? -3.766 3.737 12.498 1.00 72.69 385 PRO A C 1
ATOM 2986 O O . PRO A 1 385 ? -4.782 3.887 13.176 1.00 72.69 385 PRO A O 1
ATOM 2989 N N . ILE A 1 386 ? -3.764 3.064 11.350 1.00 74.88 386 ILE A N 1
ATOM 2990 C CA . ILE A 1 386 ? -4.944 2.389 10.805 1.00 74.88 386 ILE A CA 1
ATOM 2991 C C . ILE A 1 386 ? -4.665 0.891 10.803 1.00 74.88 386 ILE A C 1
ATOM 2993 O O . ILE A 1 386 ? -3.623 0.445 10.327 1.00 74.88 386 ILE A O 1
ATOM 2997 N N . LEU A 1 387 ? -5.606 0.110 11.328 1.00 75.06 387 LEU A N 1
ATOM 2998 C CA . LEU A 1 387 ? -5.539 -1.347 11.337 1.00 75.06 387 LEU A CA 1
ATOM 2999 C C . LEU A 1 387 ? -6.882 -1.950 10.948 1.00 75.06 387 LEU A C 1
ATOM 3001 O O . LEU A 1 387 ? -7.937 -1.346 11.137 1.00 75.06 387 LEU A O 1
ATOM 3005 N N . THR A 1 388 ? -6.833 -3.173 10.437 1.00 73.19 388 THR A N 1
ATOM 3006 C CA . THR A 1 388 ? -8.012 -4.013 10.242 1.00 73.19 388 THR A CA 1
ATOM 3007 C C . THR A 1 388 ? -8.098 -5.045 11.347 1.00 73.19 388 THR A C 1
ATOM 3009 O O . THR A 1 388 ? -7.103 -5.698 11.659 1.00 73.19 388 THR A O 1
ATOM 3012 N N . MET A 1 389 ? -9.295 -5.228 11.894 1.00 78.62 389 MET A N 1
ATOM 3013 C CA . MET A 1 389 ? -9.592 -6.293 12.846 1.00 78.62 389 MET A CA 1
ATOM 3014 C C . MET A 1 389 ? -9.898 -7.578 12.067 1.00 78.62 389 MET A C 1
ATOM 3016 O O . MET A 1 389 ? -10.865 -7.586 11.299 1.00 78.62 389 MET A O 1
ATOM 3020 N N . PRO A 1 390 ? -9.104 -8.655 12.212 1.00 76.50 390 PRO A N 1
ATOM 3021 C CA . PRO A 1 390 ? -9.458 -9.948 11.639 1.00 76.50 390 PRO A CA 1
ATOM 3022 C C . PRO A 1 390 ? -10.830 -10.394 12.146 1.00 76.50 390 PRO A C 1
ATOM 3024 O O . PRO A 1 390 ? -11.112 -10.277 13.337 1.00 76.50 390 PRO A O 1
ATOM 3027 N N . ASP A 1 391 ? -11.684 -10.857 11.233 1.00 80.75 391 ASP A N 1
ATOM 3028 C CA . ASP A 1 391 ? -13.064 -11.285 11.512 1.00 80.75 391 ASP A CA 1
ATOM 3029 C C . ASP A 1 391 ? -13.941 -10.236 12.231 1.00 80.75 391 ASP A C 1
ATOM 3031 O O . ASP A 1 391 ? -14.900 -10.588 12.912 1.00 80.75 391 ASP A O 1
ATOM 3035 N N . ASP A 1 392 ? -13.626 -8.942 12.073 1.00 81.25 392 ASP A N 1
ATOM 3036 C CA . ASP A 1 392 ? -14.250 -7.824 12.803 1.00 81.25 392 ASP A CA 1
ATOM 3037 C C . ASP A 1 392 ? -14.149 -7.956 14.344 1.00 81.25 392 ASP A C 1
ATOM 3039 O O . ASP A 1 392 ? -14.913 -7.338 15.089 1.00 81.25 392 ASP A O 1
ATOM 3043 N N . ASP A 1 393 ? -13.191 -8.743 14.842 1.00 85.38 393 ASP A N 1
ATOM 3044 C CA . ASP A 1 393 ? -13.007 -9.013 16.266 1.00 85.38 393 ASP A CA 1
ATOM 3045 C C . ASP A 1 393 ? -12.121 -7.951 16.935 1.00 85.38 393 ASP A C 1
ATOM 3047 O O . ASP A 1 393 ? -10.895 -7.951 16.804 1.00 85.38 393 ASP A O 1
ATOM 3051 N N . ILE A 1 394 ? -12.740 -7.065 17.719 1.00 86.06 394 ILE A N 1
ATOM 3052 C CA . ILE A 1 394 ? -12.030 -6.026 18.484 1.00 86.06 394 ILE A CA 1
ATOM 3053 C C . ILE A 1 394 ? -11.128 -6.593 19.587 1.00 86.06 394 ILE A C 1
ATOM 3055 O O . ILE A 1 394 ? -10.203 -5.922 20.029 1.00 86.06 394 ILE A O 1
ATOM 3059 N N . THR A 1 395 ? -11.352 -7.841 20.006 1.00 88.25 395 THR A N 1
ATOM 3060 C CA . THR A 1 395 ? -10.518 -8.525 21.007 1.00 88.25 395 THR A CA 1
ATOM 3061 C C . THR A 1 395 ? -9.293 -9.204 20.389 1.00 88.25 395 THR A C 1
ATOM 3063 O O . THR A 1 395 ? -8.497 -9.840 21.091 1.00 88.25 395 THR A O 1
ATOM 3066 N N . HIS A 1 396 ? -9.128 -9.095 19.066 1.00 88.19 396 HIS A N 1
ATOM 3067 C CA . HIS A 1 396 ? -7.97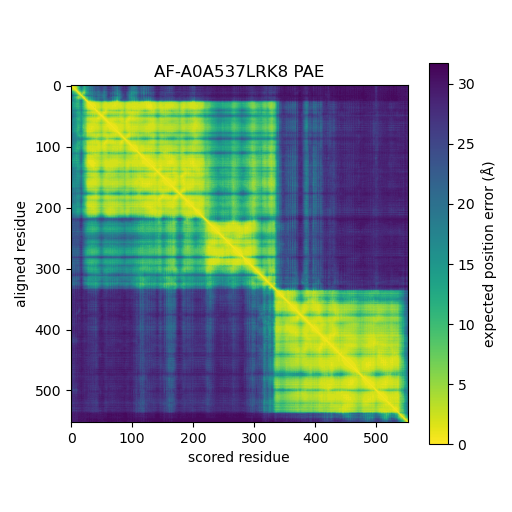5 -9.627 18.361 1.00 88.19 396 HIS A CA 1
ATOM 3068 C C . HIS A 1 396 ? -6.678 -8.957 18.861 1.00 88.19 396 HIS A C 1
ATOM 3070 O O . HIS A 1 396 ? -6.652 -7.731 18.963 1.00 88.19 396 HIS A O 1
ATOM 3076 N N . PRO A 1 397 ? -5.571 -9.701 19.091 1.00 85.75 397 PRO A N 1
ATOM 3077 C CA . PRO A 1 397 ? -4.341 -9.159 19.680 1.00 85.75 397 PRO A CA 1
ATOM 3078 C C . PRO A 1 397 ? -3.803 -7.883 19.026 1.00 85.75 397 PRO A C 1
ATOM 3080 O O . PRO A 1 397 ? -3.305 -7.011 19.719 1.00 85.75 397 PRO A O 1
ATOM 3083 N N . ILE A 1 398 ? -3.918 -7.750 17.703 1.00 83.56 398 ILE A N 1
ATOM 3084 C CA . ILE A 1 398 ? -3.519 -6.523 16.993 1.00 83.56 398 ILE A CA 1
ATOM 3085 C C . ILE A 1 398 ? -4.324 -5.312 17.489 1.00 83.56 398 ILE A C 1
ATOM 3087 O O . ILE A 1 398 ? -3.741 -4.308 17.874 1.00 83.56 398 ILE A O 1
ATOM 3091 N N . ALA A 1 399 ? -5.655 -5.409 17.498 1.00 86.56 399 ALA A N 1
ATOM 3092 C CA . ALA A 1 399 ? -6.523 -4.309 17.908 1.00 86.56 399 ALA A CA 1
ATOM 3093 C C . ALA A 1 399 ? -6.430 -4.044 19.415 1.00 86.56 399 ALA A C 1
ATOM 3095 O O . ALA A 1 399 ? -6.340 -2.892 19.830 1.00 86.56 399 ALA A O 1
ATOM 3096 N N . ASP A 1 400 ? -6.381 -5.118 20.203 1.00 88.88 400 ASP A N 1
ATOM 3097 C CA . ASP A 1 400 ? -6.234 -5.096 21.656 1.00 88.88 400 ASP A CA 1
ATOM 3098 C C . ASP A 1 400 ? -4.945 -4.362 22.059 1.00 88.88 400 ASP A C 1
ATOM 3100 O O . ASP A 1 400 ? -4.995 -3.330 22.726 1.00 88.88 400 ASP A O 1
ATOM 3104 N N . LEU A 1 401 ? -3.780 -4.812 21.569 1.00 87.81 401 LEU A N 1
ATOM 3105 C CA . LEU A 1 401 ? -2.494 -4.189 21.896 1.00 87.81 401 LEU A CA 1
ATOM 3106 C C . LEU A 1 401 ? -2.378 -2.762 21.351 1.00 87.81 401 LEU A C 1
ATOM 3108 O O . LEU A 1 401 ? -1.882 -1.889 22.062 1.00 87.81 401 LEU A O 1
ATOM 3112 N N . THR A 1 402 ? -2.861 -2.486 20.135 1.00 86.69 402 THR A N 1
ATOM 3113 C CA . THR A 1 402 ? -2.873 -1.108 19.626 1.00 86.69 402 THR A CA 1
ATOM 3114 C C . THR A 1 402 ? -3.742 -0.203 20.500 1.00 86.69 402 THR A C 1
ATOM 3116 O O . THR A 1 402 ? -3.313 0.903 20.821 1.00 86.69 402 THR A O 1
ATOM 3119 N N . GLY A 1 403 ? -4.921 -0.650 20.939 1.00 86.25 403 GLY A N 1
ATOM 3120 C CA . GLY A 1 403 ? -5.785 0.115 21.846 1.00 86.25 403 GLY A CA 1
ATOM 3121 C C . GLY A 1 403 ? -5.199 0.298 23.253 1.00 86.25 403 GLY A C 1
ATOM 3122 O O . GLY A 1 403 ? -5.451 1.317 23.903 1.00 86.25 403 GLY A O 1
ATOM 3123 N N . TYR A 1 404 ? -4.379 -0.652 23.718 1.00 89.25 404 TYR A N 1
ATOM 3124 C CA . TYR A 1 404 ? -3.628 -0.515 24.969 1.00 89.25 404 TYR A CA 1
ATOM 3125 C C . TYR A 1 404 ? -2.571 0.591 24.901 1.00 89.25 404 TYR A C 1
ATOM 3127 O O . TYR A 1 404 ? -2.393 1.305 25.883 1.00 89.25 404 TYR A O 1
ATOM 3135 N N . ILE A 1 405 ? -1.896 0.739 23.759 1.00 87.94 405 ILE A N 1
ATOM 3136 C CA . ILE A 1 405 ? -0.800 1.702 23.582 1.00 87.94 405 ILE A CA 1
ATOM 3137 C C . ILE A 1 405 ? -1.320 3.083 23.165 1.00 87.94 405 ILE A C 1
ATOM 3139 O O . ILE A 1 405 ? -0.930 4.105 23.715 1.00 87.94 405 ILE A O 1
ATOM 3143 N N . THR A 1 406 ? -2.199 3.137 22.166 1.00 87.88 406 THR A N 1
ATOM 3144 C CA . THR A 1 406 ? -2.670 4.406 21.595 1.00 87.88 406 THR A CA 1
ATOM 3145 C C . THR A 1 406 ? -3.669 5.113 22.509 1.00 87.88 406 THR A C 1
ATOM 3147 O O . THR A 1 406 ? -4.361 4.495 23.318 1.00 87.88 406 THR A O 1
ATOM 3150 N N . GLU A 1 407 ? -3.782 6.437 22.365 1.00 91.44 407 GLU A N 1
ATOM 3151 C CA . GLU A 1 407 ? -4.610 7.285 23.239 1.00 91.44 407 GLU A CA 1
ATOM 3152 C C . GLU A 1 407 ? -6.085 7.388 22.818 1.00 91.44 407 GLU A C 1
ATOM 3154 O O . GLU A 1 407 ? -6.770 8.398 23.036 1.00 91.44 407 GLU A O 1
ATOM 3159 N N . GLY A 1 408 ? -6.586 6.319 22.207 1.00 89.44 408 GLY A N 1
ATOM 3160 C CA . GLY A 1 408 ? -7.936 6.214 21.687 1.00 89.44 408 GLY A CA 1
ATOM 3161 C C . GLY A 1 408 ? -7.980 5.515 20.336 1.00 89.44 408 GLY A C 1
ATOM 3162 O O . GLY A 1 408 ? -6.957 5.214 19.727 1.00 89.44 408 GLY A O 1
ATOM 3163 N N . GLN A 1 409 ? -9.193 5.293 19.852 1.00 89.81 409 GLN A N 1
ATOM 3164 C CA . GLN A 1 409 ? -9.448 4.584 18.611 1.00 89.81 409 GLN A CA 1
ATOM 3165 C C . GLN A 1 409 ? -10.698 5.135 17.932 1.00 89.81 409 GLN A C 1
ATOM 3167 O O . GLN A 1 409 ? -11.643 5.566 18.594 1.00 89.81 409 GLN A O 1
ATOM 3172 N N . LEU A 1 410 ? -10.713 5.089 16.602 1.00 88.88 410 LEU A N 1
ATOM 3173 C CA . LEU A 1 410 ? -11.900 5.334 15.790 1.00 88.88 410 LEU A CA 1
ATOM 3174 C C . LEU A 1 410 ? -12.284 4.020 15.116 1.00 88.88 410 LEU A C 1
ATOM 3176 O O . LEU A 1 410 ? -11.508 3.461 14.344 1.00 88.88 410 LEU A O 1
ATOM 3180 N N . VAL A 1 411 ? -13.471 3.514 15.427 1.00 92.62 411 VAL A N 1
ATOM 3181 C CA . VAL A 1 411 ? -13.945 2.213 14.953 1.00 92.62 411 VAL A CA 1
ATOM 3182 C C . VAL A 1 411 ? -14.898 2.411 13.784 1.00 92.62 411 VAL A C 1
ATOM 3184 O O . VAL A 1 411 ? -15.915 3.096 13.905 1.00 92.62 411 VAL A O 1
ATOM 3187 N N . LEU A 1 412 ? -14.596 1.767 12.659 1.00 89.62 412 LEU A N 1
ATOM 3188 C CA . LEU A 1 412 ? -15.471 1.727 11.491 1.00 89.62 412 LEU A CA 1
ATOM 3189 C C . LEU A 1 412 ? -16.397 0.507 11.578 1.00 89.62 412 LEU A C 1
ATOM 3191 O O . LEU A 1 412 ? -15.944 -0.610 11.814 1.00 89.62 412 LEU A O 1
ATOM 3195 N N . SER A 1 413 ? -17.700 0.718 11.400 1.00 89.88 413 SER A N 1
ATOM 3196 C CA . SER A 1 413 ? -18.726 -0.319 11.521 1.00 89.88 413 SER A CA 1
ATOM 3197 C C . SER A 1 413 ? -19.211 -0.801 10.163 1.00 89.88 413 SER A C 1
ATOM 3199 O O . SER A 1 413 ? -19.752 -0.041 9.359 1.00 89.88 413 SER A O 1
ATOM 3201 N N . ARG A 1 414 ? -19.121 -2.118 9.951 1.00 88.06 414 ARG A N 1
ATOM 3202 C CA . ARG A 1 414 ? -19.701 -2.783 8.780 1.00 88.06 414 ARG A CA 1
ATOM 3203 C C . ARG A 1 414 ? -21.221 -2.611 8.717 1.00 88.06 414 ARG A C 1
ATOM 3205 O O . ARG A 1 414 ? -21.775 -2.519 7.626 1.00 88.06 414 ARG A O 1
ATOM 3212 N N . THR A 1 415 ? -21.893 -2.536 9.867 1.00 88.94 415 THR A N 1
ATOM 3213 C CA . THR A 1 415 ? -23.344 -2.309 9.943 1.00 88.94 415 THR A CA 1
ATOM 3214 C C . THR A 1 415 ? -23.712 -0.932 9.400 1.00 88.94 415 THR A C 1
ATOM 3216 O O . THR A 1 415 ? -24.575 -0.844 8.536 1.00 88.94 415 THR A O 1
ATOM 3219 N N . LEU A 1 416 ? -23.011 0.125 9.830 1.00 91.12 416 LEU A N 1
ATOM 3220 C CA . LEU A 1 416 ? -23.248 1.486 9.332 1.00 91.12 416 LEU A CA 1
ATOM 3221 C C . LEU A 1 416 ? -22.928 1.598 7.838 1.00 91.12 416 LEU A C 1
ATOM 3223 O O . LEU A 1 416 ? -23.698 2.180 7.080 1.00 91.12 416 LEU A O 1
ATOM 3227 N N . HIS A 1 417 ? -21.844 0.958 7.394 1.00 91.12 417 HIS A N 1
ATOM 3228 C CA . HIS A 1 417 ? -21.488 0.925 5.978 1.00 91.12 417 HIS A CA 1
ATOM 3229 C C . HIS A 1 417 ? -22.585 0.286 5.107 1.00 91.12 417 HIS A C 1
ATOM 3231 O O . HIS A 1 417 ? -22.938 0.830 4.064 1.00 91.12 417 HIS A O 1
ATOM 3237 N N . ARG A 1 418 ? -23.177 -0.834 5.550 1.00 89.94 418 ARG A N 1
ATOM 3238 C CA . ARG A 1 418 ? -24.292 -1.495 4.841 1.00 89.94 418 ARG A CA 1
ATOM 3239 C C . ARG A 1 418 ? -25.560 -0.643 4.776 1.00 89.94 418 ARG A C 1
ATOM 3241 O O . ARG A 1 418 ? -26.336 -0.810 3.844 1.00 89.94 418 ARG A O 1
ATOM 3248 N N . LEU A 1 419 ? -25.755 0.255 5.739 1.00 87.81 419 LEU A N 1
ATOM 3249 C CA . LEU A 1 419 ? -26.853 1.226 5.753 1.00 87.81 419 LEU A CA 1
ATOM 3250 C C . LEU A 1 419 ? -26.578 2.451 4.860 1.00 87.81 419 LEU A C 1
ATOM 3252 O O . LEU A 1 419 ? -27.396 3.362 4.811 1.00 87.81 419 LEU A O 1
ATOM 3256 N N . GLY A 1 420 ? -25.441 2.492 4.154 1.00 89.44 420 GLY A N 1
ATOM 3257 C CA . GLY A 1 420 ? -25.068 3.612 3.288 1.00 89.44 420 GLY A CA 1
ATOM 3258 C C . GLY A 1 420 ? -24.528 4.833 4.039 1.00 89.44 420 GLY A C 1
ATOM 3259 O O . GLY A 1 420 ? -24.379 5.897 3.443 1.00 89.44 420 GLY A O 1
ATOM 3260 N N . VAL A 1 421 ? -24.213 4.701 5.331 1.00 90.94 421 VAL A N 1
ATOM 3261 C CA . VAL A 1 421 ? -23.642 5.784 6.143 1.00 90.94 421 VAL A CA 1
ATOM 3262 C C . VAL A 1 421 ? -22.154 5.935 5.821 1.00 90.94 421 VAL A C 1
ATOM 3264 O O . VAL A 1 421 ? -21.381 4.981 5.953 1.00 90.94 421 VAL A O 1
ATOM 3267 N N . TYR A 1 422 ? -21.736 7.141 5.427 1.00 89.25 422 TYR A N 1
ATOM 3268 C CA . TYR A 1 422 ? -20.336 7.449 5.127 1.00 89.25 422 TYR A CA 1
ATOM 3269 C C . TYR A 1 422 ? -19.889 8.790 5.744 1.00 89.25 422 TYR A C 1
ATOM 3271 O O . TYR A 1 422 ? -20.526 9.807 5.462 1.00 89.25 422 TYR A O 1
ATOM 3279 N N . PRO A 1 423 ? -18.778 8.829 6.510 1.00 90.38 423 PRO A N 1
ATOM 3280 C CA . PRO A 1 423 ? -17.940 7.688 6.898 1.00 90.38 423 PRO A CA 1
ATOM 3281 C C . PRO A 1 423 ? -18.640 6.784 7.938 1.00 90.38 423 PRO A C 1
ATOM 3283 O O . PRO A 1 423 ? -19.345 7.292 8.806 1.00 90.38 423 PRO A O 1
ATOM 3286 N N . PRO A 1 424 ? -18.448 5.450 7.908 1.00 93.81 424 PRO A N 1
ATOM 3287 C CA . PRO A 1 424 ? -19.184 4.516 8.767 1.00 93.81 424 PRO A CA 1
ATOM 3288 C C . PRO A 1 424 ? -18.607 4.435 10.195 1.00 93.81 424 PRO A C 1
ATOM 3290 O O . PRO A 1 424 ? -18.294 3.351 10.685 1.00 93.81 424 PRO A O 1
ATOM 3293 N N . ILE A 1 425 ? -18.420 5.570 10.872 1.00 93.88 425 ILE A N 1
ATOM 3294 C CA . ILE A 1 425 ? -17.815 5.632 12.212 1.00 93.88 425 ILE A CA 1
ATOM 3295 C C . ILE A 1 425 ? -18.839 5.217 13.267 1.00 93.88 425 ILE A C 1
ATOM 3297 O O . ILE A 1 425 ? -19.899 5.824 13.384 1.00 93.88 425 ILE A O 1
ATOM 3301 N N . ASN A 1 426 ? -18.501 4.220 14.083 1.00 94.31 426 ASN A N 1
ATOM 3302 C CA . ASN A 1 426 ? -19.287 3.862 15.255 1.00 94.31 426 ASN A CA 1
ATOM 3303 C C . ASN A 1 426 ? -18.753 4.597 16.491 1.00 94.31 426 ASN A C 1
ATOM 3305 O O . ASN A 1 426 ? -17.669 4.255 16.973 1.00 94.31 426 ASN A O 1
ATOM 3309 N N . PRO A 1 427 ? -19.489 5.575 17.040 1.00 94.56 427 PRO A N 1
ATOM 3310 C CA . PRO A 1 427 ? -19.007 6.371 18.161 1.00 94.56 427 PRO A CA 1
ATOM 3311 C C . PRO A 1 427 ? -18.917 5.582 19.471 1.00 94.56 427 PRO A C 1
ATOM 3313 O O . PRO A 1 427 ? -18.122 5.966 20.315 1.00 94.56 427 PRO A O 1
ATOM 3316 N N . LEU A 1 428 ? -19.673 4.490 19.654 1.00 94.62 428 LEU A N 1
ATOM 3317 C CA . LEU A 1 428 ? -19.737 3.782 20.942 1.00 94.62 428 LEU A CA 1
ATOM 3318 C C . LEU A 1 428 ? -18.410 3.115 21.358 1.00 94.62 428 LEU A C 1
ATOM 3320 O O . LEU A 1 428 ? -17.940 3.363 22.464 1.00 94.62 428 LEU A O 1
ATOM 3324 N N . PRO A 1 429 ? -17.763 2.286 20.517 1.00 93.44 429 PRO A N 1
ATOM 3325 C CA . PRO A 1 429 ? -16.442 1.742 20.827 1.00 93.44 429 PRO A CA 1
ATOM 3326 C C . PRO A 1 429 ? -15.297 2.706 20.465 1.00 93.44 429 PRO A C 1
ATOM 3328 O O . PRO A 1 429 ? -14.131 2.367 20.672 1.00 93.44 429 PRO A O 1
ATOM 3331 N N . SER A 1 430 ? -15.605 3.882 19.907 1.00 94.44 430 SER A N 1
ATOM 3332 C CA . SER A 1 430 ? -14.611 4.908 19.587 1.00 94.44 430 SER A CA 1
ATOM 3333 C C . SER A 1 430 ? -14.339 5.800 20.794 1.00 94.44 430 SER A C 1
ATOM 3335 O O . SER A 1 430 ? -15.236 6.126 21.566 1.00 94.44 430 SER A O 1
ATOM 3337 N N . LEU A 1 431 ? -13.092 6.236 20.951 1.00 93.50 431 LEU A N 1
ATOM 3338 C CA . LEU A 1 431 ? -12.673 7.056 22.081 1.00 93.50 431 LEU A CA 1
ATOM 3339 C C . LEU A 1 431 ? -11.512 7.965 21.691 1.00 93.50 431 LEU A C 1
ATOM 3341 O O . LEU A 1 431 ? -10.633 7.579 20.929 1.00 93.50 431 LEU A O 1
ATOM 3345 N N . SER A 1 432 ? -11.468 9.153 22.289 1.00 94.00 432 SER A N 1
ATOM 3346 C CA . SER A 1 432 ? -10.271 9.989 22.348 1.00 94.00 432 SER A CA 1
ATOM 3347 C C . SER A 1 432 ? -10.020 10.374 23.802 1.00 94.00 432 SER A C 1
ATOM 3349 O O . SER A 1 432 ? -10.788 11.145 24.384 1.00 94.00 432 SER A O 1
ATOM 3351 N N . ARG A 1 433 ? -8.952 9.845 24.412 1.00 92.62 433 ARG A N 1
ATOM 3352 C CA . ARG A 1 433 ? -8.620 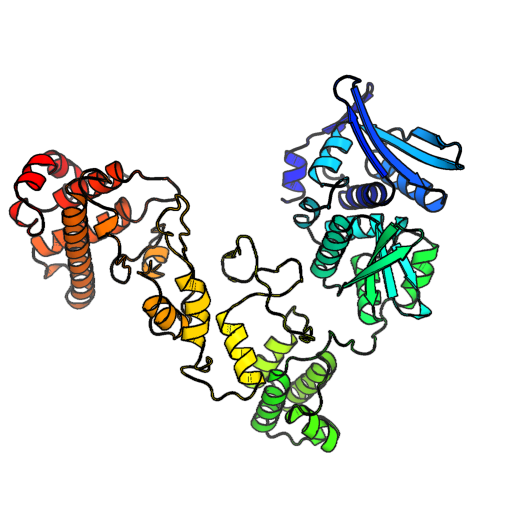10.131 25.822 1.00 92.62 433 ARG A CA 1
ATOM 3353 C C . ARG A 1 433 ? -8.195 11.585 26.024 1.00 92.62 433 ARG A C 1
ATOM 3355 O O . ARG A 1 433 ? -8.456 12.179 27.067 1.00 92.62 433 ARG A O 1
ATOM 3362 N N . LEU A 1 434 ? -7.596 12.185 24.996 1.00 92.19 434 LEU A N 1
ATOM 3363 C CA . LEU A 1 434 ? -7.092 13.559 25.023 1.00 92.19 434 LEU A CA 1
ATOM 3364 C C . LEU A 1 434 ? -8.129 14.609 24.594 1.00 92.19 434 LEU A C 1
ATOM 3366 O O . LEU A 1 434 ? -7.797 15.794 24.567 1.00 92.19 434 LEU A O 1
ATOM 3370 N N . MET A 1 435 ? -9.379 14.223 24.300 1.00 93.62 435 MET A N 1
ATOM 3371 C CA . MET A 1 435 ? -10.443 15.138 23.856 1.00 93.62 435 MET A CA 1
ATOM 3372 C C . MET A 1 435 ? -10.561 16.380 24.753 1.00 93.62 435 MET A C 1
ATOM 3374 O O . MET A 1 435 ? -10.608 17.503 24.255 1.00 93.62 435 MET A O 1
ATOM 3378 N N . ASN A 1 436 ? -10.525 16.208 26.078 1.00 92.88 436 ASN A N 1
ATOM 3379 C CA . ASN A 1 436 ? -10.661 17.315 27.033 1.00 92.88 436 ASN A CA 1
ATOM 3380 C C . ASN A 1 436 ? -9.557 18.383 26.888 1.00 92.88 436 ASN A C 1
ATOM 3382 O O . ASN A 1 436 ? -9.784 19.553 27.190 1.00 92.88 436 ASN A O 1
ATOM 3386 N N . ASN A 1 437 ? -8.392 18.015 26.347 1.00 91.94 437 ASN A N 1
ATOM 3387 C CA . ASN A 1 437 ? -7.291 18.937 26.070 1.00 91.94 437 ASN A CA 1
ATOM 3388 C C . ASN A 1 437 ? -7.442 19.682 24.732 1.00 91.94 437 ASN A C 1
ATOM 3390 O O . ASN A 1 437 ? -6.653 20.582 24.457 1.00 91.94 437 ASN A O 1
ATOM 3394 N N . GLY A 1 438 ? -8.408 19.319 23.887 1.00 89.56 438 GLY A N 1
ATOM 3395 C CA . GLY A 1 438 ? -8.653 19.937 22.577 1.00 89.56 438 GLY A CA 1
ATOM 3396 C C . GLY A 1 438 ? -9.915 20.801 22.508 1.00 89.56 438 GLY A C 1
ATOM 3397 O O . GLY A 1 438 ? -10.069 21.587 21.577 1.00 89.56 438 GLY A O 1
ATOM 3398 N N . ILE A 1 439 ? -10.808 20.695 23.493 1.00 95.31 439 ILE A N 1
ATOM 3399 C CA . ILE A 1 439 ? -12.134 21.329 23.465 1.00 95.31 439 ILE A CA 1
ATOM 3400 C C . ILE A 1 439 ? -12.244 22.539 24.405 1.00 95.31 439 ILE A C 1
ATOM 3402 O O . ILE A 1 439 ? -11.312 22.859 25.144 1.00 95.31 439 ILE A O 1
ATOM 3406 N N . GLY A 1 440 ? -13.398 23.212 24.367 1.00 92.00 440 GLY A N 1
ATOM 3407 C CA . GLY A 1 440 ? -13.757 24.288 25.290 1.00 92.00 440 GLY A CA 1
ATOM 3408 C C . GLY A 1 440 ? -13.467 25.698 24.772 1.00 92.00 440 GLY A C 1
ATOM 3409 O O . GLY A 1 440 ? -13.066 25.912 23.620 1.00 92.00 440 GLY A O 1
ATOM 3410 N N . LYS A 1 441 ? -13.697 26.680 25.652 1.00 89.12 441 LYS A N 1
ATOM 3411 C CA . LYS A 1 441 ? -13.543 28.112 25.363 1.00 89.12 441 LYS A CA 1
ATOM 3412 C C . LYS A 1 441 ? -12.102 28.432 24.950 1.00 89.12 441 LYS A C 1
ATOM 3414 O O . LYS A 1 441 ? -11.153 28.027 25.612 1.00 89.12 441 LYS A O 1
ATOM 3419 N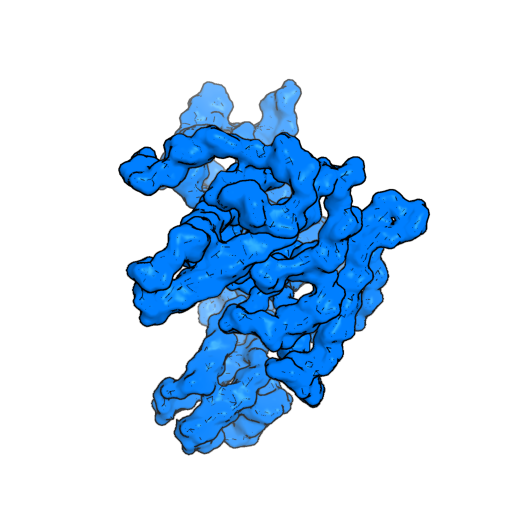 N . GLY A 1 442 ? -11.948 29.160 23.845 1.00 89.38 442 GLY A N 1
ATOM 3420 C CA . GLY A 1 442 ? -10.641 29.516 23.279 1.00 89.38 442 GLY A CA 1
ATOM 3421 C C . GLY A 1 442 ? -10.011 28.451 22.370 1.00 89.38 442 GLY A C 1
ATOM 3422 O O . GLY A 1 442 ? -8.963 28.718 21.791 1.00 89.38 442 GLY A O 1
ATOM 3423 N N . ARG A 1 443 ? -10.639 27.275 22.210 1.00 89.88 443 ARG A N 1
ATOM 3424 C CA . ARG A 1 443 ? -10.224 26.247 21.235 1.00 89.88 443 ARG A CA 1
ATOM 3425 C C . ARG A 1 443 ? -11.321 25.922 20.228 1.00 89.88 443 ARG A C 1
ATOM 3427 O O . ARG A 1 443 ? -11.106 26.057 19.032 1.00 89.88 443 ARG A O 1
ATOM 3434 N N . THR A 1 444 ? -12.490 25.503 20.714 1.00 93.00 444 THR A N 1
ATOM 3435 C CA . THR A 1 444 ? -13.643 25.146 19.868 1.00 93.00 444 THR A CA 1
ATOM 3436 C C . THR A 1 444 ? -14.852 25.999 20.237 1.00 93.00 444 THR A C 1
ATOM 3438 O O . THR A 1 444 ? -15.047 27.066 19.660 1.00 93.00 444 THR A O 1
ATOM 3441 N N . ARG A 1 445 ? -15.643 25.560 21.220 1.00 93.81 445 ARG A N 1
ATOM 3442 C CA . ARG A 1 445 ? -16.791 26.277 21.786 1.00 93.81 445 ARG A CA 1
ATOM 3443 C C . ARG A 1 445 ? -17.030 25.806 23.226 1.00 93.81 445 ARG A C 1
ATOM 3445 O O . ARG A 1 445 ? -16.567 24.734 23.615 1.00 93.81 445 ARG A O 1
ATOM 3452 N N . GLU A 1 446 ? -17.687 26.631 24.032 1.00 94.25 446 GLU A N 1
ATOM 3453 C CA . GLU A 1 446 ? -17.912 26.415 25.475 1.00 94.25 446 GLU A CA 1
ATOM 3454 C C . GLU A 1 446 ? -18.809 25.214 25.820 1.00 94.25 446 GLU A C 1
ATOM 3456 O O . GLU A 1 446 ? -18.650 24.602 26.872 1.00 94.25 446 GLU A O 1
ATOM 3461 N N . ASP A 1 447 ? -19.687 24.825 24.904 1.00 94.81 447 ASP A N 1
ATOM 3462 C CA . ASP A 1 447 ? -20.691 23.767 25.040 1.00 94.81 447 ASP A CA 1
ATOM 3463 C C . ASP A 1 447 ? -20.219 22.389 24.543 1.00 94.81 447 ASP A C 1
ATOM 3465 O O . ASP A 1 447 ? -20.880 21.386 24.805 1.00 94.81 447 ASP A O 1
ATOM 3469 N N . HIS A 1 448 ? -19.070 22.314 23.856 1.00 96.88 448 HIS A N 1
ATOM 3470 C CA . HIS A 1 448 ? -18.613 21.116 23.138 1.00 96.88 448 HIS A CA 1
ATOM 3471 C C . HIS A 1 448 ? -18.672 19.847 24.000 1.00 96.88 448 HIS A C 1
ATOM 3473 O O . HIS A 1 448 ? -19.262 18.851 23.585 1.00 96.88 448 HIS A O 1
ATOM 3479 N N . ARG A 1 449 ? -18.110 19.879 25.217 1.00 96.12 449 ARG A N 1
ATOM 3480 C CA . ARG A 1 449 ? -18.078 18.701 26.099 1.00 96.12 449 ARG A CA 1
ATOM 3481 C C . ARG A 1 449 ? -19.482 18.173 26.399 1.00 96.12 449 ARG A C 1
ATOM 3483 O O . ARG A 1 449 ? -19.729 16.983 26.258 1.00 96.12 449 ARG A O 1
ATOM 3490 N N . GLN A 1 450 ? -20.385 19.070 26.785 1.00 96.62 450 GLN A N 1
ATOM 3491 C CA . GLN A 1 450 ? -21.740 18.717 27.206 1.00 96.62 450 GLN A CA 1
ATOM 3492 C C . GLN A 1 450 ? -22.575 18.202 26.030 1.00 96.62 450 GLN A C 1
ATOM 3494 O O . GLN A 1 450 ? -23.286 17.210 26.168 1.00 96.62 450 GLN A O 1
ATOM 3499 N N . VAL A 1 451 ? -22.440 18.829 24.855 1.00 96.38 451 VAL A N 1
ATOM 3500 C CA . VAL A 1 451 ? -23.099 18.374 23.622 1.00 96.38 451 VAL A CA 1
ATOM 3501 C C . VAL A 1 451 ? -22.619 16.974 23.243 1.00 96.38 451 VAL A C 1
ATOM 3503 O O . VAL A 1 451 ? -23.446 16.106 22.981 1.00 96.38 451 VAL A O 1
ATOM 3506 N N . ALA A 1 452 ? -21.307 16.723 23.268 1.00 96.50 452 ALA A N 1
ATOM 3507 C CA . ALA A 1 452 ? -20.752 15.405 22.965 1.00 96.50 452 ALA A CA 1
ATOM 3508 C C . ALA A 1 452 ? -21.266 14.322 23.932 1.00 96.50 452 ALA A C 1
ATOM 3510 O O . ALA A 1 452 ? -21.713 13.267 23.485 1.00 96.50 452 ALA A O 1
ATOM 3511 N N . ASP A 1 453 ? -21.264 14.602 25.240 1.00 96.25 453 ASP A N 1
ATOM 3512 C CA . ASP A 1 453 ? -21.736 13.665 26.267 1.00 96.25 453 ASP A CA 1
ATOM 3513 C C . ASP A 1 453 ? -23.243 13.366 26.128 1.00 96.25 453 ASP A C 1
ATOM 3515 O O . ASP A 1 453 ? -23.675 12.219 26.281 1.00 96.25 453 ASP A O 1
ATOM 3519 N N . GLN A 1 454 ? -24.058 14.380 25.813 1.00 96.88 454 GLN A N 1
ATOM 3520 C CA . GLN A 1 454 ? -25.498 14.206 25.608 1.00 96.88 454 GLN A CA 1
ATOM 3521 C C . GLN A 1 454 ? -25.806 13.448 24.307 1.00 96.88 454 GLN A C 1
ATOM 3523 O O . GLN A 1 454 ? -26.626 12.530 24.341 1.00 96.88 454 GLN A O 1
ATOM 3528 N N . LEU A 1 455 ? -25.144 13.781 23.190 1.00 97.31 455 LEU A N 1
ATOM 3529 C CA . LEU A 1 455 ? -25.294 13.068 21.912 1.00 97.31 455 LEU A CA 1
ATOM 3530 C C . LEU A 1 455 ? -24.937 11.587 22.070 1.00 97.31 455 LEU A C 1
ATOM 3532 O O . LEU A 1 455 ? -25.707 10.722 21.657 1.00 97.31 455 LEU A O 1
ATOM 3536 N N . TYR A 1 456 ? -23.808 11.295 22.725 1.00 97.12 456 TYR A N 1
ATOM 3537 C CA . TYR A 1 456 ? -23.370 9.926 22.986 1.00 97.12 456 TYR A CA 1
ATOM 3538 C C . TYR A 1 456 ? -24.403 9.152 23.812 1.00 97.12 456 TYR A C 1
ATOM 3540 O O . TYR A 1 456 ? -24.784 8.041 23.445 1.00 97.12 456 TYR A O 1
ATOM 3548 N N . SER A 1 457 ? -24.897 9.746 24.906 1.00 96.69 457 SER A N 1
ATOM 3549 C CA . SER A 1 457 ? -25.904 9.099 25.752 1.00 96.69 457 SER A CA 1
ATOM 3550 C C . SER A 1 457 ? -27.206 8.830 25.003 1.00 96.69 457 SER A C 1
ATOM 3552 O O . SER A 1 457 ? -27.789 7.765 25.185 1.00 96.69 457 SER A O 1
ATOM 3554 N N . ALA A 1 458 ? -27.679 9.788 24.203 1.00 95.94 458 ALA A N 1
ATOM 3555 C CA . ALA A 1 458 ? -28.925 9.637 23.465 1.00 95.94 458 ALA A CA 1
ATOM 3556 C C . ALA A 1 458 ? -28.805 8.576 22.365 1.00 95.94 458 ALA A C 1
ATOM 3558 O O . ALA A 1 458 ? -29.704 7.755 22.198 1.00 95.94 458 ALA A O 1
ATOM 3559 N N . TYR A 1 459 ? -27.665 8.531 21.674 1.00 97.12 459 TYR A N 1
ATOM 3560 C CA . TYR A 1 459 ? -27.406 7.525 20.651 1.00 97.12 459 TYR A CA 1
ATOM 3561 C C . TYR A 1 459 ? -27.284 6.111 21.238 1.00 97.12 459 TYR A C 1
ATOM 3563 O O . TYR A 1 459 ? -27.870 5.172 20.704 1.00 97.12 459 TYR A O 1
ATOM 3571 N N . ALA A 1 460 ? -26.588 5.955 22.372 1.00 96.38 460 ALA A N 1
ATOM 3572 C CA . ALA A 1 460 ? -26.497 4.675 23.075 1.00 96.38 460 ALA A CA 1
ATOM 3573 C C . ALA A 1 460 ? -27.882 4.146 23.486 1.00 96.38 460 ALA A C 1
ATOM 3575 O O . ALA A 1 460 ? -28.209 2.996 23.201 1.00 96.38 460 ALA A O 1
ATOM 3576 N N . GLN A 1 461 ? -28.717 5.006 24.079 1.00 94.75 461 GLN A N 1
ATOM 3577 C CA . GLN A 1 461 ? -30.085 4.648 24.460 1.00 94.75 461 GLN A CA 1
ATOM 3578 C C . GLN A 1 461 ? -30.942 4.276 23.246 1.00 94.75 461 GLN A C 1
ATOM 3580 O O . GLN A 1 461 ? -31.643 3.267 23.285 1.00 94.75 461 GLN A O 1
ATOM 3585 N N . GLY A 1 462 ? -30.848 5.032 22.148 1.00 94.69 462 GLY A N 1
ATOM 3586 C CA . GLY A 1 462 ? -31.564 4.713 20.913 1.00 94.69 462 GLY A CA 1
ATOM 3587 C C . GLY A 1 462 ? -31.171 3.352 20.328 1.00 94.69 462 GLY A C 1
ATOM 3588 O O . GLY A 1 462 ? -32.039 2.593 19.906 1.00 94.69 462 GLY A O 1
ATOM 3589 N N . LEU A 1 463 ? -29.887 2.983 20.365 1.00 92.81 463 LEU A N 1
ATOM 3590 C CA . LEU A 1 463 ? -29.433 1.665 19.905 1.00 92.81 463 LEU A CA 1
ATOM 3591 C C . LEU A 1 463 ? -29.909 0.514 20.801 1.00 92.81 463 LEU A C 1
ATOM 3593 O O . LEU A 1 463 ? -30.282 -0.541 20.282 1.00 92.81 463 LEU A O 1
ATOM 3597 N N . ASP A 1 464 ? -29.921 0.698 22.122 1.00 92.12 464 ASP A N 1
ATOM 3598 C CA . ASP A 1 464 ? -30.455 -0.308 23.046 1.00 92.12 464 ASP A CA 1
ATOM 3599 C C . ASP A 1 464 ? -31.966 -0.493 22.864 1.00 92.12 464 ASP A C 1
ATOM 3601 O O . ASP A 1 464 ? -32.451 -1.625 22.807 1.00 92.12 464 ASP A O 1
ATOM 3605 N N . LEU A 1 465 ? -32.703 0.599 22.646 1.00 92.38 465 LEU A N 1
ATOM 3606 C CA . LEU A 1 465 ? -34.115 0.539 22.276 1.00 92.38 465 LEU A CA 1
ATOM 3607 C C . LEU A 1 465 ? -34.319 -0.169 20.935 1.00 92.38 465 LEU A C 1
ATOM 3609 O O . LEU A 1 465 ? -35.200 -1.016 20.833 1.00 92.38 465 LEU A O 1
ATOM 3613 N N . ARG A 1 466 ? -33.477 0.086 19.925 1.00 90.75 466 ARG A N 1
ATOM 3614 C CA . ARG A 1 466 ? -33.573 -0.576 18.611 1.00 90.75 466 ARG A CA 1
ATOM 3615 C C . ARG A 1 466 ? -33.433 -2.099 18.741 1.00 90.75 466 ARG A C 1
ATOM 3617 O O . ARG A 1 466 ? -34.123 -2.846 18.050 1.00 90.75 466 ARG A O 1
ATOM 3624 N N . ARG A 1 467 ? -32.583 -2.571 19.663 1.00 88.44 467 ARG A N 1
ATOM 3625 C CA . ARG A 1 467 ? -32.454 -4.002 20.001 1.00 88.44 467 ARG A CA 1
ATOM 3626 C C . ARG A 1 467 ? -33.696 -4.546 20.700 1.00 88.44 467 ARG A C 1
ATOM 3628 O O . ARG A 1 467 ? -34.123 -5.648 20.373 1.00 88.44 467 ARG A O 1
ATOM 3635 N N . LEU A 1 468 ? -34.272 -3.791 21.636 1.00 88.12 468 LEU A N 1
ATOM 3636 C CA . LEU A 1 468 ? -35.508 -4.179 22.318 1.00 88.12 468 LEU A CA 1
ATOM 3637 C C . LEU A 1 468 ? -36.679 -4.285 21.335 1.00 88.12 468 LEU A C 1
ATOM 3639 O O . LEU A 1 468 ? -37.374 -5.296 21.341 1.00 88.12 468 LEU A O 1
ATOM 3643 N N . VAL A 1 469 ? -36.847 -3.311 20.437 1.00 90.38 469 VAL A N 1
ATOM 3644 C CA . VAL A 1 469 ? -37.894 -3.308 19.396 1.00 90.38 469 VAL A CA 1
ATOM 3645 C C . VAL A 1 469 ? -37.852 -4.562 18.535 1.00 90.38 469 VAL A C 1
ATOM 3647 O O . VAL A 1 469 ? -38.898 -5.135 18.246 1.00 90.38 469 VAL A O 1
ATOM 3650 N N . ALA A 1 470 ? -36.657 -5.032 18.171 1.00 85.75 470 ALA A N 1
ATOM 3651 C CA . ALA A 1 470 ? -36.501 -6.259 17.396 1.00 85.75 470 ALA A CA 1
ATOM 3652 C C . ALA A 1 470 ? -37.028 -7.519 18.121 1.00 85.75 470 ALA A C 1
ATOM 3654 O O . ALA A 1 470 ? -37.253 -8.537 17.471 1.00 85.75 470 ALA A O 1
ATOM 3655 N N . ILE A 1 471 ? -37.223 -7.459 19.445 1.00 87.31 471 ILE A N 1
ATOM 3656 C CA . ILE A 1 471 ? -37.717 -8.559 20.285 1.00 87.31 471 ILE A CA 1
ATOM 3657 C C . ILE A 1 471 ? -39.212 -8.402 20.591 1.00 87.31 471 ILE A C 1
ATOM 3659 O O . ILE A 1 471 ? -39.961 -9.366 20.453 1.00 87.31 471 ILE A O 1
ATOM 3663 N N . ILE A 1 472 ? -39.644 -7.216 21.037 1.00 87.19 472 ILE A N 1
ATOM 3664 C CA . ILE A 1 472 ? -41.003 -6.989 21.572 1.00 87.19 472 ILE A CA 1
ATOM 3665 C C . ILE A 1 472 ? -41.955 -6.273 20.601 1.00 87.19 472 ILE A C 1
ATOM 3667 O O . ILE A 1 472 ? -43.149 -6.197 20.877 1.00 87.19 472 ILE A O 1
ATOM 3671 N N . GLY A 1 473 ? -41.452 -5.768 19.470 1.00 83.38 473 GLY A N 1
ATOM 3672 C CA . GLY A 1 473 ? -42.215 -4.960 18.516 1.00 83.38 473 GLY A CA 1
ATOM 3673 C C . GLY A 1 473 ? -42.321 -3.479 18.907 1.00 83.38 473 GLY A C 1
ATOM 3674 O O . GLY A 1 473 ? -42.122 -3.089 20.055 1.00 83.38 473 GLY A O 1
ATOM 3675 N N . GLU A 1 474 ? -42.624 -2.624 17.928 1.00 81.88 474 GLU A N 1
ATOM 3676 C CA . GLU A 1 474 ? -42.636 -1.157 18.090 1.00 81.88 474 GLU A CA 1
ATOM 3677 C C . GLU A 1 474 ? -43.842 -0.640 18.905 1.00 81.88 474 GLU A C 1
ATOM 3679 O O . GLU A 1 474 ? -43.803 0.439 19.503 1.00 81.88 474 GLU A O 1
ATOM 3684 N N . GLU A 1 475 ? -44.916 -1.430 18.978 1.00 82.75 475 GLU A N 1
ATOM 3685 C CA . GLU A 1 475 ? -46.162 -1.076 19.670 1.00 82.75 475 GLU A CA 1
ATOM 3686 C C . GLU A 1 475 ? -45.987 -0.946 21.190 1.00 82.75 475 GLU A C 1
ATOM 3688 O O . GLU A 1 475 ? -46.713 -0.184 21.826 1.00 82.75 475 GLU A O 1
ATOM 3693 N N . ALA A 1 476 ? -44.991 -1.629 21.762 1.00 82.38 476 ALA A N 1
ATOM 3694 C CA . ALA A 1 476 ? -44.708 -1.633 23.197 1.00 82.38 476 ALA A CA 1
ATOM 3695 C C . ALA A 1 476 ? -43.909 -0.407 23.686 1.00 82.38 476 ALA A C 1
ATOM 3697 O O . ALA A 1 476 ? -43.660 -0.274 24.884 1.00 82.38 476 ALA A O 1
ATOM 3698 N N . LEU A 1 477 ? -43.481 0.476 22.780 1.00 85.69 477 LEU A N 1
ATOM 3699 C CA . LEU A 1 477 ? -42.634 1.618 23.116 1.00 85.69 477 LEU A CA 1
ATOM 3700 C C . LEU A 1 477 ? -43.415 2.800 23.679 1.00 85.69 477 LEU A C 1
ATOM 3702 O O . LEU A 1 477 ? -44.457 3.188 23.140 1.00 85.69 477 LEU A O 1
ATOM 3706 N N . THR A 1 478 ? -42.835 3.459 24.684 1.00 89.00 478 THR A N 1
ATOM 3707 C CA . THR A 1 478 ? -43.329 4.759 25.141 1.00 89.00 478 THR A CA 1
ATOM 3708 C C . THR A 1 478 ? -43.036 5.851 24.109 1.00 89.00 478 THR A C 1
ATOM 3710 O O . THR A 1 478 ? -42.180 5.709 23.233 1.00 89.00 478 THR A O 1
ATOM 3713 N N . GLU A 1 479 ? -43.728 6.986 24.211 1.00 85.69 479 GLU A N 1
ATOM 3714 C CA . GLU A 1 479 ? -43.485 8.135 23.331 1.00 85.69 479 GLU A CA 1
ATOM 3715 C C . GLU A 1 479 ? -42.035 8.641 23.423 1.00 85.69 479 GLU A C 1
ATOM 3717 O O . GLU A 1 479 ? -41.422 8.978 22.411 1.00 85.69 479 GLU A O 1
ATOM 3722 N N . ASN A 1 480 ? -41.450 8.602 24.622 1.00 86.75 480 ASN A N 1
ATOM 3723 C CA . ASN A 1 480 ? -40.058 8.973 24.845 1.00 86.75 480 ASN A CA 1
ATOM 3724 C C . ASN A 1 480 ? -39.085 7.987 24.177 1.00 86.75 480 ASN A C 1
ATOM 3726 O O . ASN A 1 480 ? -38.116 8.410 23.551 1.00 86.75 480 ASN A O 1
ATOM 3730 N N . ASP A 1 481 ? -39.363 6.682 24.229 1.00 90.06 481 ASP A N 1
ATOM 3731 C CA . ASP A 1 481 ? -38.527 5.675 23.562 1.00 90.06 481 ASP A CA 1
ATOM 3732 C C . ASP A 1 481 ? -38.532 5.858 22.038 1.00 90.06 481 ASP A C 1
ATOM 3734 O O . ASP A 1 481 ? -37.492 5.770 21.379 1.00 90.06 481 ASP A O 1
ATOM 3738 N N . ARG A 1 482 ? -39.696 6.200 21.470 1.00 89.12 482 ARG A N 1
ATOM 3739 C CA . ARG A 1 482 ? -39.824 6.525 20.042 1.00 89.12 482 ARG A CA 1
ATOM 3740 C C . ARG A 1 482 ? -38.989 7.746 19.653 1.00 89.12 482 ARG A C 1
ATOM 3742 O O . ARG A 1 482 ? -38.434 7.765 18.555 1.00 89.12 482 ARG A O 1
ATOM 3749 N N . LEU A 1 483 ? -38.858 8.746 20.531 1.00 90.12 483 LEU A N 1
ATOM 3750 C CA . LEU A 1 483 ? -37.980 9.898 20.289 1.00 90.12 483 LEU A CA 1
ATOM 3751 C C . LEU A 1 483 ? -36.506 9.485 20.223 1.00 90.12 483 LEU A C 1
ATOM 3753 O O . LEU A 1 483 ? -35.804 9.922 19.314 1.00 90.12 483 LEU A O 1
ATOM 3757 N N . TYR A 1 484 ? -36.042 8.612 21.121 1.00 93.00 484 TYR A N 1
ATOM 3758 C CA . TYR A 1 484 ? -34.660 8.117 21.096 1.00 93.00 484 TYR A CA 1
ATOM 3759 C C . TYR A 1 484 ? -34.345 7.274 19.856 1.00 93.00 484 TYR A C 1
ATOM 3761 O O . TYR A 1 484 ? -33.249 7.393 19.309 1.00 93.00 484 TYR A O 1
ATOM 3769 N N . LEU A 1 485 ? -35.297 6.469 19.376 1.00 91.75 485 LEU A N 1
ATOM 3770 C CA . LEU A 1 485 ? -35.145 5.730 18.117 1.00 91.75 485 LEU A CA 1
ATOM 3771 C C . LEU A 1 485 ? -35.012 6.668 16.919 1.00 91.75 485 LEU A C 1
ATOM 3773 O O . LEU A 1 485 ? -34.043 6.572 16.170 1.00 91.75 485 LEU A O 1
ATOM 3777 N N . ARG A 1 486 ? -35.934 7.632 16.790 1.00 91.56 486 ARG A N 1
ATOM 3778 C CA . ARG A 1 486 ? -35.878 8.641 15.721 1.00 91.56 486 ARG A CA 1
ATOM 3779 C C . ARG A 1 486 ? -34.595 9.458 15.781 1.00 91.56 486 ARG A C 1
ATOM 3781 O O . ARG A 1 486 ? -34.010 9.755 14.744 1.00 91.56 486 ARG A O 1
ATOM 3788 N N . PHE A 1 487 ? -34.153 9.817 16.984 1.00 95.31 487 PHE A N 1
ATOM 3789 C CA . PHE A 1 487 ? -32.886 10.505 17.178 1.00 95.31 487 PHE A CA 1
ATOM 3790 C C . PHE A 1 487 ? -31.709 9.651 16.699 1.00 95.31 487 PHE A C 1
ATOM 3792 O O . PHE A 1 487 ? -30.831 10.187 16.034 1.00 95.31 487 PHE A O 1
ATOM 3799 N N . ALA A 1 488 ? -31.673 8.348 16.998 1.00 95.25 488 ALA A N 1
ATOM 3800 C CA . ALA A 1 488 ? -30.590 7.477 16.543 1.00 95.25 488 ALA A CA 1
ATOM 3801 C C . ALA A 1 488 ? -30.528 7.385 15.010 1.00 95.25 488 ALA A C 1
ATOM 3803 O O . ALA A 1 488 ? -29.441 7.515 14.447 1.00 95.25 488 ALA A O 1
ATOM 3804 N N . ASP A 1 489 ? -31.678 7.255 14.343 1.00 93.25 489 ASP A N 1
ATOM 3805 C CA . ASP A 1 489 ? -31.759 7.248 12.876 1.00 93.25 489 ASP A CA 1
ATOM 3806 C C . ASP A 1 489 ? -31.279 8.583 12.278 1.00 93.25 489 ASP A C 1
ATOM 3808 O O . ASP A 1 489 ? -30.447 8.606 11.368 1.00 93.25 489 ASP A O 1
ATOM 3812 N N . ALA A 1 490 ? -31.759 9.710 12.816 1.00 93.88 490 ALA A N 1
ATOM 3813 C CA . ALA A 1 490 ? -31.355 11.045 12.371 1.00 93.88 490 ALA A CA 1
ATOM 3814 C C . ALA A 1 490 ? -29.870 11.321 12.661 1.00 93.88 490 ALA A C 1
ATOM 3816 O O . ALA A 1 490 ? -29.170 11.931 11.858 1.00 93.88 490 ALA A O 1
ATOM 3817 N N . PHE A 1 491 ? -29.347 10.831 13.784 1.00 96.50 491 PHE A N 1
ATOM 3818 C CA . PHE A 1 491 ? -27.937 10.954 14.128 1.00 96.50 491 PHE A CA 1
ATOM 3819 C C . PHE A 1 491 ? -27.050 10.178 13.144 1.00 96.50 491 PHE A C 1
ATOM 3821 O O . PHE A 1 491 ? -26.060 10.720 12.654 1.00 96.50 491 PHE A O 1
ATOM 3828 N N . GLU A 1 492 ? -27.416 8.947 12.783 1.00 95.06 492 GLU A N 1
ATOM 3829 C CA . GLU A 1 492 ? -26.697 8.165 11.769 1.00 95.06 492 GLU A CA 1
ATOM 3830 C C . GLU A 1 492 ? -26.752 8.837 10.385 1.00 95.06 492 GLU A C 1
ATOM 3832 O O . GLU A 1 492 ? -25.720 8.966 9.720 1.00 95.06 492 GLU A O 1
ATOM 3837 N N . LYS A 1 493 ? -27.934 9.310 9.970 1.00 92.69 493 LYS A N 1
ATOM 3838 C CA . LYS A 1 493 ? -28.178 9.859 8.628 1.00 92.69 493 LYS A CA 1
ATOM 3839 C C . LYS A 1 493 ? -27.670 11.288 8.427 1.00 92.69 493 LYS A C 1
ATOM 3841 O O . LYS A 1 493 ? -27.153 11.591 7.36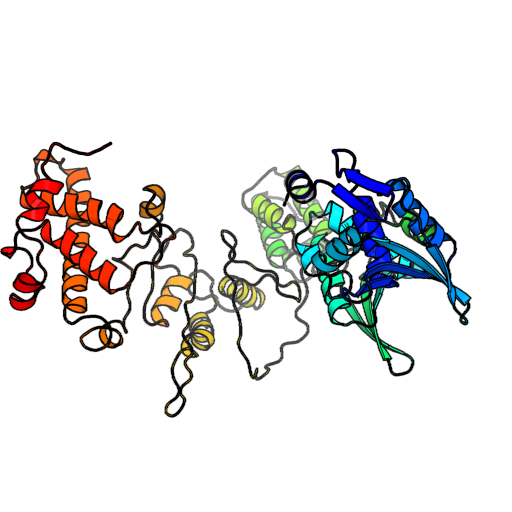0 1.00 92.69 493 LYS A O 1
ATOM 3846 N N . ASP A 1 494 ? -27.800 12.156 9.423 1.00 91.38 494 ASP A N 1
ATOM 3847 C CA . ASP A 1 494 ? -27.495 13.582 9.265 1.00 91.38 494 ASP A CA 1
ATOM 3848 C C . ASP A 1 494 ? -26.155 13.947 9.920 1.00 91.38 494 ASP A C 1
ATOM 3850 O O . ASP A 1 494 ? -25.366 14.732 9.377 1.00 91.38 494 ASP A O 1
ATOM 3854 N N . PHE A 1 495 ? -25.863 13.377 11.097 1.00 94.44 495 PHE A N 1
ATOM 3855 C CA . PHE A 1 495 ? -24.633 13.689 11.826 1.00 94.44 495 PHE A CA 1
ATOM 3856 C C . PHE A 1 495 ? -23.448 12.870 11.331 1.00 94.44 495 PHE A C 1
ATOM 3858 O O . PHE A 1 495 ? -22.429 13.460 10.966 1.00 94.44 495 PHE A O 1
ATOM 3865 N N . ILE A 1 496 ? -23.569 11.538 11.324 1.00 94.56 496 ILE A N 1
ATOM 3866 C CA . ILE A 1 496 ? -22.475 10.636 10.943 1.00 94.56 496 ILE A CA 1
ATOM 3867 C C . ILE A 1 496 ? -22.281 10.632 9.422 1.00 94.56 496 ILE A C 1
ATOM 3869 O O . ILE A 1 496 ? -21.141 10.739 8.968 1.00 94.56 496 ILE A O 1
ATOM 3873 N N . ALA A 1 497 ? -23.359 10.543 8.630 1.00 92.00 497 ALA A N 1
ATOM 3874 C CA . ALA A 1 497 ? -23.261 10.513 7.170 1.00 92.00 497 ALA A CA 1
ATOM 3875 C C . ALA A 1 497 ? -22.939 11.902 6.575 1.00 92.00 497 ALA A C 1
ATOM 3877 O O . ALA A 1 497 ? -23.788 12.614 6.046 1.00 92.00 497 ALA A O 1
ATOM 3878 N N . GLN A 1 498 ? -21.674 12.302 6.670 1.00 86.81 498 GLN A N 1
ATOM 3879 C CA . GLN A 1 498 ? -21.166 13.572 6.151 1.00 86.81 498 GLN A CA 1
ATOM 3880 C C . GLN A 1 498 ? -20.827 13.519 4.648 1.00 86.81 498 GLN A C 1
ATOM 3882 O O . GLN A 1 498 ? -20.702 14.557 3.997 1.00 86.81 498 GLN A O 1
ATOM 3887 N N . GLY A 1 499 ? -20.664 12.322 4.080 1.00 85.69 499 GLY A N 1
ATOM 3888 C CA . GLY A 1 499 ? -20.132 12.158 2.732 1.00 85.69 499 GLY A CA 1
ATOM 3889 C C . GLY A 1 499 ? -18.645 12.524 2.672 1.00 85.69 499 GLY A C 1
ATOM 3890 O O . GLY A 1 499 ? -17.898 12.322 3.627 1.00 85.69 499 GLY A O 1
ATOM 3891 N N . SER A 1 500 ? -18.207 13.063 1.536 1.00 79.56 500 SER A N 1
ATOM 3892 C CA . SER A 1 500 ? -16.831 13.537 1.327 1.00 79.56 500 SER A CA 1
ATOM 3893 C C . SER A 1 500 ? -16.648 15.034 1.603 1.00 79.56 500 SER A C 1
ATOM 3895 O O . SER A 1 500 ? -15.591 15.576 1.293 1.00 79.56 500 SER A O 1
ATOM 3897 N N . ALA A 1 501 ? -17.682 15.725 2.090 1.00 79.81 501 ALA A N 1
ATOM 3898 C CA . ALA A 1 501 ? -17.625 17.161 2.340 1.00 79.81 501 ALA A CA 1
ATOM 3899 C C . ALA A 1 501 ? -16.928 17.452 3.673 1.00 79.81 501 ALA A C 1
ATOM 3901 O O . ALA A 1 501 ? -17.136 16.731 4.647 1.00 79.81 501 ALA A O 1
ATOM 3902 N N . ASP A 1 502 ? -16.157 18.534 3.746 1.00 83.62 502 ASP A N 1
ATOM 3903 C CA . ASP A 1 502 ? -15.576 19.000 5.005 1.00 83.62 502 ASP A CA 1
ATOM 3904 C C . ASP A 1 502 ? -16.624 19.761 5.828 1.00 83.62 502 ASP A C 1
ATOM 3906 O O . ASP A 1 502 ? -17.358 20.603 5.306 1.00 83.62 502 ASP A O 1
ATOM 3910 N N . ARG A 1 503 ? -16.685 19.486 7.136 1.00 89.19 503 ARG A N 1
ATOM 3911 C CA . ARG A 1 503 ? -17.586 20.156 8.084 1.00 89.19 503 ARG A CA 1
ATOM 3912 C C . ARG A 1 503 ? -16.768 20.859 9.160 1.00 89.19 503 ARG A C 1
ATOM 3914 O O . ARG A 1 503 ? -15.926 20.236 9.806 1.00 89.19 503 ARG A O 1
ATOM 3921 N N . SER A 1 504 ? -17.029 22.148 9.383 1.00 93.12 504 SER A N 1
ATOM 3922 C CA . SER A 1 504 ? -16.375 22.885 10.467 1.00 93.12 504 SER A CA 1
ATOM 3923 C C . SER A 1 504 ? -16.859 22.393 11.838 1.00 93.12 504 SER A C 1
ATOM 3925 O O . SER A 1 504 ? -17.965 21.863 11.976 1.00 93.12 504 SER A O 1
ATOM 3927 N N . ILE A 1 505 ? -16.059 22.597 12.890 1.00 92.94 505 ILE A N 1
ATOM 3928 C CA . ILE A 1 505 ? -16.474 22.214 14.249 1.00 92.94 505 ILE A CA 1
ATOM 3929 C C . ILE A 1 505 ? -17.696 23.018 14.719 1.00 92.94 505 ILE A C 1
ATOM 3931 O O . ILE A 1 505 ? -18.541 22.500 15.444 1.00 92.94 505 ILE A O 1
ATOM 3935 N N . GLN A 1 506 ? -17.831 24.270 14.283 1.00 93.06 506 GLN A N 1
ATOM 3936 C CA . GLN A 1 506 ? -18.978 25.117 14.598 1.00 93.06 506 GLN A CA 1
ATOM 3937 C C . GLN A 1 506 ? -20.254 24.573 13.952 1.00 93.06 506 GLN A C 1
ATOM 3939 O O . GLN A 1 506 ? -21.287 24.507 14.623 1.00 93.06 506 GLN A O 1
ATOM 3944 N N . ASP A 1 507 ? -20.177 24.132 12.697 1.00 92.19 507 ASP A N 1
ATOM 3945 C CA . ASP A 1 507 ? -21.309 23.522 11.995 1.00 92.19 507 ASP A CA 1
ATOM 3946 C C . ASP A 1 507 ? -21.676 22.174 12.612 1.00 92.19 507 ASP A C 1
ATOM 3948 O O . ASP A 1 507 ? -22.856 21.899 12.823 1.00 92.19 507 ASP A O 1
ATOM 3952 N N . ALA A 1 508 ? -20.680 21.363 12.986 1.00 93.31 508 ALA A N 1
ATOM 3953 C CA . ALA A 1 508 ? -20.901 20.093 13.672 1.00 93.31 508 ALA A CA 1
ATOM 3954 C C . ALA A 1 508 ? -21.618 20.288 15.015 1.00 93.31 508 ALA A C 1
ATOM 3956 O O . ALA A 1 508 ? -22.627 19.637 15.273 1.00 93.31 508 ALA A O 1
ATOM 3957 N N . LEU A 1 509 ? -21.170 21.228 15.852 1.00 95.56 509 LEU A N 1
ATOM 3958 C CA . LEU A 1 509 ? -21.842 21.512 17.122 1.00 95.56 509 LEU A CA 1
ATOM 3959 C C . LEU A 1 509 ? -23.251 22.082 16.911 1.00 95.56 509 LEU A C 1
ATOM 3961 O O . LEU A 1 509 ? -24.169 21.760 17.659 1.00 95.56 509 LEU A O 1
ATOM 3965 N N . THR A 1 510 ? -23.447 22.907 15.882 1.00 93.56 510 THR A N 1
ATOM 3966 C CA . THR A 1 510 ? -24.766 23.451 15.527 1.00 93.56 510 THR A CA 1
ATOM 3967 C C . THR A 1 510 ? -25.723 22.349 15.072 1.00 93.56 510 THR A C 1
ATOM 3969 O O . THR A 1 510 ? -26.870 22.316 15.508 1.00 93.56 510 THR A O 1
ATOM 3972 N N . LEU A 1 511 ? -25.253 21.404 14.255 1.00 93.62 511 LEU A N 1
ATOM 3973 C CA . LEU A 1 511 ? -26.019 20.223 13.863 1.00 93.62 511 LEU A CA 1
ATOM 3974 C C . LEU A 1 511 ? -26.335 19.324 15.065 1.00 93.62 511 LEU A C 1
ATOM 3976 O O . LEU A 1 511 ? -27.461 18.853 15.193 1.00 93.62 511 LEU A O 1
ATOM 3980 N N . GLY A 1 512 ? -25.377 19.152 15.979 1.00 95.00 512 GLY A N 1
ATOM 3981 C CA . GLY A 1 512 ? -25.595 18.454 17.244 1.00 95.00 512 GLY A CA 1
ATOM 3982 C C . GLY A 1 512 ? -26.756 19.058 18.035 1.00 95.00 512 GLY A C 1
ATOM 3983 O O . GLY A 1 512 ? -27.647 18.336 18.468 1.00 95.00 512 GLY A O 1
ATOM 3984 N N . TRP A 1 513 ? -26.817 20.387 18.144 1.00 94.69 513 TRP A N 1
ATOM 3985 C CA . TRP A 1 513 ? -27.944 21.075 18.778 1.00 94.69 513 TRP A CA 1
ATOM 3986 C C . TRP A 1 513 ? -29.268 20.917 18.035 1.00 94.69 513 TRP A C 1
ATOM 3988 O O . TRP A 1 513 ? -30.297 20.758 18.692 1.00 94.69 513 TRP A O 1
ATOM 3998 N N . LYS A 1 514 ? -29.269 20.922 16.696 1.00 92.31 514 LYS A N 1
ATOM 3999 C CA . LYS A 1 514 ? -30.486 20.651 15.911 1.00 92.31 514 LYS A CA 1
ATOM 4000 C C . LYS A 1 514 ? -31.059 19.272 16.237 1.00 92.31 514 LYS A C 1
ATOM 4002 O O . LYS A 1 514 ? -32.251 19.163 16.502 1.00 92.31 514 LYS A O 1
ATOM 4007 N N . LEU A 1 515 ? -30.204 18.251 16.300 1.00 93.38 515 LEU A N 1
ATOM 4008 C CA . LEU A 1 515 ? -30.608 16.887 16.648 1.00 93.38 515 LEU A CA 1
ATOM 4009 C C . LEU A 1 515 ? -31.045 16.769 18.111 1.00 93.38 515 LEU A C 1
ATOM 4011 O O . LEU A 1 515 ? -32.081 16.185 18.405 1.00 93.38 515 LEU A O 1
ATOM 4015 N N . LEU A 1 516 ? -30.311 17.376 19.046 1.00 93.88 516 LEU A N 1
ATOM 4016 C CA . LEU A 1 516 ? -30.700 17.387 20.460 1.00 93.88 516 LEU A CA 1
ATOM 4017 C C . LEU A 1 516 ? -32.019 18.128 20.708 1.00 93.88 516 LEU A C 1
ATOM 4019 O O . LEU A 1 516 ? -32.735 17.798 21.649 1.00 93.88 516 LEU A O 1
ATOM 4023 N N . SER A 1 517 ? -32.369 19.087 19.851 1.00 90.88 517 SER A N 1
ATOM 4024 C CA . SER A 1 517 ? -33.643 19.807 19.928 1.00 90.88 517 SER A CA 1
ATOM 4025 C C . SER A 1 517 ? -34.854 18.952 19.526 1.00 90.88 517 SER A C 1
ATOM 4027 O O . SER A 1 517 ? -35.978 19.418 19.666 1.00 90.88 517 SER A O 1
ATOM 4029 N N . MET A 1 518 ? -34.658 17.700 19.084 1.00 88.62 518 MET A N 1
ATOM 4030 C CA . MET A 1 518 ? -35.738 16.707 18.964 1.00 88.62 518 MET A CA 1
ATOM 4031 C C . MET A 1 518 ? -36.298 16.292 20.331 1.00 88.62 518 MET A C 1
ATOM 4033 O O . MET A 1 518 ? -37.431 15.823 20.418 1.00 88.62 518 MET A O 1
ATOM 4037 N N . PHE A 1 519 ? -35.510 16.452 21.398 1.00 89.69 519 PHE A N 1
ATOM 4038 C CA . PHE A 1 519 ? -35.935 16.170 22.761 1.00 89.69 519 PHE A CA 1
ATOM 4039 C C . PHE A 1 519 ? -36.487 17.429 23.442 1.00 89.69 519 PHE A C 1
ATOM 4041 O O . PHE A 1 519 ? -35.996 18.538 23.194 1.00 89.69 519 PHE A O 1
ATOM 4048 N N . PRO A 1 520 ? -37.454 17.287 24.367 1.00 89.00 520 PRO A N 1
ATOM 4049 C CA . PRO A 1 520 ? -37.873 18.399 25.212 1.00 89.00 520 PRO A CA 1
ATOM 4050 C C . PRO A 1 520 ? -36.706 18.868 26.091 1.00 89.00 520 PRO A C 1
ATOM 4052 O O . PRO A 1 520 ? -35.890 18.058 26.535 1.00 89.00 520 PRO A O 1
ATOM 4055 N N . LYS A 1 521 ? -36.651 20.169 26.416 1.00 88.69 521 LYS A N 1
ATOM 4056 C CA . LYS A 1 521 ? -35.569 20.762 27.234 1.00 88.69 521 LYS A CA 1
ATOM 4057 C C . LYS A 1 521 ? -35.267 19.970 28.517 1.00 88.69 521 LYS A C 1
ATOM 4059 O O . LYS A 1 521 ? -34.106 19.821 28.883 1.00 88.69 521 LYS A O 1
ATOM 4064 N N . GLY A 1 522 ? -36.297 19.434 29.179 1.00 85.25 522 GLY A N 1
ATOM 4065 C CA . GLY A 1 522 ? -36.153 18.648 30.411 1.00 85.25 522 GLY A CA 1
ATOM 4066 C C . GLY A 1 522 ? -35.402 17.318 30.251 1.00 85.25 522 GLY A C 1
ATOM 4067 O O . GLY A 1 522 ? -34.855 16.819 31.229 1.00 85.25 522 GLY A O 1
ATOM 4068 N N . ALA A 1 523 ? -35.330 16.763 29.038 1.00 87.19 523 ALA A N 1
ATOM 4069 C CA . ALA A 1 523 ? -34.621 15.514 28.749 1.00 87.19 523 ALA A CA 1
ATOM 4070 C C . ALA A 1 523 ? -33.111 15.713 28.488 1.00 87.19 523 ALA A C 1
ATOM 4072 O O . ALA A 1 523 ? -32.344 14.747 28.488 1.00 87.19 523 ALA A O 1
ATOM 4073 N N . LEU A 1 524 ? -32.651 16.958 28.313 1.00 92.00 524 LEU A N 1
ATOM 4074 C CA . LEU A 1 524 ? -31.240 17.303 28.088 1.00 92.00 524 LEU A CA 1
ATOM 4075 C C . LEU A 1 524 ? -30.457 17.385 29.410 1.00 92.00 524 LEU A C 1
ATOM 4077 O O . LEU A 1 524 ? -29.911 18.423 29.776 1.00 92.00 524 LEU A O 1
ATOM 4081 N N . THR A 1 525 ? -30.410 16.279 30.151 1.00 92.25 525 THR A N 1
ATOM 4082 C CA . THR A 1 525 ? -29.905 16.232 31.536 1.00 92.25 525 THR A CA 1
ATOM 4083 C C . THR A 1 525 ? -28.393 16.416 31.683 1.00 92.25 525 THR A C 1
ATOM 4085 O O . THR A 1 525 ? -27.933 16.756 32.772 1.00 92.25 525 THR A O 1
ATOM 4088 N N . ARG A 1 526 ? -27.601 16.215 30.619 1.00 93.31 526 ARG A N 1
ATOM 4089 C CA . ARG A 1 526 ? -26.132 16.379 30.637 1.00 93.31 526 ARG A CA 1
ATOM 4090 C C . ARG A 1 526 ? -25.661 17.757 30.168 1.00 93.31 526 ARG A C 1
ATOM 4092 O O . ARG A 1 526 ? -24.458 17.970 30.019 1.00 93.31 526 ARG A O 1
ATOM 4099 N N . ILE A 1 527 ? -26.587 18.685 29.930 1.00 93.88 527 ILE A N 1
ATOM 4100 C CA . ILE A 1 527 ? -26.287 20.031 29.441 1.00 93.88 527 ILE A CA 1
ATOM 4101 C C . ILE A 1 527 ? -26.754 21.069 30.464 1.00 93.88 527 ILE A C 1
ATOM 4103 O O . ILE A 1 527 ? -27.829 20.946 31.048 1.00 93.88 527 ILE A O 1
ATOM 4107 N N . SER A 1 528 ? -25.937 22.097 30.708 1.00 93.31 528 SER A N 1
ATOM 4108 C CA . SER A 1 528 ? -26.307 23.189 31.608 1.00 93.31 528 SER A CA 1
ATOM 4109 C C . SER A 1 528 ? -27.468 24.006 31.038 1.00 93.31 528 SER A C 1
ATOM 4111 O O . SER A 1 528 ? -27.575 24.204 29.826 1.00 93.31 528 SER A O 1
ATOM 4113 N N . ARG A 1 529 ? -28.320 24.532 31.927 1.00 91.19 529 ARG A N 1
ATOM 4114 C CA . ARG A 1 529 ? -29.477 25.355 31.539 1.00 91.19 529 ARG A CA 1
ATOM 4115 C C . ARG A 1 529 ? -29.065 26.561 30.696 1.00 91.19 529 ARG A C 1
ATOM 4117 O O . ARG A 1 529 ? -29.668 26.788 29.658 1.00 91.19 529 ARG A O 1
ATOM 4124 N N . ASP A 1 530 ? -27.971 27.226 31.063 1.00 90.94 530 ASP A N 1
ATOM 4125 C CA . ASP A 1 530 ? -27.432 28.370 30.319 1.00 90.94 530 ASP A CA 1
ATOM 4126 C C . ASP A 1 530 ? -27.115 28.030 28.853 1.00 90.94 530 ASP A C 1
ATOM 4128 O O . ASP A 1 530 ? -27.396 28.816 27.951 1.00 90.94 530 ASP A O 1
ATOM 4132 N N . HIS A 1 531 ? -26.546 26.847 28.589 1.00 92.69 531 HIS A N 1
ATOM 4133 C CA . HIS A 1 531 ? -26.266 26.408 27.223 1.00 92.69 531 HIS A CA 1
ATOM 4134 C C . HIS A 1 531 ? -27.540 25.993 26.484 1.00 92.69 531 HIS A C 1
ATOM 4136 O O . HIS A 1 531 ? -27.673 26.305 25.302 1.00 92.69 531 HIS A O 1
ATOM 4142 N N . VAL A 1 532 ? -28.480 25.329 27.167 1.00 90.81 532 VAL A N 1
ATOM 4143 C CA . VAL A 1 532 ? -29.790 24.987 26.592 1.00 90.81 532 VAL A CA 1
ATOM 4144 C C . VAL A 1 532 ? -30.526 26.255 26.172 1.00 90.81 532 VAL A C 1
ATOM 4146 O O . VAL A 1 532 ? -30.959 26.356 25.032 1.00 90.81 532 VAL A O 1
ATOM 4149 N N . ASP A 1 533 ? -30.614 27.266 27.028 1.00 88.44 533 ASP A N 1
ATOM 4150 C CA . ASP A 1 533 ? -31.332 28.496 26.691 1.00 88.44 533 ASP A CA 1
ATOM 4151 C C . ASP A 1 533 ? -30.652 29.303 25.577 1.00 88.44 533 ASP A C 1
ATOM 4153 O O . ASP A 1 533 ? -31.328 30.003 24.827 1.00 88.44 533 ASP A O 1
ATOM 4157 N N . LYS A 1 534 ? -29.332 29.159 25.415 1.00 89.31 534 LYS A N 1
ATOM 4158 C CA . LYS A 1 534 ? -28.554 29.855 24.386 1.00 89.31 534 LYS A CA 1
ATOM 4159 C C . LYS A 1 534 ? -28.581 29.188 23.007 1.00 89.31 534 LYS A C 1
ATOM 4161 O O . LYS A 1 534 ? -28.523 29.897 22.005 1.00 89.31 534 LYS A O 1
ATOM 4166 N N . TYR A 1 535 ? -28.601 27.855 22.939 1.00 89.88 535 TYR A N 1
ATOM 4167 C CA . TYR A 1 535 ? -28.354 27.109 21.694 1.00 89.88 535 TYR A CA 1
ATOM 4168 C C . TYR A 1 535 ? -29.493 26.170 21.262 1.00 89.88 535 TYR A C 1
ATOM 4170 O O . TYR A 1 535 ? -29.415 25.586 20.181 1.00 89.88 535 TYR A O 1
ATOM 4178 N N . TYR A 1 536 ? -30.542 26.007 22.070 1.00 87.88 536 TYR A N 1
ATOM 4179 C CA . TYR A 1 536 ? -31.688 25.155 21.739 1.00 87.88 536 TYR A CA 1
ATOM 4180 C C . TYR A 1 536 ? -32.556 25.767 20.629 1.00 87.88 536 TYR A C 1
ATOM 4182 O O . TYR A 1 536 ? -32.913 26.942 20.689 1.00 87.88 536 TYR A O 1
ATOM 4190 N N . PHE A 1 537 ? -32.938 24.963 19.630 1.00 78.56 537 PHE A N 1
ATOM 4191 C CA . PHE A 1 537 ? -33.598 25.444 18.405 1.00 78.56 537 PHE A CA 1
ATOM 4192 C C . PHE A 1 537 ? -35.137 25.597 18.494 1.00 78.56 537 PHE A C 1
ATOM 4194 O O . PHE A 1 537 ? -35.750 26.062 17.535 1.00 78.56 537 PHE A O 1
ATOM 4201 N N . GLY A 1 538 ? -35.770 25.292 19.635 1.00 67.56 538 GLY A N 1
ATOM 4202 C CA . GLY A 1 538 ? -37.169 25.664 19.935 1.00 67.56 538 GLY A CA 1
ATOM 4203 C C . GLY A 1 538 ? -38.228 25.245 18.890 1.00 67.56 538 GLY A C 1
ATOM 4204 O O . GLY A 1 538 ? -38.099 24.207 18.243 1.00 67.56 538 GLY A O 1
ATOM 4205 N N . GLU A 1 539 ? -39.269 26.081 18.718 1.00 53.34 539 GLU A N 1
ATOM 4206 C CA . GLU A 1 539 ? -40.448 25.890 17.833 1.00 53.34 539 GLU A CA 1
ATOM 4207 C C . GLU A 1 539 ? -40.119 25.651 16.341 1.00 53.34 539 GLU A C 1
ATOM 4209 O O . GLU A 1 539 ? -40.972 25.204 15.573 1.00 53.34 539 GLU A O 1
ATOM 4214 N N . GLN A 1 540 ? -38.885 25.917 15.892 1.00 52.94 540 GLN A N 1
ATOM 4215 C CA . GLN A 1 540 ? -38.491 25.721 14.490 1.00 52.94 540 GLN A CA 1
ATOM 4216 C C . GLN A 1 540 ? -38.421 24.236 14.085 1.00 52.94 540 GLN A C 1
ATOM 4218 O O . GLN A 1 540 ? -38.620 23.921 12.911 1.00 52.94 540 GLN A O 1
ATOM 4223 N N . MET A 1 541 ? -38.194 23.319 15.033 1.00 51.81 541 MET A N 1
ATOM 4224 C CA . MET A 1 541 ? -38.108 21.874 14.762 1.00 51.81 541 MET A CA 1
ATOM 4225 C C . MET A 1 541 ? -39.463 21.150 14.805 1.00 51.81 541 MET A C 1
ATOM 4227 O O . MET A 1 541 ? -39.641 20.169 14.082 1.00 51.81 541 MET A O 1
ATOM 4231 N N . GLU A 1 542 ? -40.452 21.670 15.543 1.00 44.75 542 GLU A N 1
ATOM 4232 C CA . GLU A 1 542 ? -41.831 21.142 15.560 1.00 44.75 542 GLU A CA 1
ATOM 4233 C C . GLU A 1 542 ? -42.509 21.180 14.180 1.00 44.75 542 GLU A C 1
ATOM 4235 O O . GLU A 1 542 ? -43.470 20.451 13.946 1.00 44.75 542 GLU A O 1
ATOM 4240 N N . ARG A 1 543 ? -42.012 22.002 13.243 1.00 42.84 543 ARG A N 1
ATOM 4241 C CA . ARG A 1 543 ? -42.450 22.018 11.836 1.00 42.84 543 ARG A CA 1
ATOM 4242 C C . ARG A 1 543 ? -41.687 21.051 10.927 1.00 42.84 543 ARG A C 1
ATOM 4244 O O . ARG A 1 543 ? -42.268 20.599 9.951 1.00 42.84 543 ARG A O 1
ATOM 4251 N N . MET A 1 544 ? -40.419 20.747 11.213 1.00 44.88 544 MET A N 1
ATOM 4252 C CA . MET A 1 544 ? -39.556 19.935 10.335 1.00 44.88 544 MET A CA 1
ATOM 4253 C C . MET A 1 544 ? -39.710 18.424 10.544 1.00 44.88 544 MET A C 1
ATOM 4255 O O . MET A 1 544 ? -39.448 17.662 9.622 1.00 44.88 544 MET A O 1
ATOM 4259 N N . TYR A 1 545 ? -40.141 17.993 11.731 1.00 48.91 545 TYR A N 1
ATOM 4260 C CA . TYR A 1 545 ? -40.257 16.574 12.093 1.00 48.91 545 TYR A CA 1
ATOM 4261 C C . TYR A 1 545 ? -41.675 16.188 12.546 1.00 48.91 545 TYR A C 1
ATOM 4263 O O . TYR A 1 545 ? -41.854 15.321 13.407 1.00 48.91 545 TYR A O 1
ATOM 4271 N N . ARG A 1 546 ? -42.713 16.808 11.958 1.00 44.06 546 ARG A N 1
ATOM 4272 C CA . ARG A 1 546 ? -44.085 16.302 12.121 1.00 44.06 546 ARG A CA 1
ATOM 4273 C C . ARG A 1 546 ? -44.172 14.889 11.537 1.00 44.06 546 ARG A C 1
ATOM 4275 O O . ARG A 1 546 ? -43.757 14.682 10.397 1.00 44.06 546 ARG A O 1
ATOM 4282 N N . PRO A 1 547 ? -44.727 13.912 12.273 1.00 35.91 547 PRO A N 1
ATOM 4283 C CA . PRO A 1 547 ? -44.974 12.589 11.718 1.00 35.91 547 PRO A CA 1
ATOM 4284 C C . PRO A 1 547 ? -46.020 12.710 10.598 1.00 35.91 547 PRO A C 1
ATOM 4286 O O . PRO A 1 547 ? -47.194 12.927 10.881 1.00 35.91 547 PRO A O 1
ATOM 4289 N N . GLY A 1 548 ? -45.587 12.620 9.335 1.00 39.75 548 GLY A N 1
ATOM 4290 C CA . GLY A 1 548 ? -46.480 12.621 8.167 1.00 39.75 548 GLY A CA 1
ATOM 4291 C C . GLY A 1 548 ? -45.961 13.312 6.902 1.00 39.75 548 GLY A C 1
ATOM 4292 O O . GLY A 1 548 ? -46.492 13.043 5.831 1.00 39.75 548 GLY A O 1
ATOM 4293 N N . GLU A 1 549 ? -44.924 14.149 6.977 1.00 32.91 549 GLU A N 1
ATOM 4294 C CA . GLU A 1 549 ? -44.402 14.872 5.804 1.00 32.91 549 GLU A CA 1
ATOM 4295 C C . GLU A 1 549 ? -42.900 14.612 5.635 1.00 32.91 549 GLU A C 1
ATOM 4297 O O . GLU A 1 549 ? -42.061 15.294 6.216 1.00 32.91 549 GLU A O 1
ATOM 4302 N N . ILE A 1 550 ? -42.550 13.599 4.839 1.00 29.56 550 ILE A N 1
ATOM 4303 C CA . ILE A 1 550 ? -41.191 13.428 4.310 1.00 29.56 550 ILE A CA 1
ATOM 4304 C C . ILE A 1 550 ? -41.195 14.031 2.897 1.00 29.56 550 ILE A C 1
ATOM 4306 O O . ILE A 1 550 ? -41.958 13.543 2.059 1.00 29.56 550 ILE A O 1
ATOM 4310 N N . PRO A 1 551 ? -40.394 15.069 2.589 1.00 27.39 551 PRO A N 1
ATOM 4311 C CA . PRO A 1 551 ? -40.187 15.487 1.208 1.00 27.39 551 PRO A CA 1
ATOM 4312 C C . PRO A 1 551 ? -39.359 14.422 0.476 1.00 27.39 551 PRO A C 1
ATOM 4314 O O . PRO A 1 551 ? -38.421 13.875 1.058 1.00 27.39 551 PRO A O 1
ATOM 4317 N N . ALA A 1 552 ? -39.755 14.143 -0.769 1.00 29.59 552 ALA A N 1
ATOM 4318 C CA . ALA A 1 552 ? -39.224 13.100 -1.651 1.00 29.59 552 ALA A CA 1
ATOM 4319 C C . ALA A 1 552 ? -37.697 13.090 -1.820 1.00 29.59 552 ALA A C 1
ATOM 4321 O O . ALA A 1 552 ? -37.092 14.188 -1.855 1.00 29.59 552 ALA A O 1
#

pLDDT: mean 81.26, std 15.28, range [27.39, 97.31]

Solvent-accessible surface area (backbone atoms only — not comparable to full-atom values): 31747 Å² total; per-residue (Å²): 128,54,74,73,52,54,39,68,74,43,63,50,42,57,54,68,101,78,50,73,46,66,46,53,102,80,64,50,61,42,51,46,28,20,48,45,12,35,31,44,57,52,33,48,74,43,80,39,82,91,78,71,46,33,24,41,28,36,47,48,75,54,67,70,60,54,51,50,50,54,48,37,43,44,72,61,38,73,88,62,70,72,47,78,49,67,52,95,89,65,38,36,35,42,35,34,69,23,56,54,60,30,52,51,40,54,69,35,23,41,83,64,42,38,66,52,46,76,69,52,55,70,71,42,42,25,25,20,51,17,21,25,37,51,66,47,32,47,77,41,60,95,73,33,32,39,35,41,59,38,70,49,68,59,38,36,55,36,54,32,49,57,39,40,72,73,73,33,74,48,45,80,46,77,50,77,55,95,93,40,61,37,29,37,27,35,38,63,38,42,45,49,50,16,48,41,46,73,68,43,42,56,86,39,64,76,58,32,70,56,42,57,81,40,45,84,43,85,42,81,75,51,82,49,38,42,44,63,75,66,49,21,52,36,50,45,51,34,34,56,78,58,71,54,60,54,65,80,68,38,61,51,72,60,46,51,34,30,41,69,52,79,41,84,52,31,34,68,59,50,46,55,42,51,52,45,48,37,73,74,60,49,88,47,74,49,45,51,50,40,51,54,61,68,66,49,98,75,72,53,76,83,86,86,79,87,82,92,74,92,69,97,72,86,88,85,86,70,86,37,88,97,69,52,49,47,72,47,99,88,69,49,76,52,48,75,68,61,52,46,22,52,51,33,57,75,67,70,46,78,58,35,75,97,53,31,42,73,58,51,58,60,57,52,40,70,59,61,70,70,46,45,71,52,90,97,51,91,64,72,44,85,78,82,89,84,84,82,48,70,94,76,32,67,81,38,65,71,48,39,47,47,54,71,67,41,68,46,46,83,40,74,33,71,68,41,43,75,73,70,28,30,60,28,66,39,69,82,87,26,44,60,76,60,49,78,81,62,52,25,73,98,66,68,40,76,56,49,67,34,53,53,55,40,52,52,52,44,39,53,51,9,52,54,48,56,55,48,35,78,74,72,42,73,85,76,54,52,75,67,55,51,49,30,38,52,45,31,54,48,41,45,58,62,65,44,28,52,59,92,61,89,77,54,70,69,54,50,54,51,50,50,31,57,59,57,44,74,47,60,77,87,72,49,76,62,46,57,66,72,56,47,76,72,57,54,54,62,80,68,47,69,71,70,67,48,94,85,69,79,83,133

Sequence (552 aa):
MSAAEVSRLVASVSCGKRGRLPIGAGFDLEKLLCLFGLAGSDGTVYENHEQHVYYVMFSNTEPALLAAFEWLVGEVFPGLPVHRARNEDGVTMLRINSLPLVAMAKSLGIHEDFAPVMRLSDRLVAAFLRGYFDADGSVHAEKNTIFYTTVARARAKRLRQLLRRLGLVAAVRSRVVRERRIYDVVVEGVAQLSEFSRLIGTAHPAKRDRLEPIRGRSGHATRYARAPLASSALLRTARHEAGLTARVLGPSSTLSMVESGTRRTSVETMRTFHDRIRAAAGSGKTLAELDRLLSGEYVLDPIVSIEEQELDGFVYDFTVEGTHKFLIESGLVVSNCEALREIGAAREEIPGRRGYPGYMYTDLASIYERAGRIKGKKGTITQFPILTMPDDDITHPIADLTGYITEGQLVLSRTLHRLGVYPPINPLPSLSRLMNNGIGKGRTREDHRQVADQLYSAYAQGLDLRRLVAIIGEEALTENDRLYLRFADAFEKDFIAQGSADRSIQDALTLGWKLLSMFPKGALTRISRDHVDKYYFGEQMERMYRPGEIPA

Secondary structure (DSSP, 8-state):
--HHHHHHH-SEEE-GGG-EEE--TT--HHHHHHHHHHHHHHEEEEEETTTTEEEEEEEES-HHHHHHHHHHHHHHSTTPPEEEEE-TTS-EEEEEE-HHHHHHHHHTTTTTT-GGGGGS-HHHHHHHHHHHHHHHEEEETTTTEEEEEES-HHHHHHHHHHHHHTT--EEEEEEEETTEEEEEEEEESHHHHHHHHHHT--S-HHHHHHHGGGTTPPPPPPGGGBPPTHHHHHHHHHHHHTT--HHHHS-HHHHHHHHTSSS--BHHHHHHHHHHHHHHH---HHHHHHHHHHTSS--------------SS-------TTT---B-TT--B--HHHHHHHHHHHTTPPB-GGG-BTTHHHHHHHHHTT-EE-TT-S-EE------PPGGG-TTSHHHHHHHHHSSEEEEEPHHHHHTT-SS-EEEEEEEETTGGGT-STTTS-TTHHHHHHHHHHHHHHHHHHHHHHHHH-GGG--HHHHHHHHHHHHIIIIII--TT----HHHHHHHHHHHHTTS-GGG-TTS-HHHHHHH--GGGSTTTS-TT----